Protein AF-A0A967F633-F1 (afdb_monomer_lite)

Secondary structure (DSSP, 8-state):
-EETTEE---GGGGS-SS--TT-TT---TTPPPP-----EEEEETTEEEEEEE---GGGHHHHHHHHHHHHHTS---HHHHHHS--EEE-TT-SEEEEETTS-HHHHHHHHHTT-EEEEEPSS-GGG---EEEEE-TTS-EEEE--GGGT------PPPGGG-PPP----TT--EEEEHHHH-GGGTTSTT--EEEEEE-SSS--EEEEE--SSTT-HHHHHHHHHHHHH-EEEESEEEEETTTTTTGGGSB--SS---SEEEEEETTEEEEEE-B-SS--HHHH-SPPPSSEE-TTS-EES-GGGGG-HHHHTT--TTS-HHHHHHHHHHHHHHHTT-SEEEEEEEE--TTTS--S-PPP-TT-----SSEEEE-GGGHHHHHHHHHHHHHHHS-PPEEEEPPTTS-S-HHHHHHHHH--EEEEEEEE-GGGSTT-TT--SSS-SSS-HHHHHHHHHHHHHHHHHHHHHHHS---EEESPPPHHHHHHS-GGGG--

Radius of gyration: 30.03 Å; chains: 1; bounding box: 60×67×104 Å

Structure (mmCIF, N/CA/C/O backbone):
data_AF-A0A967F633-F1
#
_entry.id   AF-A0A967F633-F1
#
loop_
_atom_site.group_PDB
_atom_site.id
_atom_site.type_symbol
_atom_site.label_atom_id
_atom_site.label_alt_id
_atom_site.label_comp_id
_atom_site.label_asym_id
_atom_site.label_entity_id
_atom_site.label_seq_id
_atom_site.pdbx_PDB_ins_code
_atom_site.Cartn_x
_atom_site.Cartn_y
_atom_site.Cartn_z
_atom_site.occupancy
_atom_site.B_iso_or_equiv
_atom_site.auth_seq_id
_atom_site.auth_comp_id
_atom_site.auth_asym_id
_atom_site.auth_atom_id
_atom_site.pdbx_PDB_model_num
ATOM 1 N N . ASN A 1 1 ? 36.936 3.964 -41.258 1.00 63.97 1 ASN A N 1
ATOM 2 C CA . ASN A 1 1 ? 35.613 4.628 -41.309 1.00 63.97 1 ASN A CA 1
ATOM 3 C C . ASN A 1 1 ? 35.434 5.593 -40.141 1.00 63.97 1 ASN A C 1
ATOM 5 O O . ASN A 1 1 ? 34.470 5.456 -39.404 1.00 63.97 1 ASN A O 1
ATOM 9 N N . MET A 1 2 ? 36.345 6.554 -39.956 1.00 85.38 2 MET A N 1
ATOM 10 C CA . MET A 1 2 ? 36.153 7.643 -38.994 1.00 85.38 2 MET A CA 1
ATOM 11 C C . MET A 1 2 ? 36.708 8.931 -39.601 1.00 85.38 2 MET A C 1
ATOM 13 O O . MET A 1 2 ? 37.841 8.923 -40.077 1.00 85.38 2 MET A O 1
ATOM 17 N N . VAL A 1 3 ? 35.908 9.992 -39.623 1.00 89.06 3 VAL A N 1
ATOM 18 C CA . VAL A 1 3 ? 36.308 11.342 -40.054 1.00 89.06 3 VAL A CA 1
ATOM 19 C C . VAL A 1 3 ? 35.828 12.287 -38.969 1.00 89.06 3 VAL A C 1
ATOM 21 O O . VAL A 1 3 ? 34.657 12.228 -38.621 1.00 89.06 3 VAL A O 1
ATOM 24 N N . ASP A 1 4 ? 36.722 13.076 -38.376 1.00 92.25 4 ASP A N 1
ATOM 25 C CA . ASP A 1 4 ? 36.397 14.037 -37.308 1.00 92.25 4 ASP A CA 1
ATOM 26 C C . ASP A 1 4 ? 35.588 13.445 -36.132 1.00 92.25 4 ASP A C 1
ATOM 28 O O . ASP A 1 4 ? 34.745 14.106 -35.536 1.00 92.25 4 ASP A O 1
ATOM 32 N N . GLY A 1 5 ? 35.822 12.167 -35.808 1.00 92.19 5 GLY A N 1
ATOM 33 C CA . GLY A 1 5 ? 35.094 11.447 -34.752 1.00 92.19 5 GLY A CA 1
ATOM 34 C C . GLY A 1 5 ? 33.751 10.839 -35.183 1.00 92.19 5 GLY A C 1
ATOM 35 O O . GLY A 1 5 ? 33.131 10.123 -34.401 1.00 92.19 5 GLY A O 1
ATOM 36 N N . TYR A 1 6 ? 33.318 11.044 -36.429 1.00 90.62 6 TYR A N 1
ATOM 37 C CA . TYR A 1 6 ? 32.116 10.424 -36.985 1.00 90.62 6 TYR A CA 1
ATOM 38 C C . TYR A 1 6 ? 32.426 9.065 -37.599 1.00 90.62 6 TYR A C 1
ATOM 40 O O . TYR A 1 6 ? 33.210 8.961 -38.547 1.00 90.62 6 TYR A O 1
ATOM 48 N N . PHE A 1 7 ? 31.747 8.025 -37.120 1.00 92.00 7 PHE A N 1
ATOM 49 C CA . PHE A 1 7 ? 31.745 6.724 -37.779 1.00 92.00 7 PHE A CA 1
ATOM 50 C C . PHE A 1 7 ? 30.813 6.754 -38.991 1.00 92.00 7 PHE A C 1
ATOM 52 O O . PHE A 1 7 ? 29.593 6.841 -38.858 1.00 92.00 7 PHE A O 1
ATOM 59 N N . LEU A 1 8 ? 31.393 6.682 -40.188 1.00 93.12 8 LEU A N 1
ATOM 60 C CA . LEU A 1 8 ? 30.619 6.613 -41.426 1.00 93.12 8 LEU A CA 1
ATOM 61 C C . LEU A 1 8 ? 30.071 5.192 -41.611 1.00 93.12 8 LEU A C 1
ATOM 63 O O . LEU A 1 8 ? 30.828 4.219 -41.547 1.00 93.12 8 LEU A O 1
ATOM 67 N N . ASN A 1 9 ? 28.761 5.081 -41.843 1.00 90.94 9 ASN A N 1
ATOM 68 C CA . ASN A 1 9 ? 28.107 3.803 -42.122 1.00 90.94 9 ASN A CA 1
ATOM 69 C C . ASN A 1 9 ? 28.575 3.212 -43.465 1.00 90.94 9 ASN A C 1
ATOM 71 O O . ASN A 1 9 ? 29.123 3.905 -44.322 1.00 90.94 9 ASN A O 1
ATOM 75 N N . ASN A 1 10 ? 28.328 1.919 -43.654 1.00 90.94 10 ASN A N 1
ATOM 76 C CA . ASN A 1 10 ? 28.606 1.185 -44.887 1.00 90.94 10 ASN A CA 1
ATOM 77 C C . ASN A 1 10 ? 27.318 0.663 -45.551 1.00 90.94 10 ASN A C 1
ATOM 79 O O . ASN A 1 10 ? 27.345 -0.372 -46.215 1.00 90.94 10 ASN A O 1
ATOM 83 N N . GLU A 1 11 ? 26.197 1.377 -45.401 1.00 90.69 11 GLU A N 1
ATOM 84 C CA . GLU A 1 11 ? 24.864 0.937 -45.850 1.00 90.69 11 GLU A CA 1
ATOM 85 C C . GLU A 1 11 ? 24.771 0.676 -47.357 1.00 90.69 11 GLU A C 1
ATOM 87 O O . GLU A 1 11 ? 23.965 -0.138 -47.803 1.00 90.69 11 GLU A O 1
ATOM 92 N N . LEU A 1 12 ? 25.640 1.290 -48.167 1.00 91.12 12 LEU A N 1
ATOM 93 C CA . LEU A 1 12 ? 25.719 0.982 -49.598 1.00 91.12 12 LEU A CA 1
ATOM 94 C C . LEU A 1 12 ? 26.034 -0.501 -49.873 1.00 91.12 12 LEU A C 1
ATOM 96 O O . LEU A 1 12 ? 25.703 -0.997 -50.948 1.00 91.12 12 LEU A O 1
ATOM 100 N N . GLY A 1 13 ? 26.594 -1.230 -48.900 1.00 89.12 13 GLY A N 1
ATOM 101 C CA . GLY A 1 13 ? 26.797 -2.678 -48.969 1.00 89.12 13 GLY A CA 1
ATOM 102 C C . GLY A 1 13 ? 25.506 -3.503 -49.044 1.00 89.12 13 GLY A C 1
ATOM 103 O O . GLY A 1 13 ? 25.564 -4.676 -49.398 1.00 89.12 13 GLY A O 1
ATOM 104 N N . ASN A 1 14 ? 24.343 -2.909 -48.761 1.00 90.81 14 ASN A N 1
ATOM 105 C CA . ASN A 1 14 ? 23.042 -3.568 -48.897 1.00 90.81 14 ASN A CA 1
ATOM 106 C C . ASN A 1 14 ? 22.495 -3.559 -50.342 1.00 90.81 14 ASN A C 1
ATOM 108 O O . ASN A 1 14 ? 21.483 -4.208 -50.624 1.00 90.81 14 ASN A O 1
ATOM 112 N N . PHE A 1 15 ? 23.148 -2.864 -51.279 1.00 93.56 15 PHE A N 1
ATOM 113 C CA . PHE A 1 15 ? 22.912 -3.058 -52.712 1.00 93.56 15 PHE A CA 1
ATOM 114 C C . PHE A 1 15 ? 23.620 -4.317 -53.229 1.00 93.56 15 PHE A C 1
ATOM 116 O O . PHE A 1 15 ? 24.493 -4.892 -52.580 1.00 93.56 15 PHE A O 1
ATOM 123 N N . LYS A 1 16 ? 23.277 -4.757 -54.443 1.00 89.44 16 LYS A N 1
ATOM 124 C CA . LYS A 1 16 ? 24.087 -5.762 -55.141 1.00 89.44 16 LYS A CA 1
ATOM 125 C C . LYS A 1 16 ? 25.502 -5.225 -55.371 1.00 89.44 16 LYS A C 1
ATOM 127 O O . LYS A 1 16 ? 25.677 -4.108 -55.848 1.00 89.44 16 LYS A O 1
ATOM 132 N N . SER A 1 17 ? 26.501 -6.073 -55.130 1.00 87.31 17 SER A N 1
ATOM 133 C CA . SER A 1 17 ? 27.916 -5.769 -55.390 1.00 87.31 17 SER A CA 1
ATOM 134 C C . SER A 1 17 ? 28.235 -5.525 -56.870 1.00 87.31 17 SER A C 1
ATOM 136 O O . SER A 1 17 ? 29.253 -4.922 -57.192 1.00 87.31 17 SER A O 1
ATOM 138 N N . ARG A 1 18 ? 27.362 -5.986 -57.774 1.00 90.44 18 ARG A N 1
ATOM 139 C CA . ARG A 1 18 ? 27.398 -5.724 -59.215 1.00 90.44 18 ARG A CA 1
ATOM 140 C C . ARG A 1 18 ? 25.972 -5.585 -59.759 1.00 90.44 18 ARG A C 1
ATOM 142 O O . ARG A 1 18 ? 25.099 -6.306 -59.272 1.00 90.44 18 ARG A O 1
ATOM 149 N N . PRO A 1 19 ? 25.723 -4.721 -60.758 1.00 89.69 19 PRO A N 1
ATOM 150 C CA . PRO A 1 19 ? 24.414 -4.630 -61.394 1.00 89.69 19 PRO A CA 1
ATOM 151 C C . PRO A 1 19 ? 23.962 -5.989 -61.935 1.00 89.69 19 PRO A C 1
ATOM 153 O O . PRO A 1 19 ? 24.718 -6.679 -62.620 1.00 89.69 19 PRO A O 1
ATOM 156 N N . VAL A 1 20 ? 22.730 -6.371 -61.610 1.00 93.75 20 VAL A N 1
ATOM 157 C CA . VAL A 1 20 ? 22.063 -7.561 -62.151 1.00 93.75 20 VAL A CA 1
ATOM 158 C C . VAL A 1 20 ? 20.818 -7.097 -62.889 1.00 93.75 20 VAL A C 1
ATOM 160 O O . VAL A 1 20 ? 20.021 -6.343 -62.333 1.00 93.75 20 VAL A O 1
ATOM 163 N N . GLU A 1 21 ? 20.650 -7.521 -64.136 1.00 94.00 21 GLU A N 1
ATOM 164 C CA . GLU A 1 21 ? 19.492 -7.146 -64.949 1.00 94.00 21 GLU A CA 1
ATOM 165 C C . GLU A 1 21 ? 18.172 -7.465 -64.221 1.00 94.00 21 GLU A C 1
ATOM 167 O O . GLU A 1 21 ? 18.018 -8.530 -63.624 1.00 94.00 21 GLU A O 1
ATOM 172 N N . GLY A 1 22 ? 17.252 -6.496 -64.189 1.00 90.94 22 GLY A N 1
ATOM 173 C CA . GLY A 1 22 ? 15.950 -6.624 -63.520 1.00 90.94 22 GLY A CA 1
ATOM 174 C C . GLY A 1 22 ? 15.968 -6.623 -61.982 1.00 90.94 22 GLY A C 1
ATOM 175 O O . GLY A 1 22 ? 14.908 -6.676 -61.364 1.00 90.94 22 GLY A O 1
ATOM 176 N N . SER A 1 23 ? 17.132 -6.543 -61.330 1.00 91.25 23 SER A N 1
ATOM 177 C CA . SER A 1 23 ? 17.215 -6.584 -59.864 1.00 91.25 23 SER A CA 1
ATOM 178 C C . SER A 1 23 ? 16.721 -5.277 -59.213 1.00 91.25 23 SER A C 1
ATOM 180 O O . SER A 1 23 ? 17.295 -4.213 -59.464 1.00 91.25 23 SER A O 1
ATOM 182 N N . PRO A 1 24 ? 15.750 -5.331 -58.277 1.00 89.69 24 PRO A N 1
ATOM 183 C CA . PRO A 1 24 ? 15.220 -4.151 -57.584 1.00 89.69 24 PRO A CA 1
ATOM 184 C C . PRO A 1 24 ? 16.167 -3.596 -56.506 1.00 89.69 24 PRO A C 1
ATOM 186 O O . PRO A 1 24 ? 15.811 -2.672 -55.778 1.00 89.69 24 PRO A O 1
ATOM 189 N N . ILE A 1 25 ? 17.363 -4.166 -56.361 1.00 92.50 25 ILE A N 1
ATOM 190 C CA . ILE A 1 25 ? 18.363 -3.769 -55.359 1.00 92.50 25 ILE A CA 1
ATOM 191 C C . ILE A 1 25 ? 19.721 -3.454 -56.003 1.00 92.50 25 ILE A C 1
ATOM 193 O O . ILE A 1 25 ? 20.768 -3.643 -55.386 1.00 92.50 25 ILE A O 1
ATOM 197 N N . ASN A 1 26 ? 19.714 -3.003 -57.260 1.00 94.06 26 ASN A N 1
ATOM 198 C CA . ASN A 1 26 ? 20.888 -2.403 -57.897 1.00 94.06 26 ASN A CA 1
ATOM 199 C C . ASN A 1 26 ? 21.171 -1.004 -57.329 1.00 94.06 26 ASN A C 1
ATOM 201 O O . ASN A 1 26 ? 20.247 -0.284 -56.944 1.00 94.06 26 ASN A O 1
ATOM 205 N N . LEU A 1 27 ? 22.453 -0.632 -57.285 1.00 93.75 27 LEU A N 1
ATOM 206 C CA . LEU A 1 27 ? 22.902 0.694 -56.862 1.00 93.75 27 LEU A CA 1
ATOM 207 C C . LEU A 1 27 ? 22.595 1.738 -57.945 1.00 93.75 27 LEU A C 1
ATOM 209 O O . LEU A 1 27 ? 22.989 1.566 -59.096 1.00 93.75 27 LEU A O 1
ATOM 213 N N . GLU A 1 28 ? 21.958 2.840 -57.550 1.00 90.56 28 GLU A N 1
ATOM 214 C CA . GLU A 1 28 ? 21.632 3.982 -58.412 1.00 90.56 28 GLU A CA 1
ATOM 215 C C . GLU A 1 28 ? 21.856 5.306 -57.652 1.00 90.56 28 GLU A C 1
ATOM 217 O O . GLU A 1 28 ? 21.649 5.347 -56.432 1.00 90.56 28 GLU A O 1
ATOM 222 N N . PRO A 1 29 ? 22.255 6.403 -58.328 1.00 92.06 29 PRO A N 1
ATOM 223 C CA . PRO A 1 29 ? 22.401 7.712 -57.692 1.00 92.06 29 PRO A CA 1
ATOM 224 C C . PRO A 1 29 ? 21.117 8.161 -56.981 1.00 92.06 29 PRO A C 1
ATOM 226 O O . PRO A 1 29 ? 20.030 8.111 -57.549 1.00 92.06 29 PRO A O 1
ATOM 229 N N . GLY A 1 30 ? 21.240 8.601 -55.726 1.00 91.19 30 GLY A N 1
ATOM 230 C CA . GLY A 1 30 ? 20.107 9.064 -54.912 1.00 91.19 30 GLY A CA 1
ATOM 231 C C . GLY A 1 30 ? 19.192 7.956 -54.370 1.00 91.19 30 GLY A C 1
ATOM 232 O O . GLY A 1 30 ? 18.268 8.251 -53.611 1.00 91.19 30 GLY A O 1
ATOM 233 N N . ARG A 1 31 ? 19.439 6.682 -54.704 1.00 91.19 31 ARG A N 1
ATOM 234 C CA . ARG A 1 31 ? 18.650 5.552 -54.201 1.00 91.19 31 ARG A CA 1
ATOM 235 C C . ARG A 1 31 ? 19.089 5.153 -52.795 1.00 91.19 31 ARG A C 1
ATOM 237 O O . ARG A 1 31 ? 20.275 5.140 -52.472 1.00 91.19 31 ARG A O 1
ATOM 244 N N . ARG A 1 32 ? 18.119 4.767 -51.964 1.00 92.25 32 ARG A N 1
ATOM 245 C CA . ARG A 1 32 ? 18.366 4.183 -50.638 1.00 92.25 32 ARG A CA 1
ATOM 246 C C . ARG A 1 32 ? 18.472 2.657 -50.750 1.00 92.25 32 ARG A C 1
ATOM 248 O O . ARG A 1 32 ? 17.671 2.069 -51.482 1.00 92.25 32 ARG A O 1
ATOM 255 N N . PRO A 1 33 ? 19.430 2.017 -50.062 1.00 91.44 33 PRO A N 1
ATOM 256 C CA . PRO A 1 33 ? 19.551 0.566 -50.069 1.00 91.44 33 PRO A CA 1
ATOM 257 C C . PRO A 1 33 ? 18.343 -0.100 -49.403 1.00 91.44 33 PRO A C 1
ATOM 259 O O . PRO A 1 33 ? 17.620 0.522 -48.621 1.00 91.44 33 PRO A O 1
ATOM 262 N N . ARG A 1 34 ? 18.138 -1.393 -49.687 1.00 90.69 34 ARG A N 1
ATOM 263 C CA . ARG A 1 34 ? 17.197 -2.208 -48.903 1.00 90.69 34 ARG A CA 1
ATOM 264 C C . ARG A 1 34 ? 17.639 -2.241 -47.442 1.00 90.69 34 ARG A C 1
ATOM 266 O O . ARG A 1 34 ? 18.832 -2.303 -47.164 1.00 90.69 34 ARG A O 1
ATOM 273 N N . THR A 1 35 ? 16.679 -2.294 -46.529 1.00 89.75 35 THR A N 1
ATOM 274 C CA . THR A 1 35 ? 16.941 -2.518 -45.107 1.00 89.75 35 THR A CA 1
ATOM 275 C C . THR A 1 35 ? 16.256 -3.792 -44.632 1.00 89.75 35 THR A C 1
ATOM 277 O O . THR A 1 35 ? 15.260 -4.230 -45.204 1.00 89.75 35 THR A O 1
ATOM 280 N N . THR A 1 36 ? 16.833 -4.401 -43.604 1.00 88.56 36 THR A N 1
ATOM 281 C CA . THR A 1 36 ? 16.251 -5.523 -42.848 1.00 88.56 36 THR A CA 1
ATOM 282 C C . THR A 1 36 ? 15.792 -5.085 -41.456 1.00 88.56 36 THR A C 1
ATOM 284 O O . THR A 1 36 ? 15.253 -5.887 -40.704 1.00 88.56 36 THR A O 1
ATOM 287 N N . ILE A 1 37 ? 15.998 -3.809 -41.113 1.00 90.19 37 ILE A N 1
ATOM 288 C CA . ILE A 1 37 ? 15.625 -3.228 -39.825 1.00 90.19 37 ILE A CA 1
ATOM 289 C C . ILE A 1 37 ? 14.097 -3.193 -39.728 1.00 90.19 37 ILE A C 1
ATOM 291 O O . ILE A 1 37 ? 13.438 -2.565 -40.556 1.00 90.19 37 ILE A O 1
ATOM 295 N N . ALA A 1 38 ? 13.556 -3.860 -38.709 1.00 89.00 38 ALA A N 1
ATOM 296 C CA . ALA A 1 38 ? 12.121 -4.053 -38.528 1.00 89.00 38 ALA A CA 1
ATOM 297 C C . ALA A 1 38 ? 11.708 -3.797 -37.064 1.00 89.00 38 ALA A C 1
ATOM 299 O O . ALA A 1 38 ? 11.567 -4.747 -36.293 1.00 89.00 38 ALA A O 1
ATOM 300 N N . PRO A 1 39 ? 11.552 -2.529 -36.639 1.00 93.31 39 PRO A N 1
ATOM 301 C CA . PRO A 1 39 ? 10.907 -2.221 -35.368 1.00 93.31 39 PRO A CA 1
ATOM 302 C C . PRO A 1 39 ? 9.410 -2.531 -35.482 1.00 93.31 39 PRO A C 1
ATOM 304 O O . PRO A 1 39 ? 8.761 -2.103 -36.437 1.00 93.31 39 PRO A O 1
ATOM 307 N N . LEU A 1 40 ? 8.861 -3.266 -34.518 1.00 95.75 40 LEU A N 1
ATOM 308 C CA . LEU A 1 40 ? 7.459 -3.667 -34.511 1.00 95.75 40 LEU A CA 1
ATOM 309 C C . LEU A 1 40 ? 6.698 -3.043 -33.348 1.00 95.75 40 LEU A C 1
ATOM 311 O O . LEU A 1 40 ? 7.163 -3.030 -32.210 1.00 95.75 40 LEU A O 1
ATOM 315 N N . ILE A 1 41 ? 5.485 -2.593 -33.661 1.00 97.38 41 ILE A N 1
ATOM 316 C CA . ILE A 1 41 ? 4.444 -2.239 -32.703 1.00 97.38 41 ILE A CA 1
ATOM 317 C C . ILE A 1 41 ? 3.306 -3.228 -32.928 1.00 97.38 41 ILE A C 1
ATOM 319 O O . ILE A 1 41 ? 2.721 -3.267 -34.010 1.00 97.38 41 ILE A O 1
ATOM 323 N N . VAL A 1 42 ? 3.008 -4.032 -31.915 1.00 96.62 42 VAL A N 1
ATOM 324 C CA . VAL A 1 42 ? 1.968 -5.056 -31.959 1.00 96.62 42 VAL A CA 1
ATOM 325 C C . VAL A 1 42 ? 0.769 -4.574 -31.165 1.00 96.62 42 VAL A C 1
ATOM 327 O O . VAL A 1 42 ? 0.908 -4.121 -30.026 1.00 96.62 42 VAL A O 1
ATOM 330 N N . LYS A 1 43 ? -0.410 -4.691 -31.775 1.00 96.19 43 LYS A N 1
ATOM 331 C CA . LYS A 1 43 ? -1.683 -4.322 -31.167 1.00 96.19 43 LYS A CA 1
ATOM 332 C C . LYS A 1 43 ? -2.583 -5.536 -30.994 1.00 96.19 43 LYS A C 1
ATOM 334 O O . LYS A 1 43 ? -2.592 -6.412 -31.857 1.00 96.19 43 LYS A O 1
ATOM 339 N N . LYS A 1 44 ? -3.372 -5.538 -29.924 1.00 92.44 44 LYS A N 1
ATOM 340 C CA . LYS A 1 44 ? -4.474 -6.475 -29.694 1.00 92.44 44 LYS A CA 1
ATOM 341 C C . LYS A 1 44 ? -5.741 -5.648 -29.514 1.00 92.44 44 LYS A C 1
ATOM 343 O O . LYS A 1 44 ? -5.747 -4.725 -28.713 1.00 92.44 44 LYS A O 1
ATOM 348 N N . ASP A 1 45 ? -6.762 -5.917 -30.324 1.00 93.06 45 ASP A N 1
ATOM 349 C CA . ASP A 1 45 ? -8.049 -5.204 -30.278 1.00 93.06 45 ASP A CA 1
ATOM 350 C C . ASP A 1 45 ? -7.930 -3.669 -30.395 1.00 93.06 45 ASP A C 1
ATOM 352 O O . ASP A 1 45 ? -8.704 -2.911 -29.827 1.00 93.06 45 ASP A O 1
ATOM 356 N N . GLY A 1 46 ? -6.942 -3.196 -31.165 1.00 92.81 46 GLY A N 1
ATOM 357 C CA . GLY A 1 46 ? -6.670 -1.767 -31.375 1.00 92.81 46 GLY A CA 1
ATOM 358 C C . GLY A 1 46 ? -5.712 -1.137 -30.356 1.00 92.81 46 GLY A C 1
ATOM 359 O O . GLY A 1 46 ? -5.075 -0.125 -30.684 1.00 92.81 46 GLY A O 1
ATOM 360 N N . GLU A 1 47 ? -5.520 -1.788 -29.208 1.00 90.81 47 GLU A N 1
ATOM 361 C CA . GLU A 1 47 ? -4.675 -1.341 -28.099 1.00 90.81 47 GLU A CA 1
ATOM 362 C C . GLU A 1 47 ? -3.231 -1.832 -28.225 1.00 90.81 47 GLU A C 1
ATOM 364 O O . GLU A 1 47 ? -2.959 -2.905 -28.770 1.00 90.81 47 GLU A O 1
ATOM 369 N N . LEU A 1 48 ? -2.279 -1.032 -27.737 1.00 94.44 48 LEU A N 1
ATOM 370 C CA . LEU A 1 48 ? -0.859 -1.386 -27.737 1.00 94.44 48 LEU A CA 1
ATOM 371 C C . LEU A 1 48 ? -0.612 -2.583 -26.813 1.00 94.44 48 LEU A C 1
ATOM 373 O O . LEU A 1 48 ? -0.969 -2.539 -25.642 1.00 94.44 48 LEU A O 1
ATOM 377 N N . ARG A 1 49 ? 0.058 -3.624 -27.320 1.00 95.94 49 ARG A N 1
ATOM 378 C CA . ARG A 1 49 ? 0.395 -4.819 -26.535 1.00 95.94 49 ARG A CA 1
ATOM 379 C C . ARG A 1 49 ? 1.897 -5.040 -26.394 1.00 95.94 49 ARG A C 1
ATOM 381 O O . ARG A 1 49 ? 2.362 -5.279 -25.282 1.00 95.94 49 ARG A O 1
ATOM 388 N N . TRP A 1 50 ? 2.652 -4.938 -27.490 1.00 97.62 50 TRP A N 1
ATOM 389 C CA . TRP A 1 50 ? 4.110 -5.097 -27.471 1.00 97.62 50 TRP A CA 1
ATOM 390 C C . TRP A 1 50 ? 4.817 -4.099 -28.386 1.00 97.62 50 TRP A C 1
ATOM 392 O O . TRP A 1 50 ? 4.322 -3.763 -29.462 1.00 97.62 50 TRP A O 1
ATOM 402 N N . VAL A 1 51 ? 6.018 -3.687 -27.993 1.00 97.50 51 VAL A N 1
ATOM 403 C CA . VAL A 1 51 ? 7.000 -3.020 -28.856 1.00 97.50 51 VAL A CA 1
ATOM 404 C C . VAL A 1 51 ? 8.239 -3.899 -28.887 1.00 97.50 51 VAL A C 1
ATOM 406 O O . VAL A 1 51 ? 8.765 -4.219 -27.828 1.00 97.50 51 VAL A O 1
ATOM 409 N N . ILE A 1 52 ? 8.689 -4.323 -30.067 1.00 96.94 52 ILE A N 1
ATOM 410 C CA . ILE A 1 52 ? 9.763 -5.318 -30.213 1.00 96.94 52 ILE A CA 1
ATOM 411 C C . ILE A 1 52 ? 10.733 -4.866 -31.303 1.00 96.94 52 ILE A C 1
ATOM 413 O O . ILE A 1 52 ? 10.320 -4.423 -32.375 1.00 96.94 52 ILE A O 1
ATOM 417 N N . GLY A 1 53 ? 12.034 -5.016 -31.066 1.00 95.31 53 GLY A N 1
ATOM 418 C CA . GLY A 1 53 ? 13.043 -4.815 -32.102 1.00 95.31 53 GLY A CA 1
ATOM 419 C C . GLY A 1 53 ? 14.329 -5.572 -31.809 1.00 95.31 53 GLY A C 1
ATOM 420 O O . GLY A 1 53 ? 14.666 -5.803 -30.653 1.00 95.31 53 GLY A O 1
ATOM 421 N N . SER A 1 54 ? 15.069 -5.939 -32.857 1.00 95.00 54 SER A N 1
ATOM 422 C CA . SER A 1 54 ? 16.368 -6.610 -32.739 1.00 95.00 54 SER A CA 1
ATOM 423 C C . SER A 1 54 ? 17.355 -6.092 -33.793 1.00 95.00 54 SER A C 1
ATOM 425 O O . SER A 1 54 ? 16.954 -5.865 -34.935 1.00 95.00 54 SER A O 1
ATOM 427 N N . PRO A 1 55 ? 18.654 -5.941 -33.470 1.00 92.56 55 PRO A N 1
ATOM 428 C CA . PRO A 1 55 ? 19.716 -5.938 -34.469 1.00 92.56 55 PRO A CA 1
ATOM 429 C C . PRO A 1 55 ? 19.939 -7.363 -35.005 1.00 92.56 55 PRO A C 1
ATOM 431 O O . PRO A 1 55 ? 19.469 -8.336 -34.419 1.00 92.56 55 PRO A O 1
ATOM 434 N N . GLY A 1 56 ? 20.695 -7.512 -36.096 1.00 90.88 56 GLY A N 1
ATOM 435 C CA . GLY A 1 56 ? 21.030 -8.843 -36.636 1.00 90.88 56 GLY A CA 1
ATOM 436 C C . GLY A 1 56 ? 21.127 -8.941 -38.159 1.00 90.88 56 GLY A C 1
ATOM 437 O O . GLY A 1 56 ? 21.380 -10.025 -38.682 1.00 90.88 56 GLY A O 1
ATOM 438 N N . GLY A 1 57 ? 20.934 -7.834 -38.885 1.00 90.38 57 GLY A N 1
ATOM 439 C CA . GLY A 1 57 ? 20.935 -7.828 -40.349 1.00 90.38 57 GLY A CA 1
ATOM 440 C C . GLY A 1 57 ? 19.882 -8.786 -40.911 1.00 90.38 57 GLY A C 1
ATOM 441 O O . GLY A 1 57 ? 18.719 -8.734 -40.522 1.00 90.38 57 GLY A O 1
ATOM 442 N N . GLY A 1 58 ? 20.296 -9.714 -41.777 1.00 88.69 58 GLY A N 1
ATOM 443 C CA . GLY A 1 58 ? 19.400 -10.712 -42.375 1.00 88.69 58 GLY A CA 1
ATOM 444 C C . GLY A 1 58 ? 18.612 -11.574 -41.378 1.00 88.69 58 GLY A C 1
ATOM 445 O O . GLY A 1 58 ? 17.560 -12.083 -41.746 1.00 88.69 58 GLY A O 1
ATOM 446 N N . ARG A 1 59 ? 19.070 -11.687 -40.123 1.00 92.44 59 ARG A N 1
ATOM 447 C CA . ARG A 1 59 ? 18.441 -12.510 -39.074 1.00 92.44 59 ARG A CA 1
ATOM 448 C C . ARG A 1 59 ? 17.368 -11.788 -38.261 1.00 92.44 59 ARG A C 1
ATOM 450 O O . ARG A 1 59 ? 16.673 -12.437 -37.492 1.00 92.44 59 ARG A O 1
ATOM 457 N N . ILE A 1 60 ? 17.197 -10.474 -38.448 1.00 94.31 60 ILE A N 1
ATOM 458 C CA . ILE A 1 60 ? 16.201 -9.678 -37.704 1.00 94.31 60 ILE A CA 1
ATOM 459 C C . ILE A 1 60 ? 14.801 -10.284 -37.844 1.00 94.31 60 ILE A C 1
ATOM 461 O O . ILE A 1 60 ? 14.091 -10.412 -36.852 1.00 94.31 60 ILE A O 1
ATOM 465 N N . GLY A 1 61 ? 14.432 -10.693 -39.063 1.00 92.12 61 GLY A N 1
ATOM 466 C CA . GLY A 1 61 ? 13.136 -11.315 -39.331 1.00 92.12 61 GLY A CA 1
ATOM 467 C C . GLY A 1 61 ? 12.917 -12.597 -38.526 1.00 92.12 61 GLY A C 1
ATOM 468 O O . GLY A 1 61 ? 11.899 -12.704 -37.852 1.00 92.12 61 GLY A O 1
ATOM 469 N N . SER A 1 62 ? 13.880 -13.525 -38.546 1.00 93.19 62 SER A N 1
ATOM 470 C CA . SER A 1 62 ? 13.803 -14.790 -37.799 1.00 93.19 62 SER A CA 1
ATOM 471 C C . SER A 1 62 ? 13.628 -14.540 -36.302 1.00 93.19 62 SER A C 1
ATOM 473 O O . SER A 1 62 ? 12.612 -14.939 -35.743 1.00 93.19 62 SER A O 1
ATOM 475 N N . THR A 1 63 ? 14.524 -13.754 -35.695 1.00 95.19 63 THR A N 1
ATOM 476 C CA . THR A 1 63 ? 14.502 -13.486 -34.250 1.00 95.19 63 THR A CA 1
ATOM 477 C C . THR A 1 63 ? 13.178 -12.882 -33.789 1.00 95.19 63 THR A C 1
ATOM 479 O O . THR A 1 63 ? 12.646 -13.266 -32.749 1.00 95.19 63 THR A O 1
ATOM 482 N N . VAL A 1 64 ? 12.646 -11.910 -34.535 1.00 95.50 64 VAL A N 1
ATOM 483 C CA . VAL A 1 64 ? 11.407 -11.223 -34.154 1.00 95.50 64 VAL A CA 1
ATOM 484 C C . VAL A 1 64 ? 10.189 -12.130 -34.339 1.00 95.50 64 VAL A C 1
ATOM 486 O O . VAL A 1 64 ? 9.310 -12.128 -33.481 1.00 95.50 64 VAL A O 1
ATOM 489 N N . ILE A 1 65 ? 10.144 -12.934 -35.405 1.00 95.19 65 ILE A N 1
ATOM 490 C CA . ILE A 1 65 ? 9.063 -13.907 -35.621 1.00 95.19 65 ILE A CA 1
ATOM 491 C C . ILE A 1 65 ? 9.069 -14.971 -34.523 1.00 95.19 65 ILE A C 1
ATOM 493 O O . ILE A 1 65 ? 8.015 -15.252 -33.966 1.00 95.19 65 ILE A O 1
ATOM 497 N N . GLU A 1 66 ? 10.233 -15.515 -34.165 1.00 96.88 66 GLU A N 1
ATOM 498 C CA . GLU A 1 66 ? 10.353 -16.485 -33.071 1.00 96.88 66 GLU A CA 1
ATOM 499 C C . GLU A 1 66 ? 9.811 -15.920 -31.750 1.00 96.88 66 GLU A C 1
ATOM 501 O O . GLU A 1 66 ? 9.089 -16.607 -31.033 1.00 96.88 66 GLU A O 1
ATOM 506 N N . ILE A 1 67 ? 10.101 -14.650 -31.439 1.00 97.19 67 ILE A N 1
ATOM 507 C CA . ILE A 1 67 ? 9.556 -13.988 -30.245 1.00 97.19 67 ILE A CA 1
ATOM 508 C C . ILE A 1 67 ? 8.033 -13.868 -30.334 1.00 97.19 67 ILE A C 1
ATOM 510 O O . ILE A 1 67 ? 7.355 -14.156 -29.356 1.00 97.19 67 ILE A O 1
ATOM 514 N N . LEU A 1 68 ? 7.482 -13.464 -31.482 1.00 97.38 68 LEU A N 1
ATOM 515 C CA . LEU A 1 68 ? 6.031 -13.346 -31.650 1.00 97.38 68 LEU A CA 1
ATOM 516 C C . LEU A 1 68 ? 5.323 -14.694 -31.511 1.00 97.38 68 LEU A C 1
ATOM 518 O O . LEU A 1 68 ? 4.311 -14.760 -30.827 1.00 97.38 68 LEU A O 1
ATOM 522 N N . VAL A 1 69 ? 5.870 -15.757 -32.102 1.00 98.06 69 VAL A N 1
ATOM 523 C CA . VAL A 1 69 ? 5.351 -17.125 -31.953 1.00 98.06 69 VAL A CA 1
ATOM 524 C C . VAL A 1 69 ? 5.389 -17.546 -30.481 1.00 98.06 69 VAL A C 1
ATOM 526 O O . VAL A 1 69 ? 4.397 -18.034 -29.950 1.00 98.06 69 VAL A O 1
ATOM 529 N N . ASN A 1 70 ? 6.491 -17.276 -29.776 1.00 97.81 70 ASN A N 1
ATOM 530 C CA . ASN A 1 70 ? 6.595 -17.555 -28.342 1.00 97.81 70 ASN A CA 1
ATOM 531 C C . ASN A 1 70 ? 5.561 -16.789 -27.504 1.00 97.81 70 ASN A C 1
ATOM 533 O O . ASN A 1 70 ? 4.977 -17.361 -26.589 1.00 97.81 70 ASN A O 1
ATOM 537 N N . LEU A 1 71 ? 5.313 -15.519 -27.822 1.00 97.00 71 LEU A N 1
ATOM 538 C CA . LEU A 1 71 ? 4.354 -14.673 -27.107 1.00 97.00 71 LEU A CA 1
ATOM 539 C C . LEU A 1 71 ? 2.890 -15.015 -27.414 1.00 97.00 71 LEU A C 1
ATOM 541 O O . LEU A 1 71 ? 2.041 -14.900 -26.534 1.00 97.00 71 LEU A O 1
ATOM 545 N N . ILE A 1 72 ? 2.580 -15.348 -28.668 1.00 96.31 72 ILE A N 1
ATOM 546 C CA . ILE A 1 72 ? 1.204 -15.497 -29.162 1.00 96.31 72 ILE A CA 1
ATOM 547 C C . ILE A 1 72 ? 0.767 -16.957 -29.124 1.00 96.31 72 ILE A C 1
ATOM 549 O O . ILE A 1 72 ? -0.290 -17.251 -28.577 1.00 96.31 72 ILE A O 1
ATOM 553 N N . ASP A 1 73 ? 1.563 -17.858 -29.699 1.00 97.25 73 ASP A N 1
ATOM 554 C CA . ASP A 1 73 ? 1.175 -19.260 -29.881 1.00 97.25 73 ASP A CA 1
ATOM 555 C C . ASP A 1 73 ? 1.546 -20.114 -28.665 1.00 97.25 73 ASP A C 1
ATOM 557 O O . ASP A 1 73 ? 0.808 -21.026 -28.297 1.00 97.25 73 ASP A O 1
ATOM 561 N N . PHE A 1 74 ? 2.686 -19.820 -28.032 1.00 94.44 74 PHE A N 1
ATOM 562 C CA . PHE A 1 74 ? 3.140 -20.518 -26.824 1.00 94.44 74 PHE A CA 1
ATOM 563 C C . PHE A 1 74 ? 2.801 -19.786 -25.521 1.00 94.44 74 PHE A C 1
ATOM 565 O O . PHE A 1 74 ? 3.149 -20.286 -24.453 1.00 94.44 74 PHE A O 1
ATOM 572 N N . GLU A 1 75 ? 2.145 -18.623 -25.607 1.00 94.19 75 GLU A N 1
ATOM 573 C CA . GLU A 1 75 ? 1.689 -17.814 -24.465 1.00 94.19 75 GLU A CA 1
ATOM 574 C C . GLU A 1 75 ? 2.779 -17.548 -23.404 1.00 94.19 75 GLU A C 1
ATOM 576 O O . GLU A 1 75 ? 2.496 -17.403 -22.215 1.00 94.19 75 GLU A O 1
ATOM 581 N N . MET A 1 76 ? 4.046 -17.478 -23.825 1.00 95.94 76 MET A N 1
ATOM 582 C CA . MET A 1 76 ? 5.164 -17.189 -22.930 1.00 95.94 76 MET A CA 1
ATOM 583 C C . MET A 1 76 ? 5.106 -15.739 -22.440 1.00 95.94 76 MET A C 1
ATOM 585 O O . MET A 1 76 ? 4.695 -14.830 -23.168 1.00 95.94 76 MET A O 1
ATOM 589 N N . ASP A 1 77 ? 5.601 -15.494 -21.225 1.00 92.81 77 ASP A N 1
ATOM 590 C CA . ASP A 1 77 ? 5.879 -14.132 -20.778 1.00 92.81 77 ASP A CA 1
ATOM 591 C C . ASP A 1 77 ? 7.017 -13.495 -21.603 1.00 92.81 77 ASP A C 1
ATOM 593 O O . ASP A 1 77 ? 7.797 -14.174 -22.284 1.00 92.81 77 ASP A O 1
ATOM 597 N N . LEU A 1 78 ? 7.108 -12.160 -21.556 1.00 93.94 78 LEU A N 1
ATOM 598 C CA . LEU A 1 78 ? 8.033 -11.406 -22.404 1.00 93.94 78 LEU A CA 1
ATOM 599 C C . LEU A 1 78 ? 9.503 -11.757 -22.151 1.00 93.94 78 LEU A C 1
ATOM 601 O O . LEU A 1 78 ? 10.293 -11.803 -23.100 1.00 93.94 78 LEU A O 1
ATOM 605 N N . GLU A 1 79 ? 9.874 -12.003 -20.896 1.00 93.12 79 GLU A N 1
ATOM 606 C CA . GLU A 1 79 ? 11.247 -12.331 -20.541 1.00 93.12 79 GLU A CA 1
ATOM 607 C C . GLU A 1 79 ? 11.615 -13.724 -21.052 1.00 93.12 79 GLU A C 1
ATOM 609 O O . GLU A 1 79 ? 12.632 -13.879 -21.739 1.00 93.12 79 GLU A O 1
ATOM 614 N N . THR A 1 80 ? 10.754 -14.712 -20.818 1.00 92.81 80 THR A N 1
ATOM 615 C CA . THR A 1 80 ? 10.936 -16.079 -21.312 1.00 92.81 80 THR A CA 1
ATOM 616 C C . THR A 1 80 ? 11.023 -16.117 -22.841 1.00 92.81 80 THR A C 1
ATOM 618 O O . THR A 1 80 ? 11.954 -16.715 -23.391 1.00 92.81 80 THR A O 1
ATOM 621 N N . ALA A 1 81 ? 10.135 -15.414 -23.552 1.00 95.88 81 ALA A N 1
ATOM 622 C CA . ALA A 1 81 ? 10.129 -15.375 -25.017 1.00 95.88 81 ALA A CA 1
ATOM 623 C C . ALA A 1 81 ? 11.430 -14.792 -25.610 1.00 95.88 81 ALA A C 1
ATOM 625 O O . ALA A 1 81 ? 11.973 -15.305 -26.601 1.00 95.88 81 ALA A O 1
ATOM 626 N N . ILE A 1 82 ? 11.964 -13.730 -24.995 1.00 94.12 82 ILE A N 1
ATOM 627 C CA . ILE A 1 82 ? 13.236 -13.114 -25.401 1.00 94.12 82 ILE A CA 1
ATOM 628 C C . ILE A 1 82 ? 14.421 -14.031 -25.103 1.00 94.12 82 ILE A C 1
ATOM 630 O O . ILE A 1 82 ? 15.320 -14.177 -25.947 1.00 94.12 82 ILE A O 1
ATOM 634 N N . ARG A 1 83 ? 14.424 -14.656 -23.924 1.00 93.56 83 ARG A N 1
ATOM 635 C CA . ARG A 1 83 ? 15.511 -15.529 -23.483 1.00 93.56 83 ARG A CA 1
ATOM 636 C C . ARG A 1 83 ? 15.565 -16.826 -24.273 1.00 93.56 83 ARG A C 1
ATOM 638 O O . ARG A 1 83 ? 16.668 -17.270 -24.528 1.00 93.56 83 ARG A O 1
ATOM 645 N N . ALA A 1 84 ? 14.440 -17.361 -24.748 1.00 94.31 84 ALA A N 1
ATOM 646 C CA . ALA A 1 84 ? 14.397 -18.629 -25.480 1.00 94.31 84 ALA A CA 1
ATOM 647 C C . ALA A 1 84 ? 15.542 -18.788 -26.518 1.00 94.31 84 ALA A C 1
ATOM 649 O O . ALA A 1 84 ? 15.879 -17.800 -27.195 1.00 94.31 84 ALA A O 1
ATOM 650 N N . PRO A 1 85 ? 16.124 -19.994 -26.667 1.00 94.25 85 PRO A N 1
ATOM 651 C CA . PRO A 1 85 ? 17.102 -20.290 -27.711 1.00 94.25 85 PRO A CA 1
ATOM 652 C C . PRO A 1 85 ? 16.577 -19.914 -29.098 1.00 94.25 85 PRO A C 1
ATOM 654 O O . PRO A 1 85 ? 15.381 -20.042 -29.369 1.00 94.25 85 PRO A O 1
ATOM 657 N N . LYS A 1 86 ? 17.459 -19.409 -29.959 1.00 95.44 86 LYS A N 1
ATOM 658 C CA . LYS A 1 86 ? 17.119 -18.879 -31.283 1.00 95.44 86 LYS A CA 1
ATOM 659 C C . LYS A 1 86 ? 17.705 -19.724 -32.401 1.00 95.44 86 LYS A C 1
ATOM 661 O O . LYS A 1 86 ? 18.756 -20.348 -32.241 1.00 95.44 86 LYS A O 1
ATOM 666 N N . PHE A 1 87 ? 17.043 -19.701 -33.551 1.00 95.75 87 PHE A N 1
ATOM 667 C CA . PHE A 1 87 ? 17.537 -20.318 -34.775 1.00 95.75 87 PHE A CA 1
ATOM 668 C C . PHE A 1 87 ? 17.319 -19.420 -35.996 1.00 95.75 87 PHE A C 1
ATOM 670 O O . PHE A 1 87 ? 16.432 -18.577 -36.050 1.00 95.75 87 PHE A O 1
ATOM 677 N N . ALA A 1 88 ? 18.154 -19.587 -37.014 1.00 94.69 88 ALA A N 1
ATOM 678 C CA . ALA A 1 88 ? 18.048 -18.868 -38.271 1.00 94.69 88 ALA A CA 1
ATOM 679 C C . ALA A 1 88 ? 18.357 -19.805 -39.438 1.00 94.69 88 ALA A C 1
ATOM 681 O O . ALA A 1 88 ? 19.284 -20.611 -39.387 1.00 94.69 88 ALA A O 1
ATOM 682 N N . GLY A 1 89 ? 17.583 -19.665 -40.507 1.00 90.00 89 GLY A N 1
ATOM 683 C CA . GLY A 1 89 ? 17.776 -20.376 -41.763 1.00 90.00 89 GLY A CA 1
ATOM 684 C C . GLY A 1 89 ? 17.375 -19.482 -42.926 1.00 90.00 89 GLY A C 1
ATOM 685 O O . GLY A 1 89 ? 16.596 -18.538 -42.766 1.00 90.00 89 GLY A O 1
ATOM 686 N N . TYR A 1 90 ? 17.920 -19.768 -44.102 1.00 85.25 90 TYR A N 1
ATOM 687 C CA . TYR A 1 90 ? 17.599 -19.050 -45.329 1.00 85.25 90 TYR A CA 1
ATOM 688 C C . TYR A 1 90 ? 17.210 -20.059 -46.397 1.00 85.25 90 TYR A C 1
ATOM 690 O O . TYR A 1 90 ? 17.932 -21.020 -46.609 1.00 85.25 90 TYR A O 1
ATOM 698 N N . ASP A 1 91 ? 16.137 -19.784 -47.133 1.00 80.81 91 ASP A N 1
ATOM 699 C CA . ASP A 1 91 ? 15.629 -20.658 -48.204 1.00 80.81 91 ASP A CA 1
ATOM 700 C C . ASP A 1 91 ? 16.694 -21.036 -49.257 1.00 80.81 91 ASP A C 1
ATOM 702 O O . ASP A 1 91 ? 16.687 -22.120 -49.827 1.00 80.81 91 ASP A O 1
ATOM 706 N N . ALA A 1 92 ? 17.673 -20.156 -49.483 1.00 80.94 92 ALA A N 1
ATOM 707 C CA . ALA A 1 92 ? 18.742 -20.386 -50.449 1.00 80.94 92 ALA A CA 1
ATOM 708 C C . ALA A 1 92 ? 19.797 -21.426 -50.012 1.00 80.94 92 ALA A C 1
ATOM 710 O O . ALA A 1 92 ? 20.635 -21.791 -50.838 1.00 80.94 92 ALA A O 1
ATOM 711 N N . TYR A 1 93 ? 19.802 -21.869 -48.748 1.00 85.56 93 TYR A N 1
ATOM 712 C CA . TYR A 1 93 ? 20.835 -22.747 -48.192 1.00 85.56 93 TYR A CA 1
ATOM 713 C C . TYR A 1 93 ? 20.221 -23.869 -47.336 1.00 85.56 93 TYR A C 1
ATOM 715 O O . TYR A 1 93 ? 19.250 -23.630 -46.624 1.00 85.56 93 TYR A O 1
ATOM 723 N N . PRO A 1 94 ? 20.798 -25.087 -47.343 1.00 86.94 94 PRO A N 1
ATOM 724 C CA . PRO A 1 94 ? 20.340 -26.176 -46.475 1.00 86.94 94 PRO A CA 1
ATOM 725 C C . PRO A 1 94 ? 20.707 -25.960 -44.996 1.00 86.94 94 PRO A C 1
ATOM 727 O O . PRO A 1 94 ? 20.245 -26.711 -44.137 1.00 86.94 94 PRO A O 1
ATOM 730 N N . GLU A 1 95 ? 21.542 -24.959 -44.704 1.00 95.25 95 GLU A N 1
ATOM 731 C CA . GLU A 1 95 ? 22.055 -24.680 -43.367 1.00 95.25 95 GLU A CA 1
ATOM 732 C C . GLU A 1 95 ? 20.990 -24.068 -42.443 1.00 95.25 95 GLU A C 1
ATOM 734 O O . GLU A 1 95 ? 20.335 -23.077 -42.782 1.00 95.25 95 GLU A O 1
ATOM 739 N N . ILE A 1 96 ? 20.885 -24.622 -41.234 1.00 94.94 96 ILE A N 1
ATOM 740 C CA . ILE A 1 96 ? 20.163 -24.042 -40.101 1.00 94.94 96 ILE A CA 1
ATOM 741 C C . ILE A 1 96 ? 21.173 -23.758 -38.994 1.00 94.94 96 ILE A C 1
ATOM 743 O O . ILE A 1 96 ? 21.805 -24.667 -38.457 1.00 94.94 96 ILE A O 1
ATOM 747 N N . GLN A 1 97 ? 21.294 -22.489 -38.621 1.00 95.69 97 GLN A N 1
ATOM 748 C CA . GLN A 1 97 ? 22.058 -22.081 -37.450 1.00 95.69 97 GLN A CA 1
ATOM 749 C C . GLN A 1 97 ? 21.132 -22.069 -36.236 1.00 95.69 97 GLN A C 1
ATOM 751 O O . GLN A 1 97 ? 20.049 -21.495 -36.313 1.00 95.69 97 GLN A O 1
ATOM 756 N N . LEU A 1 98 ? 21.538 -22.654 -35.115 1.00 95.75 98 LEU A N 1
ATOM 757 C CA . LEU A 1 98 ? 20.770 -22.613 -33.868 1.00 95.75 98 LEU A CA 1
ATOM 758 C C . LEU A 1 98 ? 21.677 -22.489 -32.648 1.00 95.75 98 LEU A C 1
ATOM 760 O O . LEU A 1 98 ? 22.831 -22.917 -32.677 1.00 95.75 98 LEU A O 1
ATOM 764 N N . GLU A 1 99 ? 21.163 -21.888 -31.583 1.00 95.94 99 GLU A N 1
ATOM 765 C CA . GLU A 1 99 ? 21.834 -21.885 -30.283 1.00 95.94 99 GLU A CA 1
ATOM 766 C C . GLU A 1 99 ? 21.755 -23.261 -29.609 1.00 95.94 99 GLU A C 1
ATOM 768 O O . GLU A 1 99 ? 20.947 -24.117 -29.963 1.00 95.94 99 GLU A O 1
ATOM 773 N N . ASP A 1 100 ? 22.592 -23.493 -28.609 1.00 87.88 100 ASP A N 1
ATOM 774 C CA . ASP A 1 100 ? 22.438 -24.629 -27.714 1.00 87.88 100 ASP A CA 1
ATOM 775 C C . ASP A 1 100 ? 21.123 -24.521 -26.910 1.00 87.88 100 ASP A C 1
ATOM 777 O O . ASP A 1 100 ? 20.416 -23.521 -26.975 1.00 87.88 100 ASP A O 1
ATOM 781 N N . ASP A 1 101 ? 20.750 -25.596 -26.212 1.00 88.12 101 ASP A N 1
ATOM 782 C CA . ASP A 1 101 ? 19.462 -25.801 -25.513 1.00 88.12 101 ASP A CA 1
ATOM 783 C C . ASP A 1 101 ? 18.240 -26.203 -26.363 1.00 88.12 101 ASP A C 1
ATOM 785 O O . ASP A 1 101 ? 17.204 -26.573 -25.803 1.00 88.12 101 ASP A O 1
ATOM 789 N N . PHE A 1 102 ? 18.350 -26.305 -27.694 1.00 89.94 102 PHE A N 1
ATOM 790 C CA . PHE A 1 102 ? 17.346 -27.062 -28.462 1.00 89.94 102 PHE A CA 1
ATOM 791 C C . PHE A 1 102 ? 17.402 -28.569 -28.128 1.00 89.94 102 PHE A C 1
ATOM 793 O O . PHE A 1 102 ? 18.497 -29.141 -28.023 1.00 89.94 102 PHE A O 1
ATOM 800 N N . PRO A 1 103 ? 16.250 -29.270 -28.022 1.00 92.50 103 PRO A N 1
ATOM 801 C CA . PRO A 1 103 ? 16.232 -30.697 -27.713 1.00 92.50 103 PRO A CA 1
ATOM 802 C C . PRO A 1 103 ? 17.049 -31.525 -28.724 1.00 92.50 103 PRO A C 1
ATOM 804 O O . PRO A 1 103 ? 16.823 -31.402 -29.932 1.00 92.50 103 PRO A O 1
ATOM 807 N N . PRO A 1 104 ? 17.923 -32.455 -28.281 1.00 91.81 104 PRO A N 1
ATOM 808 C CA . PRO A 1 104 ? 18.760 -33.249 -29.191 1.00 91.81 104 PRO A CA 1
ATOM 809 C C . PRO A 1 104 ? 17.969 -34.038 -30.243 1.00 91.81 104 PRO A C 1
ATOM 811 O O . PRO A 1 104 ? 18.429 -34.233 -31.366 1.00 91.81 104 PRO A O 1
ATOM 814 N N . LYS A 1 105 ? 16.750 -34.472 -29.896 1.00 95.31 105 LYS A N 1
ATOM 815 C CA . LYS A 1 105 ? 15.843 -35.160 -30.827 1.00 95.31 105 LYS A CA 1
ATOM 816 C C . LYS A 1 105 ? 15.389 -34.251 -31.972 1.00 95.31 105 LYS A C 1
ATOM 818 O O . LYS A 1 105 ? 15.294 -34.725 -33.099 1.00 95.31 105 LYS A O 1
ATOM 823 N N . THR A 1 106 ? 15.140 -32.972 -31.695 1.00 94.62 106 THR A N 1
ATOM 824 C CA . THR A 1 106 ? 14.751 -31.977 -32.704 1.00 94.62 106 THR A CA 1
ATOM 825 C C . THR A 1 106 ? 15.894 -31.738 -33.679 1.00 94.62 106 THR A C 1
ATOM 827 O O . THR A 1 106 ? 15.691 -31.824 -34.885 1.00 94.62 106 THR A O 1
ATOM 830 N N . VAL A 1 107 ? 17.111 -31.541 -33.161 1.00 94.69 107 VAL A N 1
ATOM 831 C CA . VAL A 1 107 ? 18.316 -31.386 -33.991 1.00 94.69 107 VAL A CA 1
ATOM 832 C C . VAL A 1 107 ? 18.500 -32.597 -34.905 1.00 94.69 107 VAL A C 1
ATOM 834 O O . VAL A 1 107 ? 18.647 -32.447 -36.115 1.00 94.69 107 VAL A O 1
ATOM 837 N N . ARG A 1 108 ? 18.384 -33.811 -34.352 1.00 95.62 108 ARG A N 1
ATOM 838 C CA . ARG A 1 108 ? 18.512 -35.039 -35.141 1.00 95.62 108 ARG A CA 1
ATOM 839 C C . ARG A 1 108 ? 17.443 -35.167 -36.228 1.00 95.62 108 ARG A C 1
ATOM 841 O O . ARG A 1 108 ? 17.728 -35.686 -37.304 1.00 95.62 108 ARG A O 1
ATOM 848 N N . LEU A 1 109 ? 16.215 -34.731 -35.953 1.00 97.00 109 LEU A N 1
ATOM 849 C CA . LEU A 1 109 ? 15.140 -34.746 -36.941 1.00 97.00 109 LEU A CA 1
ATOM 850 C C . LEU A 1 109 ? 15.438 -33.790 -38.105 1.00 97.00 109 LEU A C 1
ATOM 852 O O . LEU A 1 109 ? 15.260 -34.185 -39.252 1.00 97.00 109 LEU A O 1
ATOM 856 N N . LEU A 1 110 ? 15.950 -32.587 -37.824 1.00 94.69 110 LEU A N 1
ATOM 857 C CA . LEU A 1 110 ? 16.348 -31.624 -38.859 1.00 94.69 110 LEU A CA 1
ATOM 858 C C . LEU A 1 110 ? 17.453 -32.188 -39.765 1.00 94.69 110 LEU A C 1
ATOM 860 O O . LEU A 1 110 ? 17.343 -32.106 -40.986 1.00 94.69 110 LEU A O 1
ATOM 864 N N . GLU A 1 111 ? 18.465 -32.840 -39.187 1.00 95.31 111 GLU A N 1
ATOM 865 C CA . GLU A 1 111 ? 19.516 -33.520 -39.960 1.00 95.31 111 GLU A CA 1
ATOM 866 C C . GLU A 1 111 ? 18.945 -34.622 -40.867 1.00 95.31 111 GLU A C 1
ATOM 868 O O . GLU A 1 111 ? 19.331 -34.745 -42.028 1.00 95.31 111 GLU A O 1
ATOM 873 N N . LEU A 1 112 ? 17.997 -35.423 -40.363 1.00 96.62 112 LEU A N 1
ATOM 874 C CA . LEU A 1 112 ? 17.335 -36.473 -41.149 1.00 96.62 112 LEU A CA 1
ATOM 875 C C . LEU A 1 112 ? 16.463 -35.909 -42.279 1.00 96.62 112 LEU A C 1
ATOM 877 O O . LEU A 1 112 ? 16.264 -36.586 -43.286 1.00 96.62 112 LEU A O 1
ATOM 881 N N . MET A 1 113 ? 15.965 -34.681 -42.124 1.00 94.62 113 MET A N 1
ATOM 882 C CA . MET A 1 113 ? 15.251 -33.942 -43.169 1.00 94.62 113 MET A CA 1
ATOM 883 C C . MET A 1 113 ? 16.195 -33.328 -44.217 1.00 94.62 113 MET A C 1
ATOM 885 O O . MET A 1 113 ? 15.719 -32.781 -45.209 1.00 94.62 113 MET A O 1
ATOM 889 N N . GLY A 1 114 ? 17.514 -33.457 -44.038 1.00 93.75 114 GLY A N 1
ATOM 890 C CA . GLY A 1 114 ? 18.530 -32.979 -44.976 1.00 93.75 114 GLY A CA 1
ATOM 891 C C . GLY A 1 114 ? 19.083 -31.589 -44.663 1.00 93.75 114 GLY A C 1
ATOM 892 O O . GLY A 1 114 ? 19.786 -31.031 -45.502 1.00 93.75 114 GLY A O 1
ATOM 893 N N . HIS A 1 115 ? 18.785 -31.028 -43.487 1.00 95.25 115 HIS A N 1
ATOM 894 C CA . HIS A 1 115 ? 19.379 -29.766 -43.052 1.00 95.25 115 HIS A CA 1
ATOM 895 C C . HIS A 1 115 ? 20.804 -29.962 -42.528 1.00 95.25 115 HIS A C 1
ATOM 897 O O . HIS A 1 115 ? 21.096 -30.927 -41.820 1.00 95.25 115 HIS A O 1
ATOM 903 N N . GLU A 1 116 ? 21.675 -29.001 -42.821 1.00 95.75 116 GLU A N 1
ATOM 904 C CA . GLU A 1 116 ? 23.005 -28.909 -42.216 1.00 95.75 116 GLU A CA 1
ATOM 905 C C . GLU A 1 116 ? 22.902 -28.043 -40.955 1.00 95.75 116 GLU A C 1
ATOM 907 O O . GLU A 1 116 ? 22.625 -26.850 -41.044 1.00 95.75 116 GLU A O 1
ATOM 912 N N . VAL A 1 117 ? 23.057 -28.629 -39.765 1.00 96.19 117 VAL A N 1
ATOM 913 C CA . VAL A 1 117 ? 22.869 -27.889 -38.508 1.00 96.19 117 VAL A CA 1
ATOM 914 C C . VAL A 1 117 ? 24.199 -27.358 -37.974 1.00 96.19 117 VAL A C 1
ATOM 916 O O . VAL A 1 117 ? 25.087 -28.133 -37.619 1.00 96.19 117 VAL A O 1
ATOM 919 N N . THR A 1 118 ? 24.290 -26.037 -37.823 1.00 96.00 118 THR A N 1
ATOM 920 C CA . THR A 1 118 ? 25.411 -25.349 -37.169 1.00 96.00 118 THR A CA 1
ATOM 921 C C . THR A 1 118 ? 24.982 -24.876 -35.781 1.00 96.00 118 THR A C 1
ATOM 923 O O . THR A 1 118 ? 24.004 -24.1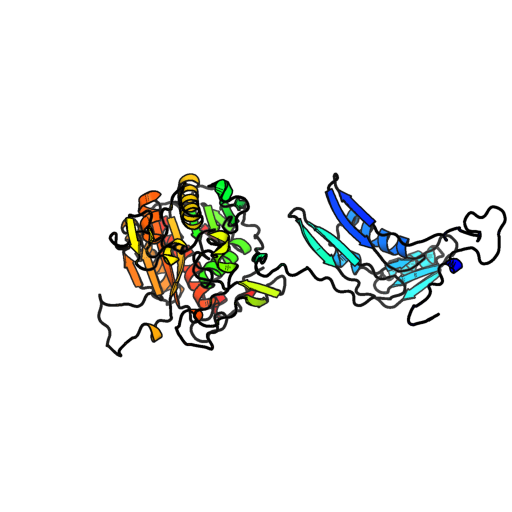40 -35.644 1.00 96.00 118 THR A O 1
ATOM 926 N N . ARG A 1 119 ? 25.714 -25.291 -34.740 1.00 95.19 119 ARG A N 1
ATOM 927 C CA . ARG A 1 119 ? 25.402 -24.963 -33.339 1.00 95.19 119 ARG A CA 1
ATOM 928 C C . ARG A 1 119 ? 26.257 -23.812 -32.818 1.00 95.19 119 ARG A C 1
ATOM 930 O O . ARG A 1 119 ? 27.447 -23.738 -33.120 1.00 95.19 119 ARG A O 1
ATOM 937 N N . TYR A 1 120 ? 25.646 -22.965 -32.004 1.00 95.94 120 TYR A N 1
ATOM 938 C CA . TYR A 1 120 ? 26.264 -21.827 -31.328 1.00 95.94 120 TYR A CA 1
ATOM 939 C C . TYR A 1 120 ? 25.999 -21.912 -29.826 1.00 95.94 120 TYR A C 1
ATOM 941 O O . TYR A 1 120 ? 24.928 -22.348 -29.419 1.00 95.94 120 TYR A O 1
ATOM 949 N N . SER A 1 121 ? 26.928 -21.451 -28.996 1.00 92.88 121 SER A N 1
ATOM 950 C CA . SER A 1 121 ? 26.734 -21.449 -27.544 1.00 92.88 121 SER A CA 1
ATOM 951 C C . SER A 1 121 ? 25.564 -20.550 -27.143 1.00 92.88 121 SER A C 1
ATOM 953 O O . SER A 1 121 ? 25.482 -19.411 -27.586 1.00 92.88 121 SER A O 1
ATOM 955 N N . TYR A 1 122 ? 24.684 -21.010 -26.260 1.00 90.06 122 TYR A N 1
ATOM 956 C CA . TYR A 1 122 ? 23.620 -20.157 -25.735 1.00 90.06 122 TYR A CA 1
ATOM 957 C C . TYR A 1 122 ? 24.127 -19.260 -24.582 1.00 90.06 122 TYR A C 1
ATOM 959 O O . TYR A 1 122 ? 24.750 -19.779 -23.649 1.00 90.06 122 TYR A O 1
ATOM 967 N N . PRO A 1 123 ? 23.835 -17.942 -24.570 1.00 90.88 123 PRO A N 1
ATOM 968 C CA . PRO A 1 123 ? 23.291 -17.120 -25.660 1.00 90.88 123 PRO A CA 1
ATOM 969 C C . PRO A 1 123 ? 24.393 -16.572 -26.600 1.00 90.88 123 PRO A C 1
ATOM 971 O O . PRO A 1 123 ? 25.438 -16.123 -26.127 1.00 90.88 123 PRO A O 1
ATOM 974 N N . ASP A 1 124 ? 24.137 -16.503 -27.915 1.00 92.69 124 ASP A N 1
ATOM 975 C CA . ASP A 1 124 ? 25.102 -16.019 -28.921 1.00 92.69 124 ASP A CA 1
ATOM 976 C C . ASP A 1 124 ? 24.656 -14.712 -29.605 1.00 92.69 124 ASP A C 1
ATOM 978 O O . ASP A 1 124 ? 23.506 -14.533 -30.015 1.00 92.69 124 ASP A O 1
ATOM 982 N N . LEU A 1 125 ? 25.604 -13.790 -29.807 1.00 92.06 125 LEU A N 1
ATOM 983 C CA . LEU A 1 125 ? 25.407 -12.517 -30.516 1.00 92.06 125 LEU A CA 1
ATOM 984 C C . LEU A 1 125 ? 24.973 -12.678 -31.981 1.00 92.06 125 LEU A C 1
ATOM 986 O O . LEU A 1 125 ? 24.420 -11.736 -32.569 1.00 92.06 125 LEU A O 1
ATOM 990 N N . TYR A 1 126 ? 25.238 -13.837 -32.585 1.00 92.88 126 TYR A N 1
ATOM 991 C CA . TYR A 1 126 ? 24.851 -14.178 -33.946 1.00 92.88 126 TYR A CA 1
ATOM 992 C C . TYR A 1 126 ? 23.342 -14.002 -34.155 1.00 92.88 126 TYR A C 1
ATOM 994 O O . TYR A 1 126 ? 22.936 -13.396 -35.151 1.00 92.88 126 TYR A O 1
ATOM 1002 N N . PHE A 1 127 ? 22.519 -14.399 -33.180 1.00 94.12 127 PHE A N 1
ATOM 1003 C CA . PHE A 1 127 ? 21.050 -14.351 -33.242 1.00 94.12 127 PHE A CA 1
ATOM 1004 C C . PHE A 1 127 ? 20.455 -13.000 -32.829 1.00 94.12 127 PHE A C 1
ATOM 1006 O O . PHE A 1 127 ? 19.289 -12.896 -32.455 1.00 94.12 127 PHE A O 1
ATOM 1013 N N . GLY A 1 128 ? 21.255 -11.938 -32.917 1.00 92.00 128 GLY A N 1
ATOM 1014 C CA . GLY A 1 128 ? 20.786 -10.574 -32.743 1.00 92.00 128 GLY A CA 1
ATOM 1015 C C . GLY A 1 128 ? 20.868 -10.088 -31.302 1.00 92.00 128 GLY A C 1
ATOM 1016 O O . GLY A 1 128 ? 21.854 -10.300 -30.597 1.00 92.00 128 GLY A O 1
ATOM 1017 N N . GLY A 1 129 ? 19.878 -9.309 -30.890 1.00 93.12 129 GLY A N 1
ATOM 1018 C CA . GLY A 1 129 ? 19.857 -8.722 -29.559 1.00 93.12 129 GLY A CA 1
ATOM 1019 C C . GLY A 1 129 ? 18.545 -8.008 -29.270 1.00 93.12 129 GLY A C 1
ATOM 1020 O O . GLY A 1 129 ? 18.548 -6.777 -29.227 1.00 93.12 129 GLY A O 1
ATOM 1021 N N . PRO A 1 130 ? 17.442 -8.760 -29.136 1.00 94.50 130 PRO A N 1
ATOM 1022 C CA . PRO A 1 130 ? 16.109 -8.195 -29.055 1.00 94.50 130 PRO A CA 1
ATOM 1023 C C . PRO A 1 130 ? 15.891 -7.417 -27.756 1.00 94.50 130 PRO A C 1
ATOM 1025 O O . PRO A 1 130 ? 16.205 -7.911 -26.678 1.00 94.50 130 PRO A O 1
ATOM 1028 N N . ASN A 1 131 ? 15.308 -6.227 -27.864 1.00 95.12 131 ASN A N 1
ATOM 1029 C CA . ASN A 1 131 ? 14.734 -5.507 -26.731 1.00 95.12 131 ASN A CA 1
ATOM 1030 C C . ASN A 1 131 ? 13.233 -5.362 -26.967 1.00 95.12 131 ASN A C 1
ATOM 1032 O O . ASN A 1 131 ? 12.801 -5.178 -28.113 1.00 95.12 131 ASN A O 1
ATOM 1036 N N . ALA A 1 132 ? 12.450 -5.427 -25.894 1.00 95.88 132 ALA A N 1
ATOM 1037 C CA . ALA A 1 132 ? 11.010 -5.273 -25.995 1.00 95.88 132 ALA A CA 1
ATOM 1038 C C . ALA A 1 132 ? 10.375 -4.613 -24.774 1.00 95.88 132 ALA A C 1
ATOM 1040 O O . ALA A 1 132 ? 10.947 -4.597 -23.685 1.00 95.88 132 ALA A O 1
ATOM 1041 N N . ILE A 1 133 ? 9.164 -4.103 -24.984 1.00 96.56 133 ILE A N 1
ATOM 1042 C CA . ILE A 1 133 ? 8.259 -3.608 -23.949 1.00 96.56 133 ILE A CA 1
ATOM 1043 C C . ILE A 1 133 ? 6.916 -4.318 -24.124 1.00 96.56 133 ILE A C 1
ATOM 1045 O O . ILE A 1 133 ? 6.384 -4.347 -25.235 1.00 96.56 133 ILE A O 1
ATOM 1049 N N . ALA A 1 134 ? 6.364 -4.868 -23.045 1.00 95.50 134 ALA A N 1
ATOM 1050 C CA . ALA A 1 134 ? 4.981 -5.326 -22.970 1.00 95.50 134 ALA A CA 1
ATOM 1051 C C . ALA A 1 134 ? 4.139 -4.310 -22.203 1.00 95.50 134 ALA A C 1
ATOM 1053 O O . ALA A 1 134 ? 4.613 -3.730 -21.230 1.00 95.50 134 ALA A O 1
ATOM 1054 N N . VAL A 1 135 ? 2.892 -4.138 -22.636 1.00 93.06 135 VAL A N 1
ATOM 1055 C CA . VAL A 1 135 ? 1.880 -3.344 -21.933 1.00 93.06 135 VAL A CA 1
ATOM 1056 C C . VAL A 1 135 ? 0.855 -4.304 -21.338 1.00 93.06 135 VAL A C 1
ATOM 1058 O O . VAL A 1 135 ? 0.199 -5.051 -22.075 1.00 93.06 135 VAL A O 1
ATOM 1061 N N . GLY A 1 136 ? 0.779 -4.345 -20.009 1.00 83.88 136 GLY A N 1
ATOM 1062 C CA . GLY A 1 136 ? -0.218 -5.083 -19.238 1.00 83.88 136 GLY A CA 1
ATOM 1063 C C . GLY A 1 136 ? -1.623 -4.505 -19.411 1.00 83.88 136 GLY A C 1
ATOM 1064 O O . GLY A 1 136 ? -1.790 -3.374 -19.862 1.00 83.88 136 GLY A O 1
ATOM 1065 N N . ALA A 1 137 ? -2.648 -5.289 -19.069 1.00 78.19 137 ALA A N 1
ATOM 1066 C CA . ALA A 1 137 ? -4.040 -4.825 -19.127 1.00 78.19 137 ALA A CA 1
ATOM 1067 C C . ALA A 1 137 ? -4.325 -3.683 -18.129 1.00 78.19 137 ALA A C 1
ATOM 1069 O O . ALA A 1 137 ? -5.220 -2.875 -18.347 1.00 78.19 137 ALA A O 1
ATOM 1070 N N . ASP A 1 138 ? -3.527 -3.613 -17.067 1.00 73.69 138 ASP A N 1
ATOM 1071 C CA . ASP A 1 138 ? -3.473 -2.577 -16.032 1.00 73.69 138 ASP A CA 1
ATOM 1072 C C . ASP A 1 138 ? -2.629 -1.350 -16.434 1.00 73.69 138 ASP A C 1
ATOM 1074 O O . ASP A 1 138 ? -2.489 -0.404 -15.661 1.00 73.69 138 ASP A O 1
ATOM 1078 N N . GLY A 1 139 ? -2.042 -1.357 -17.635 1.00 78.06 139 GLY A N 1
ATOM 1079 C CA . GLY A 1 139 ? -1.123 -0.322 -18.105 1.00 78.06 139 GLY A CA 1
ATOM 1080 C C . GLY A 1 139 ? 0.317 -0.475 -17.602 1.00 78.06 139 GLY A C 1
ATOM 1081 O O . GLY A 1 139 ? 1.156 0.364 -17.938 1.00 78.06 139 GLY A O 1
ATOM 1082 N N . LEU A 1 140 ? 0.643 -1.535 -16.850 1.00 82.19 140 LEU A N 1
ATOM 1083 C CA . LEU A 1 140 ? 2.011 -1.795 -16.402 1.00 82.19 140 LEU A CA 1
ATOM 1084 C C . LEU A 1 140 ? 2.928 -2.063 -17.602 1.00 82.19 140 LEU A C 1
ATOM 1086 O O . LEU A 1 140 ? 2.609 -2.853 -18.492 1.00 82.19 140 LEU A O 1
ATOM 1090 N N . LEU A 1 141 ? 4.097 -1.424 -17.613 1.00 88.38 141 LEU A N 1
ATOM 1091 C CA . LEU A 1 141 ? 5.101 -1.606 -18.657 1.00 88.38 141 LEU A CA 1
ATOM 1092 C C . LEU A 1 141 ? 6.184 -2.581 -18.189 1.00 88.38 141 LEU A C 1
ATOM 1094 O O . LEU A 1 141 ? 6.927 -2.288 -17.254 1.00 88.38 141 LEU A O 1
ATOM 1098 N N . THR A 1 142 ? 6.332 -3.713 -18.875 1.00 90.31 142 THR A N 1
ATOM 1099 C CA . THR A 1 142 ? 7.444 -4.649 -18.651 1.00 90.31 142 THR A CA 1
ATOM 1100 C C . THR A 1 142 ? 8.482 -4.464 -19.747 1.00 90.31 142 THR A C 1
ATOM 1102 O O . THR A 1 142 ? 8.242 -4.835 -20.894 1.00 90.31 142 THR A O 1
ATOM 1105 N N . GLY A 1 143 ? 9.636 -3.885 -19.413 1.00 94.19 143 GLY A N 1
ATOM 1106 C CA . GLY A 1 143 ? 10.777 -3.790 -20.322 1.00 94.19 143 GLY A CA 1
ATOM 1107 C C . GLY A 1 143 ? 11.712 -4.987 -20.168 1.00 94.19 143 GLY A C 1
ATOM 1108 O O . GLY A 1 143 ? 12.057 -5.355 -19.050 1.00 94.19 143 GLY A O 1
ATOM 1109 N N . VAL A 1 144 ? 12.166 -5.566 -21.279 1.00 94.44 144 VAL A N 1
ATOM 1110 C CA . VAL A 1 144 ? 13.144 -6.663 -21.285 1.00 94.44 144 VAL A CA 1
ATOM 1111 C C . VAL A 1 144 ? 14.284 -6.326 -22.239 1.00 94.44 144 VAL A C 1
ATOM 1113 O O . VAL A 1 144 ? 14.073 -6.064 -23.429 1.00 94.44 144 VAL A O 1
ATOM 1116 N N . GLY A 1 145 ? 15.501 -6.335 -21.696 1.00 91.44 145 GLY A N 1
ATOM 1117 C CA . GLY A 1 145 ? 16.739 -6.146 -22.440 1.00 91.44 145 GLY A CA 1
ATOM 1118 C C . GLY A 1 145 ? 17.339 -7.464 -22.935 1.00 91.44 145 GLY A C 1
ATOM 1119 O O . GLY A 1 145 ? 17.181 -8.518 -22.320 1.00 91.44 145 GLY A O 1
ATOM 1120 N N . SER A 1 146 ? 18.059 -7.413 -24.054 1.00 90.50 146 SER A N 1
ATOM 1121 C CA . SER A 1 146 ? 18.701 -8.603 -24.622 1.00 90.50 146 SER A CA 1
ATOM 1122 C C . SER A 1 146 ? 19.834 -9.156 -23.753 1.00 90.50 146 SER A C 1
ATOM 1124 O O . SER A 1 146 ? 20.884 -8.521 -23.613 1.00 90.50 146 SER A O 1
ATOM 1126 N N . ILE A 1 147 ? 19.726 -10.424 -23.356 1.00 86.81 147 ILE A N 1
ATOM 1127 C CA . ILE A 1 147 ? 20.825 -11.166 -22.712 1.00 86.81 147 ILE A CA 1
ATOM 1128 C C . ILE A 1 147 ? 22.038 -11.368 -23.630 1.00 86.81 147 ILE A C 1
ATOM 1130 O O . ILE A 1 147 ? 23.165 -11.446 -23.154 1.00 86.81 147 ILE A O 1
ATOM 1134 N N . ARG A 1 148 ? 21.834 -11.380 -24.956 1.00 90.00 148 ARG A N 1
ATOM 1135 C CA . ARG A 1 148 ? 22.911 -11.551 -25.950 1.00 90.00 148 ARG A CA 1
ATOM 1136 C C . ARG A 1 148 ? 23.823 -10.329 -26.013 1.00 90.00 148 ARG A C 1
ATOM 1138 O O . ARG A 1 148 ? 24.955 -10.439 -26.457 1.00 90.00 148 ARG A O 1
ATOM 1145 N N . ARG A 1 149 ? 23.338 -9.151 -25.596 1.00 87.94 149 ARG A N 1
ATOM 1146 C CA . ARG A 1 149 ? 24.047 -7.862 -25.718 1.00 87.94 149 ARG A CA 1
ATOM 1147 C C . ARG A 1 149 ? 24.226 -7.124 -24.394 1.00 87.94 149 ARG A C 1
ATOM 1149 O O . ARG A 1 149 ? 24.530 -5.936 -24.427 1.00 87.94 149 ARG A O 1
ATOM 1156 N N . LEU A 1 150 ? 24.040 -7.810 -23.263 1.00 82.31 150 LEU A N 1
ATOM 1157 C CA . LEU A 1 150 ? 24.052 -7.195 -21.929 1.00 82.31 150 LEU A CA 1
ATOM 1158 C C . LEU A 1 150 ? 23.085 -5.995 -21.840 1.00 82.31 150 LEU A C 1
ATOM 1160 O O . LEU A 1 150 ? 23.388 -4.976 -21.225 1.00 82.31 150 LEU A O 1
ATOM 1164 N N . GLY A 1 151 ? 21.940 -6.094 -22.521 1.00 79.12 151 GLY A N 1
ATOM 1165 C CA . GLY A 1 151 ? 20.909 -5.066 -22.504 1.00 79.12 151 GLY A CA 1
ATOM 1166 C C . GLY A 1 151 ? 20.181 -5.060 -21.164 1.00 79.12 151 GLY A C 1
ATOM 1167 O O . GLY A 1 151 ? 19.808 -6.116 -20.660 1.00 79.12 151 GLY A O 1
ATOM 1168 N N . GLY A 1 152 ? 19.958 -3.872 -20.613 1.00 79.56 152 GLY A N 1
ATOM 1169 C CA . GLY A 1 152 ? 19.108 -3.658 -19.446 1.00 79.56 152 GLY A CA 1
ATOM 1170 C C . GLY A 1 152 ? 17.804 -2.974 -19.840 1.00 79.56 152 GLY A C 1
ATOM 1171 O O . GLY A 1 152 ? 17.747 -2.258 -20.841 1.00 79.56 152 GLY A O 1
ATOM 1172 N N . ALA A 1 153 ? 16.768 -3.182 -19.036 1.00 85.50 153 ALA A N 1
ATOM 1173 C CA . ALA A 1 153 ? 15.577 -2.351 -19.051 1.00 85.50 153 ALA A CA 1
ATOM 1174 C C . ALA A 1 153 ? 15.615 -1.432 -17.830 1.00 85.50 153 ALA A C 1
ATOM 1176 O O . ALA A 1 153 ? 15.975 -1.860 -16.737 1.00 85.50 153 ALA A O 1
ATOM 1177 N N . ALA A 1 154 ? 15.255 -0.171 -18.028 1.00 79.12 154 ALA A N 1
ATOM 1178 C CA . ALA A 1 154 ? 15.092 0.792 -16.955 1.00 79.12 154 ALA A CA 1
ATOM 1179 C C . ALA A 1 154 ? 13.748 1.481 -17.154 1.00 79.12 154 ALA A C 1
ATOM 1181 O O . ALA A 1 154 ? 13.424 1.904 -18.267 1.00 79.12 154 ALA A O 1
ATOM 1182 N N . ALA A 1 155 ? 12.971 1.585 -16.084 1.00 75.00 155 ALA A N 1
ATOM 1183 C CA . ALA A 1 155 ? 11.858 2.512 -16.049 1.00 75.00 155 ALA A CA 1
ATOM 1184 C C . ALA A 1 155 ? 12.424 3.905 -15.740 1.00 75.00 155 ALA A C 1
ATOM 1186 O O . ALA A 1 155 ? 13.347 4.004 -14.923 1.00 75.00 155 ALA A O 1
ATOM 1187 N N . PRO A 1 156 ? 11.919 4.984 -16.363 1.00 63.44 156 PRO A N 1
ATOM 1188 C CA . PRO A 1 156 ? 12.146 6.301 -15.799 1.00 63.44 156 PRO A CA 1
ATOM 1189 C C . PRO A 1 156 ? 11.614 6.256 -14.366 1.00 63.44 156 PRO A C 1
ATOM 1191 O O . PRO A 1 156 ? 10.422 6.038 -14.154 1.00 63.44 156 PRO A O 1
ATOM 1194 N N . GLY A 1 157 ? 12.503 6.410 -13.382 1.00 45.38 157 GLY A N 1
ATOM 1195 C CA . GLY A 1 157 ? 12.059 6.878 -12.080 1.00 45.38 157 GLY A CA 1
ATOM 1196 C C . GLY A 1 157 ? 11.339 8.187 -12.360 1.00 45.38 157 GLY A C 1
ATOM 1197 O O . GLY A 1 157 ? 11.920 9.073 -12.994 1.00 45.38 157 GLY A O 1
ATOM 1198 N N . GLY A 1 158 ? 10.056 8.269 -12.014 1.00 42.12 158 GLY A N 1
ATOM 1199 C CA . GLY A 1 158 ? 9.352 9.541 -12.071 1.00 42.12 158 GLY A CA 1
ATOM 1200 C C . GLY A 1 158 ? 10.123 10.597 -11.275 1.00 42.12 158 GLY A C 1
ATOM 1201 O O . GLY A 1 158 ? 11.059 10.280 -10.532 1.00 42.12 158 GLY A O 1
ATOM 1202 N N . GLN A 1 159 ? 9.732 11.866 -11.393 1.00 43.78 159 GLN A N 1
ATOM 1203 C CA . GLN A 1 159 ? 10.101 12.800 -10.326 1.00 43.78 159 GLN A CA 1
ATOM 1204 C C . GLN A 1 159 ? 9.674 12.172 -8.988 1.00 43.78 159 GLN A C 1
ATOM 1206 O O . GLN A 1 159 ? 8.711 11.410 -8.972 1.00 43.78 159 GLN A O 1
ATOM 1211 N N . ASP A 1 160 ? 10.362 12.437 -7.875 1.00 47.12 160 ASP A N 1
ATOM 1212 C CA . ASP A 1 160 ? 10.007 11.815 -6.586 1.00 47.12 160 ASP A CA 1
ATOM 1213 C C . ASP A 1 160 ? 8.522 12.009 -6.199 1.00 47.12 160 ASP A C 1
ATOM 1215 O O . ASP A 1 160 ? 7.980 11.200 -5.450 1.00 47.12 160 ASP A O 1
ATOM 1219 N N . SER A 1 161 ? 7.841 12.994 -6.804 1.00 45.84 161 SER A N 1
ATOM 1220 C CA . SER A 1 161 ? 6.394 13.236 -6.736 1.00 45.84 161 SER A CA 1
ATOM 1221 C C . SER A 1 161 ? 5.491 12.199 -7.431 1.00 45.84 161 SER A C 1
ATOM 1223 O O . SER A 1 161 ? 4.300 12.168 -7.146 1.00 45.84 161 SER A O 1
ATOM 1225 N N . ASP A 1 162 ? 6.014 11.362 -8.333 1.00 52.22 162 ASP A N 1
ATOM 1226 C CA . ASP A 1 162 ? 5.263 10.335 -9.080 1.00 52.22 162 ASP A CA 1
ATOM 1227 C C . ASP A 1 162 ? 5.477 8.919 -8.515 1.00 52.22 162 ASP A C 1
ATOM 1229 O O . ASP A 1 162 ? 5.027 7.929 -9.106 1.00 52.22 162 ASP A O 1
ATOM 1233 N N . PHE A 1 163 ? 6.187 8.786 -7.388 1.00 62.56 163 PHE A N 1
ATOM 1234 C CA . PHE A 1 163 ? 6.349 7.498 -6.725 1.00 62.56 163 PHE A CA 1
ATOM 1235 C C . PHE A 1 163 ? 4.981 6.976 -6.280 1.00 62.56 163 PHE A C 1
ATOM 1237 O O . PHE A 1 163 ? 4.368 7.493 -5.347 1.00 62.56 163 PHE A O 1
ATOM 1244 N N . LYS A 1 164 ? 4.514 5.915 -6.940 1.00 70.94 164 LYS A N 1
ATOM 1245 C CA . LYS A 1 164 ? 3.376 5.130 -6.473 1.00 70.94 164 LYS A CA 1
ATOM 1246 C C . LYS A 1 164 ? 3.905 3.891 -5.765 1.00 70.94 164 LYS A C 1
ATOM 1248 O O . LYS A 1 164 ? 4.684 3.150 -6.374 1.00 70.94 164 LYS A O 1
ATOM 1253 N N . PRO A 1 165 ? 3.505 3.647 -4.507 1.00 76.62 165 PRO A N 1
ATOM 1254 C CA . PRO A 1 165 ? 3.880 2.421 -3.836 1.00 76.62 165 PRO A CA 1
ATOM 1255 C C . PRO A 1 165 ? 3.350 1.242 -4.646 1.00 76.62 165 PRO A C 1
ATOM 1257 O O . PRO A 1 165 ? 2.195 1.219 -5.071 1.00 76.62 165 PRO A O 1
ATOM 1260 N N . LEU A 1 166 ? 4.219 0.267 -4.887 1.00 82.81 166 LEU A N 1
ATOM 1261 C CA . LEU A 1 166 ? 3.814 -0.962 -5.546 1.00 82.81 166 LEU A CA 1
ATOM 1262 C C . LEU A 1 166 ? 2.869 -1.710 -4.604 1.00 82.81 166 LEU A C 1
ATOM 1264 O O . LEU A 1 166 ? 3.221 -1.904 -3.446 1.00 82.81 166 LEU A O 1
ATOM 1268 N N . ILE A 1 167 ? 1.705 -2.130 -5.089 1.00 88.81 167 ILE A N 1
ATOM 1269 C CA . ILE A 1 167 ? 0.769 -3.007 -4.376 1.00 88.81 167 ILE A CA 1
ATOM 1270 C C . ILE A 1 167 ? 0.469 -4.161 -5.327 1.00 88.81 167 ILE A C 1
ATOM 1272 O O . ILE A 1 167 ? 0.215 -3.924 -6.508 1.00 88.81 167 ILE A O 1
ATOM 1276 N N . ARG A 1 168 ? 0.546 -5.405 -4.847 1.00 87.75 168 ARG A N 1
ATOM 1277 C CA . ARG A 1 168 ? 0.366 -6.611 -5.674 1.00 87.75 168 ARG A CA 1
ATOM 1278 C C . ARG A 1 168 ? -0.830 -7.433 -5.168 1.00 87.75 168 ARG A C 1
ATOM 1280 O O . ARG A 1 168 ? -0.606 -8.411 -4.456 1.00 87.75 168 ARG A O 1
ATOM 1287 N N . PRO A 1 169 ? -2.079 -7.042 -5.496 1.00 89.12 169 PRO A N 1
ATOM 1288 C CA . PRO A 1 169 ? -3.288 -7.690 -4.987 1.00 89.12 169 PRO A CA 1
ATOM 1289 C C . PRO A 1 169 ? -3.244 -9.212 -5.116 1.00 89.12 169 PRO A C 1
ATOM 1291 O O . PRO A 1 169 ? -2.979 -9.749 -6.194 1.00 89.12 169 PRO A O 1
ATOM 1294 N N . GLY A 1 170 ? -3.482 -9.897 -4.000 1.00 84.25 170 GLY A N 1
ATOM 1295 C CA . GLY A 1 170 ? -3.561 -11.349 -3.947 1.00 84.25 170 GLY A CA 1
ATOM 1296 C C . GLY A 1 170 ? -4.907 -11.876 -4.458 1.00 84.25 170 GLY A C 1
ATOM 1297 O O . GLY A 1 170 ? -5.840 -11.105 -4.687 1.00 84.25 170 GLY A O 1
ATOM 1298 N N . PRO A 1 171 ? -5.054 -13.206 -4.588 1.00 84.69 171 PRO A N 1
ATOM 1299 C CA . PRO A 1 171 ? -6.279 -13.827 -5.099 1.00 84.69 171 PRO A CA 1
ATOM 1300 C C . PRO A 1 171 ? -7.516 -13.607 -4.212 1.00 84.69 171 PRO A C 1
ATOM 1302 O O . PRO A 1 171 ? -8.630 -13.828 -4.677 1.00 84.69 171 PRO A O 1
ATOM 1305 N N . GLY A 1 172 ? -7.341 -13.190 -2.952 1.00 88.44 172 GLY A N 1
ATOM 1306 C CA . GLY A 1 172 ? -8.450 -12.848 -2.059 1.00 88.44 172 GLY A CA 1
ATOM 1307 C C . GLY A 1 172 ? -9.072 -11.474 -2.321 1.00 88.44 172 GLY A C 1
ATOM 1308 O O . GLY A 1 172 ? -10.160 -11.206 -1.815 1.00 88.44 172 GLY A O 1
ATOM 1309 N N . VAL A 1 173 ? -8.421 -10.612 -3.112 1.00 94.81 173 VAL A N 1
ATOM 1310 C CA . VAL A 1 173 ? -8.979 -9.317 -3.520 1.00 94.81 173 VAL A CA 1
ATOM 1311 C C . VAL A 1 173 ? -10.029 -9.541 -4.600 1.00 94.81 173 VAL A C 1
ATOM 1313 O O . VAL A 1 173 ? -9.725 -9.914 -5.730 1.00 94.81 173 VAL A O 1
ATOM 1316 N N . THR A 1 174 ? -11.282 -9.293 -4.236 1.00 95.62 174 THR A N 1
ATOM 1317 C CA . THR A 1 174 ? -12.446 -9.458 -5.115 1.00 95.62 174 THR A CA 1
ATOM 1318 C C . THR A 1 174 ? -12.768 -8.212 -5.929 1.00 95.62 174 THR A C 1
ATOM 1320 O O . THR A 1 174 ? -13.317 -8.322 -7.023 1.00 95.62 174 THR A O 1
ATOM 1323 N N . GLU A 1 175 ? -12.415 -7.031 -5.420 1.00 95.19 175 GLU A N 1
ATOM 1324 C CA . GLU A 1 175 ? -12.620 -5.758 -6.104 1.00 95.19 175 GLU A CA 1
ATOM 1325 C C . GLU A 1 175 ? -11.535 -4.757 -5.684 1.00 95.19 175 GLU A C 1
ATOM 1327 O O . GLU A 1 175 ? -11.116 -4.723 -4.524 1.00 95.19 175 GLU A O 1
ATOM 1332 N N . GLN A 1 176 ? -11.086 -3.932 -6.629 1.00 94.62 176 GLN A N 1
ATOM 1333 C CA . GLN A 1 176 ? -10.229 -2.779 -6.369 1.00 94.62 176 GLN A CA 1
ATOM 1334 C C . GLN A 1 176 ? -10.967 -1.521 -6.822 1.00 94.62 176 GLN A C 1
ATOM 1336 O O . GLN A 1 176 ? -11.350 -1.403 -7.985 1.00 94.62 176 GLN A O 1
ATOM 1341 N N . LYS A 1 177 ? -11.146 -0.594 -5.886 1.00 96.25 177 LYS A N 1
ATOM 1342 C CA . LYS A 1 177 ? -11.783 0.708 -6.069 1.00 96.25 177 LYS A CA 1
ATOM 1343 C C . LYS A 1 177 ? -10.795 1.829 -5.762 1.00 96.25 177 LYS A C 1
ATOM 1345 O O . LYS A 1 177 ? -9.684 1.604 -5.276 1.00 96.25 177 LYS A O 1
ATOM 1350 N N . LYS A 1 178 ? -11.232 3.053 -6.009 1.00 96.44 178 LYS A N 1
ATOM 1351 C CA . LYS A 1 178 ? -10.576 4.292 -5.610 1.00 96.44 178 LYS A CA 1
ATOM 1352 C C . LYS A 1 178 ? -11.410 5.033 -4.572 1.00 96.44 178 LYS A C 1
ATOM 1354 O O . LYS A 1 178 ? -12.631 4.886 -4.519 1.00 96.44 178 LYS A O 1
ATOM 1359 N N . MET A 1 179 ? -10.777 5.877 -3.758 1.00 97.62 179 MET A N 1
ATOM 1360 C CA . MET A 1 179 ? -11.518 6.772 -2.861 1.00 97.62 179 MET A CA 1
ATOM 1361 C C . MET A 1 179 ? -12.466 7.698 -3.632 1.00 97.62 179 MET A C 1
ATOM 1363 O O . MET A 1 179 ? -13.541 8.035 -3.128 1.00 97.62 179 MET A O 1
ATOM 1367 N N . SER A 1 180 ? -12.133 8.032 -4.879 1.00 97.88 180 SER A N 1
ATOM 1368 C CA . SER A 1 180 ? -13.009 8.767 -5.788 1.00 97.88 180 SER A CA 1
ATOM 1369 C C . SER A 1 180 ? -14.317 8.052 -6.158 1.00 97.88 180 SER A C 1
ATOM 1371 O O . SER A 1 180 ? -15.299 8.734 -6.456 1.00 97.88 180 SER A O 1
ATOM 1373 N N . ASP A 1 181 ? -14.409 6.723 -6.027 1.00 98.00 181 ASP A N 1
ATOM 1374 C CA . ASP A 1 181 ? -15.680 5.988 -6.173 1.00 98.00 181 ASP A CA 1
ATOM 1375 C C . ASP A 1 181 ? -16.656 6.298 -5.020 1.00 98.00 181 ASP A C 1
ATOM 1377 O O . ASP A 1 181 ? -17.886 6.257 -5.166 1.00 98.00 181 ASP A O 1
ATOM 1381 N N . TYR A 1 182 ? -16.114 6.662 -3.856 1.00 98.25 182 TYR A N 1
ATOM 1382 C CA . TYR A 1 182 ? -16.887 7.086 -2.692 1.00 98.25 182 TYR A CA 1
ATOM 1383 C C . TYR A 1 182 ? -17.114 8.599 -2.684 1.00 98.25 182 TYR A C 1
ATOM 1385 O O . TYR A 1 182 ? -18.198 9.044 -2.295 1.00 98.25 182 TYR A O 1
ATOM 1393 N N . PHE A 1 183 ? -16.153 9.379 -3.189 1.00 98.44 183 PHE A N 1
ATOM 1394 C CA . PHE A 1 183 ? -16.251 10.831 -3.291 1.00 98.44 183 PHE A CA 1
ATOM 1395 C C . PHE A 1 183 ? -15.519 11.397 -4.521 1.00 98.44 183 PHE A C 1
ATOM 1397 O O . PHE A 1 183 ? -14.309 11.620 -4.509 1.00 98.44 183 PHE A O 1
ATOM 1404 N N . ALA A 1 184 ? -16.285 11.687 -5.577 1.00 97.88 184 ALA A N 1
ATOM 1405 C CA . ALA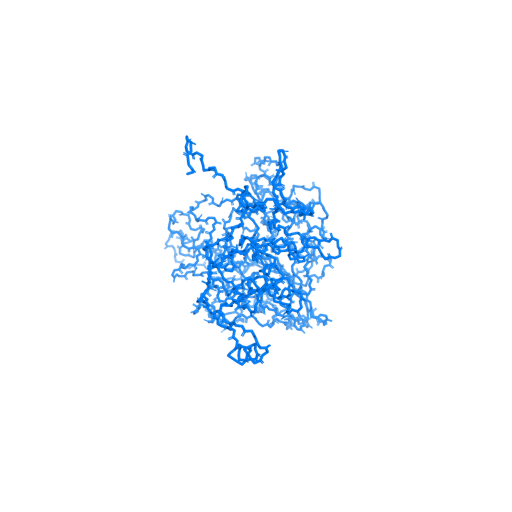 A 1 184 ? -15.774 12.057 -6.900 1.00 97.88 184 ALA A CA 1
ATOM 1406 C C . ALA A 1 184 ? -14.729 13.197 -6.944 1.00 97.88 184 ALA A C 1
ATOM 1408 O O . ALA A 1 184 ? -13.831 13.106 -7.782 1.00 97.88 184 ALA A O 1
ATOM 1409 N N . PRO A 1 185 ? -14.775 14.247 -6.091 1.00 96.94 185 PRO A N 1
ATOM 1410 C CA . PRO A 1 185 ? -13.769 15.314 -6.112 1.00 96.94 185 PRO A CA 1
ATOM 1411 C C . PRO A 1 185 ? -12.322 14.869 -5.868 1.00 96.94 185 PRO A C 1
ATOM 1413 O O . PRO A 1 185 ? -11.409 15.611 -6.219 1.00 96.94 185 PRO A O 1
ATOM 1416 N N . LEU A 1 186 ? -12.093 13.674 -5.314 1.00 96.06 186 LEU A N 1
ATOM 1417 C CA . LEU A 1 186 ? -10.742 13.133 -5.147 1.00 96.06 186 LEU A CA 1
ATOM 1418 C C . LEU A 1 186 ? -10.132 12.624 -6.461 1.00 96.06 186 LEU A C 1
ATOM 1420 O O . LEU A 1 186 ? -8.916 12.456 -6.522 1.00 96.06 186 LEU A O 1
ATOM 1424 N N . ALA A 1 187 ? -10.929 12.404 -7.512 1.00 94.69 187 ALA A N 1
ATOM 1425 C CA . ALA A 1 187 ? -10.464 11.808 -8.762 1.00 94.69 187 ALA A CA 1
ATOM 1426 C C . ALA A 1 187 ? -9.294 12.593 -9.377 1.00 94.69 187 ALA A C 1
ATOM 1428 O O . ALA A 1 187 ? -9.399 13.786 -9.664 1.00 94.69 187 ALA A O 1
ATOM 1429 N N . GLY A 1 188 ? -8.176 11.902 -9.612 1.00 86.75 188 GLY A N 1
ATOM 1430 C CA . GLY A 1 188 ? -6.974 12.494 -10.209 1.00 86.75 188 GLY A CA 1
ATOM 1431 C C . GLY A 1 188 ? -6.135 13.362 -9.263 1.00 86.75 188 GLY A C 1
ATOM 1432 O O . GLY A 1 188 ? -5.166 13.969 -9.715 1.00 86.75 188 GLY A O 1
ATOM 1433 N N . THR A 1 189 ? -6.473 13.415 -7.972 1.00 91.19 189 THR A N 1
ATOM 1434 C CA . THR A 1 189 ? -5.665 14.076 -6.933 1.00 91.19 189 THR A CA 1
ATOM 1435 C C . THR A 1 189 ? -4.671 13.100 -6.288 1.00 91.19 189 THR A C 1
ATOM 1437 O O . THR A 1 189 ? -4.846 11.882 -6.371 1.00 91.19 189 THR A O 1
ATOM 1440 N N . GLY A 1 190 ? -3.654 13.612 -5.581 1.00 90.12 190 GLY A N 1
ATOM 1441 C CA . GLY A 1 190 ? -2.730 12.793 -4.778 1.00 90.12 190 GLY A CA 1
ATOM 1442 C C . GLY A 1 190 ? -3.380 12.077 -3.582 1.00 90.12 190 GLY A C 1
ATOM 1443 O O . GLY A 1 190 ? -2.741 11.245 -2.941 1.00 90.12 190 GLY A O 1
ATOM 1444 N N . LEU A 1 191 ? -4.653 12.370 -3.292 1.00 94.69 191 LEU A N 1
ATOM 1445 C CA . LEU A 1 191 ? -5.451 11.791 -2.205 1.00 94.69 191 LEU A CA 1
ATOM 1446 C C . LEU A 1 191 ? -6.406 10.685 -2.692 1.00 94.69 191 LEU A C 1
ATOM 1448 O O . LEU A 1 191 ? -7.185 10.155 -1.900 1.00 94.69 191 LEU A O 1
ATOM 1452 N N . ASP A 1 192 ? -6.366 10.328 -3.981 1.00 95.25 192 ASP A N 1
ATOM 1453 C CA . ASP A 1 192 ? -7.190 9.259 -4.556 1.00 95.25 192 ASP A CA 1
ATOM 1454 C C . ASP A 1 192 ? -6.628 7.859 -4.247 1.00 95.25 192 ASP A C 1
ATOM 1456 O O . ASP A 1 192 ? -6.111 7.141 -5.118 1.00 95.25 192 ASP A O 1
ATOM 1460 N N . ALA A 1 193 ? -6.680 7.500 -2.964 1.00 94.75 193 ALA A N 1
ATOM 1461 C CA . ALA A 1 193 ? -6.128 6.258 -2.445 1.00 94.75 193 ALA A CA 1
ATOM 1462 C C . ALA A 1 193 ? -6.832 5.016 -3.022 1.00 94.75 193 ALA A C 1
ATOM 1464 O O . ALA A 1 193 ? -8.024 5.031 -3.341 1.00 94.75 193 ALA A O 1
ATOM 1465 N N . ASP A 1 194 ? -6.074 3.925 -3.151 1.00 95.62 194 ASP A N 1
ATOM 1466 C CA . ASP A 1 194 ? -6.609 2.613 -3.514 1.00 95.62 194 ASP A CA 1
ATOM 1467 C C . ASP A 1 194 ? -7.390 1.989 -2.353 1.00 95.62 194 ASP A C 1
ATOM 1469 O O . ASP A 1 194 ? -6.950 2.010 -1.201 1.00 95.62 194 ASP A O 1
ATOM 1473 N N . VAL A 1 195 ? -8.534 1.392 -2.684 1.00 98.44 195 VAL A N 1
ATOM 1474 C CA . VAL A 1 195 ? -9.417 0.675 -1.762 1.00 98.44 195 VAL A CA 1
ATOM 1475 C C . VAL A 1 195 ? -9.534 -0.767 -2.236 1.00 98.44 195 VAL A C 1
ATOM 1477 O O . VAL A 1 195 ? -10.056 -1.029 -3.320 1.00 98.44 195 VAL A O 1
ATOM 1480 N N . PHE A 1 196 ? -9.075 -1.714 -1.426 1.00 98.62 196 PHE A N 1
ATOM 1481 C CA . PHE A 1 196 ? -9.118 -3.138 -1.753 1.00 98.62 196 PHE A CA 1
ATOM 1482 C C . PHE A 1 196 ? -10.234 -3.820 -0.975 1.00 98.62 196 PHE A C 1
ATOM 1484 O O . PHE A 1 196 ? -10.315 -3.680 0.244 1.00 98.62 196 PHE A O 1
ATOM 1491 N N . ILE A 1 197 ? -11.088 -4.566 -1.671 1.00 98.69 197 ILE A N 1
ATOM 1492 C CA . ILE A 1 197 ? -12.223 -5.272 -1.078 1.00 98.69 197 ILE A CA 1
ATOM 1493 C C . ILE A 1 197 ? -11.999 -6.773 -1.223 1.00 98.69 197 ILE A C 1
ATOM 1495 O O . ILE A 1 197 ? -11.851 -7.294 -2.332 1.00 98.69 197 ILE A O 1
ATOM 1499 N N . LEU A 1 198 ? -12.018 -7.465 -0.088 1.00 98.62 198 LEU A N 1
ATOM 1500 C CA . LEU A 1 198 ? -11.992 -8.914 0.028 1.00 98.62 198 LEU A CA 1
ATOM 1501 C C . LEU A 1 198 ? -13.356 -9.359 0.570 1.00 98.62 198 LEU A C 1
ATOM 1503 O O . LEU A 1 198 ? -13.597 -9.325 1.779 1.00 98.62 198 LEU A O 1
ATOM 1507 N N . ASP A 1 199 ? -14.274 -9.717 -0.326 1.00 98.25 199 ASP A N 1
ATOM 1508 C CA . ASP A 1 199 ? -15.645 -10.105 0.010 1.00 98.25 199 ASP A CA 1
ATOM 1509 C C . ASP A 1 199 ? -15.853 -11.608 -0.207 1.00 98.25 199 ASP A C 1
ATOM 1511 O O . ASP A 1 199 ? -15.690 -12.132 -1.308 1.00 98.25 199 ASP A O 1
ATOM 1515 N N . SER A 1 200 ? -16.251 -12.323 0.845 1.00 98.06 200 SER A N 1
ATOM 1516 C CA . SER A 1 200 ? -16.559 -13.754 0.735 1.00 98.06 200 SER A CA 1
ATOM 1517 C C . SER A 1 200 ? -17.849 -14.049 -0.041 1.00 98.06 200 SER A C 1
ATOM 1519 O O . SER A 1 200 ? -18.106 -15.205 -0.395 1.00 98.06 200 SER A O 1
ATOM 1521 N N . GLY A 1 201 ? -18.717 -13.047 -0.224 1.00 97.44 201 GLY A N 1
ATOM 1522 C CA . GLY A 1 201 ? -20.090 -13.198 -0.706 1.00 97.44 201 GLY A CA 1
ATOM 1523 C C . GLY A 1 201 ? -21.022 -13.911 0.284 1.00 97.44 201 GLY A C 1
ATOM 1524 O O . GLY A 1 201 ? -22.187 -14.160 -0.036 1.00 97.44 201 GLY A O 1
ATOM 1525 N N . LYS A 1 202 ? -20.533 -14.268 1.480 1.00 98.00 202 LYS A N 1
ATOM 1526 C CA . LYS A 1 202 ? -21.309 -14.919 2.541 1.00 98.00 202 LYS A CA 1
ATOM 1527 C C . LYS A 1 202 ? -21.648 -13.921 3.652 1.00 98.00 202 LYS A C 1
ATOM 1529 O O . LYS A 1 202 ? -20.839 -13.036 3.931 1.00 98.00 202 LYS A O 1
ATOM 1534 N N . PRO A 1 203 ? -22.802 -14.081 4.331 1.00 97.69 203 PRO A N 1
ATOM 1535 C CA . PRO A 1 203 ? -23.163 -13.236 5.467 1.00 97.69 203 PRO A CA 1
ATOM 1536 C C . PRO A 1 203 ? -22.065 -13.211 6.535 1.00 97.69 203 PRO A C 1
ATOM 1538 O O . PRO A 1 203 ? -21.509 -14.253 6.871 1.00 97.69 203 PRO A O 1
ATOM 1541 N N . GLY A 1 204 ? -21.790 -12.034 7.086 1.00 98.19 204 GLY A N 1
ATOM 1542 C CA . GLY A 1 204 ? -20.766 -11.831 8.103 1.00 98.19 204 GLY A CA 1
ATOM 1543 C C . GLY A 1 204 ? -20.597 -10.353 8.434 1.00 98.19 204 GLY A C 1
ATOM 1544 O O . GLY A 1 204 ? -21.407 -9.535 7.996 1.00 98.19 204 GLY A O 1
ATOM 1545 N N . ALA A 1 205 ? -19.571 -10.031 9.218 1.00 98.62 205 ALA A N 1
ATOM 1546 C CA . ALA A 1 205 ? -19.235 -8.646 9.533 1.00 98.62 205 ALA A CA 1
ATOM 1547 C C . ALA A 1 205 ? -18.459 -7.981 8.385 1.00 98.62 205 ALA A C 1
ATOM 1549 O O . ALA A 1 205 ? -17.697 -8.651 7.679 1.00 98.62 205 ALA A O 1
ATOM 1550 N N . THR A 1 206 ? -18.622 -6.667 8.236 1.00 98.88 206 THR A N 1
ATOM 1551 C CA . THR A 1 206 ? -17.771 -5.834 7.378 1.00 98.88 206 THR A CA 1
ATOM 1552 C C . THR A 1 206 ? -16.747 -5.088 8.229 1.00 98.88 206 THR A C 1
ATOM 1554 O O . THR A 1 206 ? -17.122 -4.218 9.015 1.00 98.88 206 THR A O 1
ATOM 1557 N N . ALA A 1 207 ? -15.458 -5.371 8.040 1.00 98.81 207 ALA A N 1
ATOM 1558 C CA . ALA A 1 207 ? -14.377 -4.623 8.680 1.00 98.81 207 ALA A CA 1
ATOM 1559 C C . ALA A 1 207 ? -13.698 -3.656 7.712 1.00 98.81 207 ALA A C 1
ATOM 1561 O O . ALA A 1 207 ? -13.446 -3.996 6.555 1.00 98.81 207 ALA A O 1
ATOM 1562 N N . LEU A 1 208 ? -13.343 -2.475 8.215 1.00 98.81 208 LEU A N 1
ATOM 1563 C CA . LEU A 1 208 ? -12.524 -1.490 7.514 1.00 98.81 208 LEU A CA 1
ATOM 1564 C C . LEU A 1 208 ? -11.180 -1.331 8.226 1.00 98.81 208 LEU A C 1
ATOM 1566 O O . LEU A 1 208 ? -11.123 -0.874 9.361 1.00 98.81 208 LEU A O 1
ATOM 1570 N N . VAL A 1 209 ? -10.092 -1.674 7.553 1.00 98.44 209 VAL A N 1
ATOM 1571 C CA . VAL A 1 209 ? -8.736 -1.562 8.090 1.00 98.44 209 VAL A CA 1
ATOM 1572 C C . VAL A 1 209 ? -7.958 -0.569 7.249 1.00 98.44 209 VAL A C 1
ATOM 1574 O O . VAL A 1 209 ? -7.877 -0.707 6.027 1.00 98.44 209 VAL A O 1
ATOM 1577 N N . PHE A 1 210 ? -7.349 0.417 7.894 1.00 93.56 210 PHE A N 1
ATOM 1578 C CA . PHE A 1 210 ? -6.519 1.379 7.192 1.00 93.56 210 PHE A CA 1
ATOM 1579 C C . PHE A 1 210 ? -5.187 1.624 7.885 1.00 93.56 210 PHE A C 1
ATOM 1581 O O . PHE A 1 210 ? -5.095 1.781 9.100 1.00 93.56 210 PHE A O 1
ATOM 1588 N N . GLY A 1 211 ? -4.147 1.635 7.055 1.00 96.75 211 GLY A N 1
ATOM 1589 C CA . GLY A 1 211 ? -2.823 2.143 7.367 1.00 96.75 211 GLY A CA 1
ATOM 1590 C C . GLY A 1 211 ? -2.529 3.392 6.540 1.00 96.75 211 GLY A C 1
ATOM 1591 O O . GLY A 1 211 ? -3.333 3.827 5.706 1.00 96.75 211 GLY A O 1
ATOM 1592 N N . GLY A 1 212 ? -1.365 3.992 6.774 1.00 96.38 212 GLY A N 1
ATOM 1593 C CA . GLY A 1 212 ? -0.918 5.145 5.995 1.00 96.38 212 GLY A CA 1
ATOM 1594 C C . GLY A 1 212 ? -1.770 6.398 6.208 1.00 96.38 212 GLY A C 1
ATOM 1595 O O . GLY A 1 212 ? -1.809 7.259 5.332 1.00 96.38 212 GLY A O 1
ATOM 1596 N N . THR A 1 213 ? -2.462 6.512 7.347 1.00 97.81 213 THR A N 1
ATOM 1597 C CA . THR A 1 213 ? -3.057 7.778 7.807 1.00 97.81 213 THR A CA 1
ATOM 1598 C C . THR A 1 213 ? -1.970 8.849 7.942 1.00 97.81 213 THR A C 1
ATOM 1600 O O . THR A 1 213 ? -2.155 9.995 7.522 1.00 97.81 213 THR A O 1
ATOM 1603 N N . HIS A 1 214 ? -0.803 8.442 8.445 1.00 97.69 214 HIS A N 1
ATOM 1604 C CA . HIS A 1 214 ? 0.446 9.187 8.394 1.00 97.69 214 HIS A CA 1
ATOM 1605 C C . HIS A 1 214 ? 1.479 8.426 7.540 1.00 97.69 214 HIS A C 1
ATOM 1607 O O . HIS A 1 214 ? 1.591 7.204 7.631 1.00 97.69 214 HIS A O 1
ATOM 1613 N N . GLY A 1 215 ? 2.266 9.132 6.719 1.00 95.31 215 GLY A N 1
ATOM 1614 C CA . GLY A 1 215 ? 3.253 8.516 5.822 1.00 95.31 215 GLY A CA 1
ATOM 1615 C C . GLY A 1 215 ? 4.503 7.976 6.527 1.00 95.31 215 GLY A C 1
ATOM 1616 O O . GLY A 1 215 ? 5.214 7.151 5.961 1.00 95.31 215 GLY A O 1
ATOM 1617 N N . ASN A 1 216 ? 4.764 8.408 7.761 1.00 95.06 216 ASN A N 1
ATOM 1618 C CA . ASN A 1 216 ? 5.912 7.998 8.578 1.00 95.06 216 ASN A CA 1
ATOM 1619 C C . ASN A 1 216 ? 5.603 6.792 9.491 1.00 95.06 216 ASN A C 1
ATOM 1621 O O . ASN A 1 216 ? 6.295 6.575 10.488 1.00 95.06 216 ASN A O 1
ATOM 1625 N N . GLU A 1 217 ? 4.519 6.070 9.211 1.00 96.44 217 GLU A N 1
ATOM 1626 C CA . GLU A 1 217 ? 3.989 4.972 10.023 1.00 96.44 217 GLU A CA 1
ATOM 1627 C C . GLU A 1 217 ? 3.895 3.700 9.165 1.00 96.44 217 GLU A C 1
ATOM 1629 O O . GLU A 1 217 ? 2.853 3.309 8.627 1.00 96.44 217 GLU A O 1
ATOM 1634 N N . LEU A 1 218 ? 5.062 3.079 8.970 1.00 96.19 218 LEU A N 1
ATOM 1635 C CA . LEU A 1 218 ? 5.237 1.913 8.108 1.00 96.19 218 LEU A CA 1
ATOM 1636 C C . LEU A 1 218 ? 4.467 0.690 8.601 1.00 96.19 218 LEU A C 1
ATOM 1638 O O . LEU A 1 218 ? 4.027 -0.097 7.769 1.00 96.19 218 LEU A O 1
ATOM 1642 N N . ALA A 1 219 ? 4.314 0.495 9.913 1.00 98.12 219 ALA A N 1
ATOM 1643 C CA . ALA A 1 219 ? 3.754 -0.750 10.438 1.00 98.12 219 ALA A CA 1
ATOM 1644 C C . ALA A 1 219 ? 2.307 -0.979 9.978 1.00 98.12 219 ALA A C 1
ATOM 1646 O O . ALA A 1 219 ? 2.004 -2.041 9.434 1.00 98.12 219 ALA A O 1
ATOM 1647 N N . GLY A 1 220 ? 1.439 0.028 10.112 1.00 98.00 220 GLY A N 1
ATOM 1648 C CA . GLY A 1 220 ? 0.057 -0.046 9.630 1.00 98.00 220 GLY A CA 1
ATOM 1649 C C . GLY A 1 220 ? -0.022 -0.186 8.108 1.00 98.00 220 GLY A C 1
ATOM 1650 O O . GLY A 1 220 ? -0.768 -1.011 7.584 1.00 98.00 220 GLY A O 1
ATOM 1651 N N . THR A 1 221 ? 0.814 0.562 7.388 1.00 97.75 221 THR A N 1
ATOM 1652 C CA . THR A 1 221 ? 0.912 0.488 5.923 1.00 97.75 221 THR A CA 1
ATOM 1653 C C . THR A 1 221 ? 1.257 -0.926 5.447 1.00 97.75 221 THR A C 1
ATOM 1655 O O . THR A 1 221 ? 0.589 -1.497 4.585 1.00 97.75 221 THR A O 1
ATOM 1658 N N . VAL A 1 222 ? 2.296 -1.521 6.033 1.00 98.25 222 VAL A N 1
ATOM 1659 C CA . VAL A 1 222 ? 2.796 -2.845 5.657 1.00 98.25 222 VAL A CA 1
ATOM 1660 C C . VAL A 1 222 ? 1.856 -3.950 6.131 1.00 98.25 222 VAL A C 1
ATOM 1662 O O . VAL A 1 222 ? 1.670 -4.916 5.398 1.00 98.25 222 VAL A O 1
ATOM 1665 N N . ALA A 1 223 ? 1.191 -3.801 7.280 1.00 98.62 223 ALA A N 1
ATOM 1666 C CA . ALA A 1 223 ? 0.100 -4.694 7.671 1.00 98.62 223 ALA A CA 1
ATOM 1667 C C . ALA A 1 223 ? -1.024 -4.683 6.620 1.00 98.62 223 ALA A C 1
ATOM 1669 O O . ALA A 1 223 ? -1.467 -5.745 6.185 1.00 98.62 223 ALA A O 1
ATOM 1670 N N . GLY A 1 224 ? -1.406 -3.500 6.124 1.00 98.38 224 GLY A N 1
ATOM 1671 C CA . GLY A 1 224 ? -2.338 -3.355 5.004 1.00 98.38 224 GLY A CA 1
ATOM 1672 C C . GLY A 1 224 ? -1.878 -4.087 3.739 1.00 98.38 224 GLY A C 1
ATOM 1673 O O . GLY A 1 224 ? -2.666 -4.802 3.123 1.00 98.38 224 GLY A O 1
ATOM 1674 N N . LEU A 1 225 ? -0.597 -3.972 3.373 1.00 98.06 225 LEU A N 1
ATOM 1675 C CA . LEU A 1 225 ? -0.024 -4.723 2.249 1.00 98.06 225 LEU A CA 1
ATOM 1676 C C . LEU A 1 225 ? -0.092 -6.237 2.478 1.00 98.06 225 LEU A C 1
ATOM 1678 O O . LEU A 1 225 ? -0.535 -6.961 1.595 1.00 98.06 225 LEU A O 1
ATOM 1682 N N . VAL A 1 226 ? 0.284 -6.730 3.661 1.00 98.00 226 VAL A N 1
ATOM 1683 C CA . VAL A 1 226 ? 0.220 -8.167 3.970 1.00 98.00 226 VAL A CA 1
ATOM 1684 C C . VAL A 1 226 ? -1.210 -8.692 3.834 1.00 98.00 226 VAL A C 1
ATOM 1686 O O . VAL A 1 226 ? -1.396 -9.754 3.239 1.00 98.00 226 VAL A O 1
ATOM 1689 N N . LEU A 1 227 ? -2.213 -7.942 4.306 1.00 98.56 227 LEU A N 1
ATOM 1690 C CA . LEU A 1 227 ? -3.624 -8.284 4.115 1.00 98.56 227 LEU A CA 1
ATOM 1691 C C . LEU A 1 227 ? -3.961 -8.386 2.623 1.00 98.56 227 LEU A C 1
ATOM 1693 O O . LEU A 1 227 ? -4.363 -9.445 2.152 1.00 98.56 227 LEU A O 1
ATOM 1697 N N . VAL A 1 228 ? -3.730 -7.316 1.861 1.00 97.75 228 VAL A N 1
ATOM 1698 C CA . VAL A 1 228 ? -4.085 -7.236 0.433 1.00 97.75 228 VAL A CA 1
ATOM 1699 C C . VAL A 1 228 ? -3.382 -8.300 -0.415 1.00 97.75 228 VAL A C 1
ATOM 1701 O O . VAL A 1 228 ? -3.964 -8.822 -1.364 1.00 97.75 228 VAL A O 1
ATOM 1704 N N . GLU A 1 229 ? -2.132 -8.628 -0.102 1.00 95.25 229 GLU A N 1
ATOM 1705 C CA . GLU A 1 229 ? -1.297 -9.489 -0.941 1.00 95.25 229 GLU A CA 1
ATOM 1706 C C . GLU A 1 229 ? -1.423 -10.987 -0.597 1.00 95.25 229 GLU A C 1
ATOM 1708 O O . GLU A 1 229 ? -1.069 -11.825 -1.433 1.00 95.25 229 GLU A O 1
ATOM 1713 N N . ASN A 1 230 ? -1.923 -11.351 0.595 1.00 93.06 230 ASN A N 1
ATOM 1714 C CA . ASN A 1 230 ? -1.872 -12.741 1.083 1.00 93.06 230 ASN A CA 1
ATOM 1715 C C . ASN A 1 230 ? -3.198 -13.334 1.553 1.00 93.06 230 ASN A C 1
ATOM 1717 O O . ASN A 1 230 ? -3.344 -14.556 1.488 1.00 93.06 230 ASN A O 1
ATOM 1721 N N . VAL A 1 231 ? -4.133 -12.533 2.067 1.00 96.50 231 VAL A N 1
ATOM 1722 C CA . VAL A 1 231 ? -5.277 -13.099 2.795 1.00 96.50 231 VAL A CA 1
ATOM 1723 C C . VAL A 1 231 ? -6.470 -13.352 1.885 1.00 96.50 231 VAL A C 1
ATOM 1725 O O . VAL A 1 231 ? -6.598 -12.777 0.807 1.00 96.50 231 VAL A O 1
ATOM 1728 N N . THR A 1 232 ? -7.359 -14.238 2.321 1.00 97.38 232 THR A N 1
ATOM 1729 C CA . THR A 1 232 ? -8.675 -14.474 1.712 1.00 97.38 232 THR A CA 1
ATOM 1730 C C . THR A 1 232 ? -9.736 -14.423 2.800 1.00 97.38 232 THR A C 1
ATOM 1732 O O . THR A 1 232 ? -9.513 -14.905 3.907 1.00 97.38 232 THR A O 1
ATOM 1735 N N . VAL A 1 233 ? -10.901 -13.852 2.499 1.00 98.50 233 VAL A N 1
ATOM 1736 C CA . VAL A 1 233 ? -12.030 -13.803 3.436 1.00 98.50 233 VAL A CA 1
ATOM 1737 C C . VAL A 1 233 ? -13.013 -14.918 3.094 1.00 98.50 233 VAL A C 1
ATOM 1739 O O . VAL A 1 233 ? -13.485 -15.006 1.961 1.00 98.50 233 VAL A O 1
ATOM 1742 N N . THR A 1 234 ? -13.335 -15.784 4.058 1.00 97.88 234 THR A N 1
ATOM 1743 C CA . THR A 1 234 ? -14.241 -16.932 3.842 1.00 97.88 234 THR A CA 1
ATOM 1744 C C . THR A 1 234 ? -15.634 -16.753 4.449 1.00 97.88 234 THR A C 1
ATOM 1746 O O . THR A 1 234 ? -16.542 -17.527 4.108 1.00 97.88 234 THR A O 1
ATOM 1749 N N . SER A 1 235 ? -15.815 -15.710 5.268 1.00 98.31 235 SER A N 1
ATOM 1750 C CA . SER A 1 235 ? -17.085 -15.200 5.804 1.00 98.31 235 SER A CA 1
ATOM 1751 C C . SER A 1 235 ? -16.967 -13.698 6.074 1.00 98.31 235 SER A C 1
ATOM 1753 O O . SER A 1 235 ? -15.958 -13.281 6.638 1.00 98.31 235 SER A O 1
ATOM 1755 N N . GLY A 1 236 ? -17.986 -12.905 5.731 1.00 98.69 236 GLY A N 1
ATOM 1756 C CA . GLY A 1 236 ? -17.956 -11.445 5.868 1.00 98.69 236 GLY A CA 1
ATOM 1757 C C . GLY A 1 236 ? -17.171 -10.743 4.756 1.00 98.69 236 GLY A C 1
ATOM 1758 O O . GLY A 1 236 ? -16.940 -11.321 3.686 1.00 98.69 236 GLY A O 1
ATOM 1759 N N . LYS A 1 237 ? -16.784 -9.493 5.023 1.00 98.88 237 LYS A N 1
ATOM 1760 C CA . LYS A 1 237 ? -16.072 -8.603 4.098 1.00 98.88 237 LYS A CA 1
ATOM 1761 C C . LYS A 1 237 ? -14.956 -7.854 4.831 1.00 98.88 237 LYS A C 1
ATOM 1763 O O . LYS A 1 237 ? -15.180 -7.305 5.906 1.00 98.88 237 LYS A O 1
ATOM 1768 N N . LEU A 1 238 ? -13.773 -7.784 4.226 1.00 98.88 238 LEU A N 1
ATOM 1769 C CA . LEU A 1 238 ? -12.661 -6.951 4.686 1.00 98.88 238 LEU A CA 1
ATOM 1770 C C . LEU A 1 238 ? -12.344 -5.888 3.630 1.00 98.88 238 LEU A C 1
ATOM 1772 O O . LEU A 1 238 ? -12.125 -6.210 2.464 1.00 98.88 238 LEU A O 1
ATOM 1776 N N . ILE A 1 239 ? -12.296 -4.628 4.049 1.00 98.88 239 ILE A N 1
ATOM 1777 C CA . ILE A 1 239 ? -11.917 -3.486 3.216 1.00 98.88 239 ILE A CA 1
ATOM 1778 C C . ILE A 1 239 ? -10.590 -2.950 3.736 1.00 98.88 239 ILE A C 1
ATOM 1780 O O . ILE A 1 239 ? -10.473 -2.661 4.925 1.00 98.88 239 ILE A O 1
ATOM 1784 N N . VAL A 1 240 ? -9.596 -2.822 2.858 1.00 98.88 240 VAL A N 1
ATOM 1785 C CA . VAL A 1 240 ? -8.230 -2.447 3.237 1.00 98.88 240 VAL A CA 1
ATOM 1786 C C . VAL A 1 240 ? -7.748 -1.246 2.435 1.00 98.88 240 VAL A C 1
ATOM 1788 O O . VAL A 1 240 ? -7.816 -1.245 1.205 1.00 98.88 240 VAL A O 1
ATOM 1791 N N . LEU A 1 241 ? -7.201 -0.250 3.135 1.00 98.50 241 LEU A N 1
ATOM 1792 C CA . LEU A 1 241 ? -6.476 0.876 2.548 1.00 98.50 241 LEU A CA 1
ATOM 1793 C C . LEU A 1 241 ? -5.052 0.913 3.125 1.00 98.50 241 LEU A C 1
ATOM 1795 O O . LEU A 1 241 ? -4.853 1.408 4.235 1.00 98.50 241 LEU A O 1
ATOM 1799 N N . PRO A 1 242 ? -4.036 0.389 2.413 1.00 97.75 242 PRO A N 1
ATOM 1800 C CA . PRO A 1 242 ? -2.659 0.418 2.909 1.00 97.75 242 PRO A CA 1
ATOM 1801 C C . PRO A 1 242 ? -2.078 1.839 2.993 1.00 97.75 242 PRO A C 1
ATOM 1803 O O . PRO A 1 242 ? -1.292 2.127 3.887 1.00 97.75 242 PRO A O 1
ATOM 1806 N N . TYR A 1 243 ? -2.480 2.725 2.075 1.00 96.81 243 TYR A N 1
ATOM 1807 C CA . TYR A 1 243 ? -1.983 4.100 1.949 1.00 96.81 243 TYR A CA 1
ATOM 1808 C C . TYR A 1 243 ? -3.140 5.096 1.953 1.00 96.81 243 TYR A C 1
ATOM 1810 O O . TYR A 1 243 ? -3.439 5.718 0.935 1.00 96.81 243 TYR A O 1
ATOM 1818 N N . THR A 1 244 ? -3.818 5.218 3.091 1.00 97.88 244 THR A N 1
ATOM 1819 C CA . THR A 1 244 ? -5.041 6.028 3.201 1.00 97.88 244 THR A CA 1
ATOM 1820 C C . THR A 1 244 ? -4.809 7.485 2.830 1.00 97.88 244 THR A C 1
ATOM 1822 O O . THR A 1 244 ? -5.561 8.043 2.037 1.00 97.88 244 THR A O 1
ATOM 1825 N N . ASN A 1 245 ? -3.735 8.088 3.341 1.00 97.50 245 ASN A N 1
ATOM 1826 C CA . ASN A 1 245 ? -3.244 9.372 2.873 1.00 97.50 245 ASN A CA 1
ATOM 1827 C C . ASN A 1 245 ? -2.068 9.158 1.909 1.00 97.50 245 ASN A C 1
ATOM 1829 O O . ASN A 1 245 ? -0.906 9.367 2.260 1.00 97.50 245 ASN A O 1
ATOM 1833 N N . SER A 1 246 ? -2.364 8.744 0.675 1.00 94.56 246 SER A N 1
ATOM 1834 C CA . SER A 1 246 ? -1.346 8.524 -0.364 1.00 94.56 246 SER A CA 1
ATOM 1835 C C . SER A 1 246 ? -0.530 9.776 -0.701 1.00 94.56 246 SER A C 1
ATOM 1837 O O . SER A 1 246 ? 0.589 9.660 -1.190 1.00 94.56 246 SER A O 1
ATOM 1839 N N . SER A 1 247 ? -1.039 10.970 -0.393 1.00 95.19 247 SER A N 1
ATOM 1840 C CA . SER A 1 247 ? -0.301 12.223 -0.556 1.00 95.19 247 SER A CA 1
ATOM 1841 C C . SER A 1 247 ? 0.856 12.339 0.442 1.00 95.19 247 SER A C 1
ATOM 1843 O O . SER A 1 247 ? 1.935 12.819 0.094 1.00 95.19 247 SER A O 1
ATOM 1845 N N . ALA A 1 248 ? 0.673 11.855 1.673 1.00 94.94 248 ALA A N 1
ATOM 1846 C CA . ALA A 1 248 ? 1.654 11.993 2.749 1.00 94.94 248 ALA A CA 1
ATOM 1847 C C . ALA A 1 248 ? 2.989 11.289 2.448 1.00 94.94 248 ALA A C 1
ATOM 1849 O O . ALA A 1 248 ? 4.041 11.734 2.898 1.00 94.94 248 ALA A O 1
ATOM 1850 N N . ILE A 1 249 ? 2.965 10.231 1.632 1.00 92.88 249 ILE A N 1
ATOM 1851 C CA . ILE A 1 249 ? 4.159 9.476 1.223 1.00 92.88 249 ILE A CA 1
ATOM 1852 C C . ILE A 1 249 ? 4.920 10.090 0.036 1.00 92.88 249 ILE A C 1
ATOM 1854 O O . ILE A 1 249 ? 5.957 9.561 -0.354 1.00 92.88 249 ILE A O 1
ATOM 1858 N N . THR A 1 250 ? 4.428 11.190 -0.546 1.00 90.44 250 THR A N 1
ATOM 1859 C CA . THR A 1 250 ? 5.079 11.857 -1.695 1.00 90.44 250 THR A CA 1
ATOM 1860 C C . THR A 1 250 ? 6.125 12.890 -1.280 1.00 90.44 250 THR A C 1
ATOM 1862 O O . THR A 1 250 ? 6.869 13.397 -2.118 1.00 90.44 250 THR A O 1
ATOM 1865 N N . VAL A 1 251 ? 6.200 13.206 0.016 1.00 90.19 251 VAL A N 1
ATOM 1866 C CA . VAL A 1 251 ? 7.157 14.157 0.580 1.00 90.19 251 VAL A CA 1
ATOM 1867 C C . VAL A 1 251 ? 7.867 13.533 1.784 1.00 90.19 251 VAL A C 1
ATOM 1869 O O . VAL A 1 251 ? 7.228 12.821 2.557 1.00 90.19 251 VAL A O 1
ATOM 1872 N N . PRO A 1 252 ? 9.172 13.787 1.971 1.00 90.69 252 PRO A N 1
ATOM 1873 C CA . PRO A 1 252 ? 9.953 13.151 3.028 1.00 90.69 252 PRO A CA 1
ATOM 1874 C C . PRO A 1 252 ? 9.586 13.670 4.426 1.00 90.69 252 PRO A C 1
ATOM 1876 O O . PRO A 1 252 ? 9.326 14.863 4.611 1.00 90.69 252 PRO A O 1
ATOM 1879 N N . ASP A 1 253 ? 9.663 12.801 5.439 1.00 89.88 253 ASP A N 1
ATOM 1880 C CA . ASP A 1 253 ? 9.622 13.230 6.842 1.00 89.88 253 ASP A CA 1
ATOM 1881 C C . ASP A 1 253 ? 10.946 13.886 7.246 1.00 89.88 253 ASP A C 1
ATOM 1883 O O . ASP A 1 253 ? 12.000 13.254 7.318 1.00 89.88 253 ASP A O 1
ATOM 1887 N N . THR A 1 254 ? 10.894 15.170 7.580 1.00 86.94 254 THR A N 1
ATOM 1888 C CA . THR A 1 254 ? 12.088 15.945 7.934 1.00 86.94 254 THR A CA 1
ATOM 1889 C C . THR A 1 254 ? 12.398 15.961 9.432 1.00 86.94 254 THR A C 1
ATOM 1891 O O . THR A 1 254 ? 13.386 16.571 9.842 1.00 86.94 254 THR A O 1
ATOM 1894 N N . ARG A 1 255 ? 11.597 15.298 10.281 1.00 81.19 255 ARG A N 1
ATOM 1895 C CA . ARG A 1 255 ? 11.719 15.413 11.749 1.00 81.19 255 ARG A CA 1
ATOM 1896 C C . ARG A 1 255 ? 12.941 14.710 12.335 1.00 81.19 255 ARG A C 1
ATOM 1898 O O . ARG A 1 255 ? 13.569 15.264 13.233 1.00 81.19 255 ARG A O 1
ATOM 1905 N N . ASN A 1 256 ? 13.244 13.498 11.866 1.00 80.25 256 ASN A N 1
ATOM 1906 C CA . ASN A 1 256 ? 14.249 12.619 12.484 1.00 80.25 256 ASN A CA 1
ATOM 1907 C C . ASN A 1 256 ? 15.308 12.087 11.504 1.00 80.25 256 ASN A C 1
ATOM 1909 O O . ASN A 1 256 ? 16.146 11.287 11.905 1.00 80.25 256 ASN A O 1
ATOM 1913 N N . GLY A 1 257 ? 15.305 12.537 10.244 1.00 84.06 257 GLY A N 1
ATOM 1914 C CA . GLY A 1 257 ? 16.303 12.120 9.249 1.00 84.06 257 GLY A CA 1
ATOM 1915 C C . GLY A 1 257 ? 16.191 10.654 8.818 1.00 84.06 257 GLY A C 1
ATOM 1916 O O . GLY A 1 257 ? 17.175 10.086 8.351 1.00 84.06 257 GLY A O 1
ATOM 1917 N N . VAL A 1 258 ? 15.012 10.045 8.984 1.00 89.31 258 VAL A N 1
ATOM 1918 C CA . VAL A 1 258 ? 14.707 8.717 8.439 1.00 89.31 258 VAL A CA 1
ATOM 1919 C C . VAL A 1 258 ? 14.660 8.828 6.914 1.00 89.31 258 VAL A C 1
ATOM 1921 O O . VAL A 1 258 ? 14.132 9.805 6.383 1.00 89.31 258 VAL A O 1
ATOM 1924 N N . ALA A 1 259 ? 15.252 7.856 6.218 1.00 89.81 259 ALA A N 1
ATOM 1925 C CA . ALA A 1 259 ? 15.202 7.804 4.762 1.00 89.81 259 ALA A CA 1
ATOM 1926 C C . ALA A 1 259 ? 13.747 7.733 4.282 1.00 89.81 259 ALA A C 1
ATOM 1928 O O . ALA A 1 259 ? 12.916 7.091 4.907 1.00 89.81 259 ALA A O 1
ATOM 1929 N N . ASP A 1 260 ? 13.445 8.364 3.156 1.00 89.12 260 ASP A N 1
ATOM 1930 C CA . ASP A 1 260 ? 12.092 8.417 2.598 1.00 89.12 260 ASP A CA 1
ATOM 1931 C C . ASP A 1 260 ? 11.682 7.138 1.852 1.00 89.12 260 ASP A C 1
ATOM 1933 O O . ASP A 1 260 ? 10.523 6.964 1.469 1.00 89.12 260 ASP A O 1
ATOM 1937 N N . ARG A 1 261 ? 12.632 6.220 1.643 1.00 89.31 261 ARG A N 1
ATOM 1938 C CA . ARG A 1 261 ? 12.421 4.917 1.013 1.00 89.31 261 ARG A CA 1
ATOM 1939 C C . ARG A 1 261 ? 13.298 3.856 1.654 1.00 89.31 261 ARG A C 1
ATOM 1941 O O . ARG A 1 261 ? 14.501 4.044 1.835 1.00 89.31 261 ARG A O 1
ATOM 1948 N N . HIS A 1 262 ? 12.704 2.695 1.894 1.00 91.69 262 HIS A N 1
ATOM 1949 C CA . HIS A 1 262 ? 13.386 1.540 2.464 1.00 91.69 262 HIS A CA 1
ATOM 1950 C C . HIS A 1 262 ? 13.313 0.352 1.501 1.00 91.69 262 HIS A C 1
ATOM 1952 O O . HIS A 1 262 ? 12.210 -0.129 1.226 1.00 91.69 262 HIS A O 1
ATOM 1958 N N . PRO A 1 263 ? 14.448 -0.122 0.955 1.00 90.31 263 PRO A N 1
ATOM 1959 C CA . PRO A 1 263 ? 14.457 -1.313 0.119 1.00 90.31 263 PRO A CA 1
ATOM 1960 C C . PRO A 1 263 ? 14.149 -2.550 0.965 1.00 90.31 263 PRO A C 1
ATOM 1962 O O . PRO A 1 263 ? 14.692 -2.723 2.056 1.00 90.31 263 PRO A O 1
ATOM 1965 N N . VAL A 1 264 ? 13.299 -3.426 0.439 1.00 90.50 264 VAL A N 1
ATOM 1966 C CA . VAL A 1 264 ? 13.002 -4.739 1.013 1.00 90.50 264 VAL A CA 1
ATOM 1967 C C . VAL A 1 264 ? 13.001 -5.796 -0.084 1.00 90.50 264 VAL A C 1
ATOM 1969 O O . VAL A 1 264 ? 12.534 -5.570 -1.205 1.00 90.50 264 VAL A O 1
ATOM 1972 N N . GLN A 1 265 ? 13.517 -6.977 0.245 1.00 88.62 265 GLN A N 1
ATOM 1973 C CA . GLN A 1 265 ? 13.533 -8.112 -0.668 1.00 88.62 265 GLN A CA 1
ATOM 1974 C C . GLN A 1 265 ? 12.219 -8.891 -0.543 1.00 88.62 265 GLN A C 1
ATOM 1976 O O . GLN A 1 265 ? 12.074 -9.739 0.333 1.00 88.62 265 GLN A O 1
ATOM 1981 N N . SER A 1 266 ? 11.261 -8.610 -1.428 1.00 88.19 266 SER A N 1
ATOM 1982 C CA . SER A 1 266 ? 9.976 -9.322 -1.485 1.00 88.19 266 SER A CA 1
ATOM 1983 C C . SER A 1 266 ? 10.071 -10.648 -2.248 1.00 88.19 266 SER A C 1
ATOM 1985 O O . SER A 1 266 ? 11.075 -10.924 -2.924 1.00 88.19 266 SER A O 1
ATOM 1987 N N . ARG A 1 267 ? 9.012 -11.468 -2.186 1.00 85.62 267 ARG A N 1
ATOM 1988 C CA . ARG A 1 267 ? 8.931 -12.745 -2.919 1.00 85.62 267 ARG A CA 1
ATOM 1989 C C . ARG A 1 267 ? 9.051 -12.576 -4.437 1.00 85.62 267 ARG A C 1
ATOM 1991 O O . ARG A 1 267 ? 9.629 -13.451 -5.077 1.00 85.62 267 ARG A O 1
ATOM 1998 N N . SER A 1 268 ? 8.585 -11.460 -5.003 1.00 76.88 268 SER A N 1
ATOM 1999 C CA . SER A 1 268 ? 8.689 -11.163 -6.444 1.00 76.88 268 SER A CA 1
ATOM 2000 C C . SER A 1 268 ? 9.793 -10.154 -6.777 1.00 76.88 268 SER A C 1
ATOM 2002 O O . SER A 1 268 ? 9.753 -9.516 -7.829 1.00 76.88 268 SER A O 1
ATOM 2004 N N . GLY A 1 269 ? 10.782 -9.981 -5.894 1.00 79.44 269 GLY A N 1
ATOM 2005 C CA . GLY A 1 269 ? 11.968 -9.158 -6.147 1.00 79.44 269 GLY A CA 1
ATOM 2006 C C . GLY A 1 269 ? 12.122 -7.969 -5.200 1.00 79.44 269 GLY A C 1
ATOM 2007 O O . GLY A 1 269 ? 11.425 -7.847 -4.197 1.00 79.44 269 GLY A O 1
ATOM 2008 N N . GLU A 1 270 ? 13.064 -7.084 -5.501 1.00 83.69 270 GLU A N 1
ATOM 2009 C CA . GLU A 1 270 ? 13.263 -5.861 -4.721 1.00 83.69 270 GLU A CA 1
ATOM 2010 C C . GLU A 1 270 ? 12.053 -4.919 -4.866 1.00 83.69 270 GLU A C 1
ATOM 2012 O O . GLU A 1 270 ? 11.515 -4.740 -5.962 1.00 83.69 270 GLU A O 1
ATOM 2017 N N . ARG A 1 271 ? 11.614 -4.319 -3.755 1.00 85.50 271 ARG A N 1
ATOM 2018 C CA . ARG A 1 271 ? 10.627 -3.228 -3.736 1.00 85.50 271 ARG A CA 1
ATOM 2019 C C . ARG A 1 271 ? 10.997 -2.196 -2.675 1.00 85.50 271 ARG A C 1
ATOM 2021 O O . ARG A 1 271 ? 11.730 -2.501 -1.740 1.00 85.50 271 ARG A O 1
ATOM 2028 N N . PHE A 1 272 ? 10.456 -0.989 -2.802 1.00 90.31 272 PHE A N 1
ATOM 2029 C CA . PHE A 1 272 ? 10.662 0.091 -1.837 1.00 90.31 272 PHE A CA 1
ATOM 2030 C C . PHE A 1 272 ? 9.403 0.324 -1.007 1.00 90.31 272 PHE A C 1
ATOM 2032 O O . PHE A 1 272 ? 8.308 0.444 -1.558 1.00 90.31 272 PHE A O 1
ATOM 2039 N N . LEU A 1 273 ? 9.574 0.420 0.309 1.00 93.62 273 LEU A N 1
ATOM 2040 C CA . LEU A 1 273 ? 8.558 0.902 1.239 1.00 93.62 273 LEU A CA 1
ATOM 2041 C C . LEU A 1 273 ? 8.759 2.413 1.438 1.00 93.62 273 LEU A C 1
ATOM 2043 O O . LEU A 1 273 ? 9.845 2.803 1.875 1.00 93.62 273 LEU A O 1
ATOM 2047 N N . PRO A 1 274 ? 7.781 3.271 1.099 1.00 92.81 274 PRO A N 1
ATOM 2048 C CA . PRO A 1 274 ? 7.914 4.710 1.299 1.00 92.81 274 PRO A CA 1
ATOM 2049 C C . PRO A 1 274 ? 7.739 5.099 2.768 1.00 92.81 274 PRO A C 1
ATOM 2051 O O . PRO A 1 274 ? 6.925 4.509 3.476 1.00 92.81 274 PRO A O 1
ATOM 2054 N N . TYR A 1 275 ? 8.456 6.135 3.188 1.00 93.31 275 TYR A N 1
ATOM 2055 C CA . TYR A 1 275 ? 8.366 6.759 4.502 1.00 93.31 275 TYR A CA 1
ATOM 2056 C C . TYR A 1 275 ? 8.249 8.277 4.312 1.00 93.31 275 TYR A C 1
ATOM 2058 O O . TYR A 1 275 ? 9.218 8.956 3.979 1.00 93.31 275 TYR A O 1
ATOM 2066 N N . GLY A 1 276 ? 7.046 8.820 4.469 1.00 93.69 276 GLY A N 1
ATOM 2067 C CA . GLY A 1 276 ? 6.758 10.229 4.175 1.00 93.69 276 GLY A CA 1
ATOM 2068 C C . GLY A 1 276 ? 6.376 11.067 5.385 1.00 93.69 276 GLY A C 1
ATOM 2069 O O . GLY A 1 276 ? 6.458 10.605 6.514 1.00 93.69 276 GLY A O 1
ATOM 2070 N N . ASP A 1 277 ? 5.940 12.308 5.167 1.00 94.06 277 ASP A N 1
ATOM 2071 C CA . ASP A 1 277 ? 5.455 13.188 6.239 1.00 94.06 277 ASP A CA 1
ATOM 2072 C C . ASP A 1 277 ? 4.197 12.598 6.907 1.00 94.06 277 ASP A C 1
ATOM 2074 O O . ASP A 1 277 ? 3.486 11.746 6.377 1.00 94.06 277 ASP A O 1
ATOM 2078 N N . ARG A 1 278 ? 3.887 13.077 8.110 1.00 94.38 278 ARG A N 1
ATOM 2079 C CA . ARG A 1 278 ? 2.637 12.746 8.800 1.00 94.38 278 ARG A CA 1
ATOM 2080 C C . ARG A 1 278 ? 1.407 13.460 8.220 1.00 94.38 278 ARG A C 1
ATOM 2082 O O . ARG A 1 278 ? 0.293 13.206 8.651 1.00 94.38 278 ARG A O 1
ATOM 2089 N N . ARG A 1 279 ? 1.589 14.425 7.324 1.00 96.62 279 ARG A N 1
ATOM 2090 C CA . ARG A 1 279 ? 0.534 15.274 6.759 1.00 96.62 279 ARG A CA 1
ATOM 2091 C C . ARG A 1 279 ? 0.485 15.120 5.249 1.00 96.62 279 ARG A C 1
ATOM 2093 O O . ARG A 1 279 ? 1.517 14.918 4.617 1.00 96.62 279 ARG A O 1
ATOM 2100 N N . THR A 1 280 ? -0.694 15.357 4.685 1.00 97.44 280 THR A N 1
ATOM 2101 C CA . THR A 1 280 ? -0.893 15.593 3.249 1.00 97.44 280 THR A CA 1
ATOM 2102 C C . THR A 1 280 ? 0.148 16.581 2.725 1.00 97.44 280 THR A C 1
ATOM 2104 O O . THR A 1 280 ? 0.440 17.591 3.384 1.00 97.44 280 THR A O 1
ATOM 2107 N N . ALA A 1 281 ? 0.712 16.307 1.549 1.00 95.06 281 ALA A N 1
ATOM 2108 C CA . ALA A 1 281 ? 1.716 17.162 0.940 1.00 95.06 281 ALA A CA 1
ATOM 2109 C C . ALA A 1 281 ? 1.158 18.583 0.728 1.00 95.06 281 ALA A C 1
ATOM 2111 O O . ALA A 1 281 ? 0.016 18.737 0.286 1.00 95.06 281 ALA A O 1
ATOM 2112 N N . PRO A 1 282 ? 1.937 19.650 0.995 1.00 94.44 282 PRO A N 1
ATOM 2113 C CA . PRO A 1 282 ? 1.468 21.023 0.791 1.00 94.44 282 PRO A CA 1
ATOM 2114 C C . PRO A 1 282 ? 0.959 21.296 -0.634 1.00 94.44 282 PRO A C 1
ATOM 2116 O O . PRO A 1 282 ? -0.003 22.040 -0.812 1.00 94.44 282 PRO A O 1
ATOM 2119 N N . ALA A 1 283 ? 1.574 20.660 -1.638 1.00 92.69 283 ALA A N 1
ATOM 2120 C CA . ALA A 1 283 ? 1.160 20.768 -3.035 1.00 92.69 283 ALA A CA 1
ATOM 2121 C C . ALA A 1 283 ? -0.250 20.200 -3.275 1.00 92.69 283 ALA A C 1
ATOM 2123 O O . ALA A 1 283 ? -1.052 20.851 -3.939 1.00 92.69 283 ALA A O 1
ATOM 2124 N N . ASP A 1 284 ? -0.572 19.048 -2.679 1.00 94.12 284 ASP A N 1
ATOM 2125 C CA . ASP A 1 284 ? -1.893 18.417 -2.798 1.00 94.12 284 ASP A CA 1
ATOM 2126 C C . ASP A 1 284 ? -2.958 19.114 -1.947 1.00 94.12 284 ASP A C 1
ATOM 2128 O O . ASP A 1 284 ? -4.128 19.146 -2.321 1.00 94.12 284 ASP A O 1
ATOM 2132 N N . GLN A 1 285 ? -2.569 19.726 -0.824 1.00 95.75 285 GLN A N 1
ATOM 2133 C CA . GLN A 1 285 ? -3.476 20.568 -0.041 1.00 95.75 285 GLN A CA 1
ATOM 2134 C C . GLN A 1 285 ? -3.877 21.838 -0.816 1.00 95.75 285 GLN A C 1
ATOM 2136 O O . GLN A 1 285 ? -4.978 22.363 -0.629 1.00 95.75 285 GLN A O 1
ATOM 2141 N N . GLY A 1 286 ? -2.987 22.352 -1.675 1.00 92.25 286 GLY A N 1
ATOM 2142 C CA . GLY A 1 286 ? -3.271 23.452 -2.603 1.00 92.25 286 GLY A CA 1
ATOM 2143 C C . GLY A 1 286 ? -3.515 24.816 -1.946 1.00 92.25 286 GLY A C 1
ATOM 2144 O O . GLY A 1 286 ? -4.018 25.732 -2.598 1.00 92.25 286 GLY A O 1
ATOM 2145 N N . ARG A 1 287 ? -3.197 24.967 -0.655 1.00 92.50 287 ARG A N 1
ATOM 2146 C CA . ARG A 1 287 ? -3.294 26.225 0.103 1.00 92.50 287 ARG A CA 1
ATOM 2147 C C . ARG A 1 287 ? -2.288 26.262 1.245 1.00 92.50 287 ARG A C 1
ATOM 2149 O O . ARG A 1 287 ? -1.854 25.215 1.717 1.00 92.50 287 ARG A O 1
ATOM 2156 N N . GLU A 1 288 ? -1.949 27.470 1.682 1.00 93.88 288 GLU A N 1
ATOM 2157 C CA . GLU A 1 288 ? -1.100 27.675 2.855 1.00 93.88 288 GLU A CA 1
ATOM 2158 C C . GLU A 1 288 ? -1.797 27.200 4.134 1.00 93.88 288 GLU A C 1
ATOM 2160 O O . GLU A 1 288 ? -3.025 27.280 4.264 1.00 93.88 288 GLU A O 1
ATOM 2165 N N . ASP A 1 289 ? -0.989 26.705 5.071 1.00 95.88 289 ASP A N 1
ATOM 2166 C CA . ASP A 1 289 ? -1.458 26.338 6.401 1.00 95.88 289 ASP A CA 1
ATOM 2167 C C . ASP A 1 289 ? -1.942 27.614 7.122 1.00 95.88 289 ASP A C 1
ATOM 2169 O O . ASP A 1 289 ? -1.223 28.616 7.123 1.00 95.88 289 ASP A O 1
ATOM 2173 N N . PRO A 1 290 ? -3.147 27.620 7.723 1.00 95.94 290 PRO A N 1
ATOM 2174 C CA . PRO A 1 290 ? -3.594 28.754 8.527 1.00 95.94 290 PRO A CA 1
ATOM 2175 C C . PRO A 1 290 ? -2.738 28.897 9.798 1.00 95.94 290 PRO A C 1
ATOM 2177 O O . PRO A 1 290 ? -1.987 27.992 10.152 1.00 95.94 290 PRO A O 1
ATOM 2180 N N . ASP A 1 291 ? -2.896 29.999 10.537 1.00 96.38 291 ASP A N 1
ATOM 2181 C CA . ASP A 1 291 ? -2.229 30.153 11.841 1.00 96.38 291 ASP A CA 1
ATOM 2182 C C . ASP A 1 291 ? -2.726 29.096 12.843 1.00 96.38 291 ASP A C 1
ATOM 2184 O O . ASP A 1 291 ? -1.936 28.426 13.501 1.00 96.38 291 ASP A O 1
ATOM 2188 N N . ALA A 1 292 ? -4.046 28.899 12.899 1.00 96.81 292 ALA A N 1
ATOM 2189 C CA . ALA A 1 292 ? -4.723 27.894 13.712 1.00 96.81 292 ALA A CA 1
ATOM 2190 C C . ALA A 1 292 ? -5.781 27.165 12.874 1.00 96.81 292 ALA A C 1
ATOM 2192 O O . ALA A 1 292 ? -6.328 27.718 11.917 1.00 96.81 292 ALA A O 1
ATOM 2193 N N . TYR A 1 293 ? -6.102 25.928 13.247 1.00 97.12 293 TYR A N 1
ATOM 2194 C CA . TYR A 1 293 ? -7.069 25.097 12.535 1.00 97.12 293 TYR A CA 1
ATOM 2195 C C . TYR A 1 293 ? -8.217 24.682 13.454 1.00 97.12 293 TYR A C 1
ATOM 2197 O O . TYR A 1 293 ? -7.994 24.139 14.528 1.00 97.12 293 TYR A O 1
ATOM 2205 N N . THR A 1 294 ? -9.458 24.925 13.030 1.00 97.25 294 THR A N 1
ATOM 2206 C CA . THR A 1 294 ? -10.647 24.357 13.683 1.00 97.25 294 THR A CA 1
ATOM 2207 C C . THR A 1 294 ? -11.150 23.200 12.841 1.00 97.25 294 THR A C 1
ATOM 2209 O O . THR A 1 294 ? -11.583 23.404 11.703 1.00 97.25 294 THR A O 1
ATOM 2212 N N . ASN A 1 295 ? -11.086 21.992 13.392 1.00 96.06 295 ASN A N 1
ATOM 2213 C CA . ASN A 1 295 ? -11.493 20.800 12.664 1.00 96.06 295 ASN A CA 1
ATOM 2214 C C . ASN A 1 295 ? -13.020 20.696 12.504 1.00 96.06 295 ASN A C 1
ATOM 2216 O O . ASN A 1 295 ? -13.762 21.480 13.105 1.00 96.06 295 ASN A O 1
ATOM 2220 N N . PRO A 1 296 ? -13.532 19.761 11.682 1.00 95.12 296 PRO A N 1
ATOM 2221 C CA . PRO A 1 296 ? -14.968 19.633 11.450 1.00 95.12 296 PRO A CA 1
ATOM 2222 C C . PRO A 1 296 ? -15.775 19.309 12.708 1.00 95.12 296 PRO A C 1
ATOM 2224 O O . PRO A 1 296 ? -16.919 19.741 12.810 1.00 95.12 296 PRO A O 1
ATOM 2227 N N . GLY A 1 297 ? -15.163 18.639 13.688 1.00 90.69 297 GLY A N 1
ATOM 2228 C CA . GLY A 1 297 ? -15.755 18.399 15.003 1.00 90.69 297 GLY A CA 1
ATOM 2229 C C . GLY A 1 297 ? -15.763 19.616 15.944 1.00 90.69 297 GLY A C 1
ATOM 2230 O O . GLY A 1 297 ? -16.290 19.519 17.049 1.00 90.69 297 GLY A O 1
ATOM 2231 N N . GLY A 1 298 ? -15.208 20.762 15.531 1.00 92.81 298 GLY A N 1
ATOM 2232 C CA . GLY A 1 298 ? -15.216 22.018 16.289 1.00 92.81 298 GLY A CA 1
ATOM 2233 C C . GLY A 1 298 ? -14.067 22.187 17.289 1.00 92.81 298 GLY A C 1
ATOM 2234 O O . GLY A 1 298 ? -14.059 23.163 18.039 1.00 92.81 298 GLY A O 1
ATOM 2235 N N . PHE A 1 299 ? -13.093 21.276 17.307 1.00 94.62 299 PHE A N 1
ATOM 2236 C CA . PHE A 1 299 ? -11.912 21.385 18.162 1.00 94.62 299 PHE A CA 1
ATOM 2237 C C . PHE A 1 299 ? -10.851 22.280 17.512 1.00 94.62 299 PHE A C 1
ATOM 2239 O O . PHE A 1 299 ? -10.566 22.171 16.315 1.00 94.62 299 PHE A O 1
ATOM 2246 N N . VAL A 1 300 ? -10.275 23.179 18.312 1.00 96.31 300 VAL A N 1
ATOM 2247 C CA . VAL A 1 300 ? -9.312 24.188 17.858 1.00 96.31 300 VAL A CA 1
ATOM 2248 C C . VAL A 1 300 ? -7.890 23.717 18.142 1.00 96.31 300 VAL A C 1
ATOM 2250 O O . VAL A 1 300 ? -7.532 23.422 19.279 1.00 96.31 300 VAL A O 1
ATOM 2253 N N . LEU A 1 301 ? -7.068 23.684 17.099 1.00 94.69 301 LEU A N 1
ATOM 2254 C CA . LEU A 1 301 ? -5.653 23.339 17.124 1.00 94.69 301 LEU A CA 1
ATOM 2255 C C . LEU A 1 301 ? -4.837 24.605 16.869 1.00 94.69 301 LEU A C 1
ATOM 2257 O O . LEU A 1 301 ? -4.984 25.251 15.831 1.00 94.69 301 LEU A O 1
ATOM 2261 N N . GLU A 1 302 ? -3.955 24.943 17.809 1.00 95.00 302 GLU A N 1
ATOM 2262 C CA . GLU A 1 302 ? -3.093 26.133 17.720 1.00 95.00 302 GLU A CA 1
ATOM 2263 C C . GLU A 1 302 ? -2.087 26.061 16.565 1.00 95.00 302 GLU A C 1
ATOM 2265 O O . GLU A 1 302 ? -1.592 27.088 16.123 1.00 95.00 302 GLU A O 1
ATOM 2270 N N . ASN A 1 303 ? -1.781 24.856 16.078 1.00 94.25 303 ASN A N 1
ATOM 2271 C CA . ASN A 1 303 ? -0.931 24.632 14.917 1.00 94.25 303 ASN A CA 1
ATOM 2272 C C . ASN A 1 303 ? -1.802 24.417 13.674 1.00 94.25 303 ASN A C 1
ATOM 2274 O O . ASN A 1 303 ? -2.346 23.328 13.481 1.00 94.25 303 ASN A O 1
ATOM 2278 N N . GLY A 1 304 ? -1.926 25.415 12.798 1.00 95.12 304 GLY A N 1
ATOM 2279 C CA . GLY A 1 304 ? -2.771 25.267 11.612 1.00 95.12 304 GLY A CA 1
ATOM 2280 C C . GLY A 1 304 ? -2.273 24.261 10.566 1.00 95.12 304 GLY A C 1
ATOM 2281 O O . GLY A 1 304 ? -3.071 23.805 9.743 1.00 95.12 304 GLY A O 1
ATOM 2282 N N . ALA A 1 305 ? -1.021 23.791 10.650 1.00 95.31 305 ALA A N 1
ATOM 2283 C CA . ALA A 1 305 ? -0.541 22.675 9.827 1.00 95.31 305 ALA A CA 1
ATOM 2284 C C . ALA A 1 305 ? -1.276 21.350 10.112 1.00 95.31 305 ALA A C 1
ATOM 2286 O O . ALA A 1 305 ? -1.219 20.423 9.301 1.00 95.31 305 ALA A O 1
ATOM 2287 N N . GLU A 1 306 ? -1.996 21.252 11.235 1.00 96.94 306 GLU A N 1
ATOM 2288 C CA . GLU A 1 306 ? -2.886 20.124 11.523 1.00 96.94 306 GLU A CA 1
ATOM 2289 C C . GLU A 1 306 ? -4.092 20.057 10.569 1.00 96.94 306 GLU A C 1
ATOM 2291 O O . GLU A 1 306 ? -4.719 19.009 10.464 1.00 96.94 306 GLU A O 1
ATOM 2296 N N . SER A 1 307 ? -4.376 21.113 9.795 1.00 97.00 307 SER A N 1
ATOM 2297 C CA . SER A 1 307 ? -5.368 21.069 8.703 1.00 97.00 307 SER A CA 1
ATOM 2298 C C . SER A 1 307 ? -5.013 20.085 7.578 1.00 97.00 307 SER A C 1
ATOM 2300 O O . SER A 1 307 ? -5.875 19.722 6.778 1.00 97.00 307 SER A O 1
ATOM 2302 N N . ARG A 1 308 ? -3.749 19.640 7.518 1.00 97.69 308 ARG A N 1
ATOM 2303 C CA . ARG A 1 308 ? -3.246 18.596 6.609 1.00 97.69 308 ARG A CA 1
ATOM 2304 C C . ARG A 1 308 ? -3.061 17.238 7.283 1.00 97.69 308 ARG A C 1
ATOM 2306 O O . ARG A 1 308 ? -2.631 16.286 6.636 1.00 97.69 308 ARG A O 1
ATOM 2313 N N . ASN A 1 309 ? -3.311 17.141 8.585 1.00 97.75 309 ASN A N 1
ATOM 2314 C CA . ASN A 1 309 ? -3.181 15.895 9.327 1.00 97.75 309 ASN A CA 1
ATOM 2315 C C . ASN A 1 309 ? -4.514 15.142 9.261 1.00 97.75 309 ASN A C 1
ATOM 2317 O O . ASN A 1 309 ? -5.481 15.561 9.892 1.00 97.75 309 ASN A O 1
ATOM 2321 N N . LEU A 1 310 ? -4.566 14.032 8.518 1.00 98.25 310 LEU A N 1
ATOM 2322 C CA . LEU A 1 310 ? -5.803 13.271 8.320 1.00 98.25 310 LEU A CA 1
ATOM 2323 C C . LEU A 1 310 ? -6.461 12.900 9.661 1.00 98.25 310 LEU A C 1
ATOM 2325 O O . LEU A 1 310 ? -7.642 13.197 9.849 1.00 98.25 310 LEU A O 1
ATOM 2329 N N . ASN A 1 311 ? -5.672 12.437 10.641 1.00 96.94 311 ASN A N 1
ATOM 2330 C CA . ASN A 1 311 ? -6.132 12.133 12.002 1.00 96.94 311 ASN A CA 1
ATOM 2331 C C . ASN A 1 311 ? -6.345 13.385 12.882 1.00 96.94 311 ASN A C 1
ATOM 2333 O O . ASN A 1 311 ? -6.186 13.353 14.099 1.00 96.94 311 ASN A O 1
ATOM 2337 N N . ARG A 1 312 ? -6.645 14.533 12.274 1.00 97.56 312 ARG A N 1
ATOM 2338 C CA . ARG A 1 312 ? -7.204 15.731 12.920 1.00 97.56 312 ARG A CA 1
ATOM 2339 C C . ARG A 1 312 ? -8.398 16.294 12.172 1.00 97.56 312 ARG A C 1
ATOM 2341 O O . ARG A 1 312 ? -9.011 17.239 12.664 1.00 97.56 312 ARG A O 1
ATOM 2348 N N . THR A 1 313 ? -8.716 15.738 11.006 1.00 97.94 313 THR A N 1
ATOM 2349 C CA . THR A 1 313 ? -9.735 16.265 10.097 1.00 97.94 313 THR A CA 1
ATOM 2350 C C . THR A 1 313 ? -11.021 15.456 10.092 1.00 97.94 313 THR A C 1
ATOM 2352 O O . THR A 1 313 ? -11.970 15.879 9.441 1.00 97.94 313 THR A O 1
ATOM 2355 N N . HIS A 1 314 ? -11.111 14.339 10.821 1.00 97.75 314 HIS A N 1
ATOM 2356 C CA . HIS A 1 314 ? -12.364 13.591 10.906 1.00 97.75 314 HIS A CA 1
ATOM 2357 C C . HIS A 1 314 ? -13.486 14.435 11.561 1.00 97.75 314 HIS A C 1
ATOM 2359 O O . HIS A 1 314 ? -13.210 15.327 12.361 1.00 97.75 314 HIS A O 1
ATOM 2365 N N . PRO A 1 315 ? -14.764 14.220 11.212 1.00 97.69 315 PRO A N 1
ATOM 2366 C CA . PRO A 1 315 ? -15.258 13.328 10.162 1.00 97.69 315 PRO A CA 1
ATOM 2367 C C . PRO A 1 315 ? -15.118 13.855 8.727 1.00 97.69 315 PRO A C 1
ATOM 2369 O O . PRO A 1 315 ? -15.609 13.237 7.788 1.00 97.69 315 PRO A O 1
ATOM 2372 N N . GLY A 1 316 ? -14.434 14.978 8.543 1.00 97.81 316 GLY A N 1
ATOM 2373 C CA . GLY A 1 316 ? -14.247 15.617 7.251 1.00 97.81 316 GLY A CA 1
ATOM 2374 C C . GLY A 1 316 ? -15.355 16.598 6.896 1.00 97.81 316 GLY A C 1
ATOM 2375 O O . GLY A 1 316 ? -16.316 16.795 7.641 1.00 97.81 316 GLY A O 1
ATOM 2376 N N . LYS A 1 317 ? -15.192 17.245 5.744 1.00 97.38 317 LYS A N 1
ATOM 2377 C CA . LYS A 1 317 ? -16.163 18.170 5.146 1.00 97.38 317 LYS A CA 1
ATOM 2378 C C . LYS A 1 317 ? -16.184 17.967 3.641 1.00 97.38 317 LYS A C 1
ATOM 2380 O O . LYS A 1 317 ? -15.131 17.930 3.011 1.00 97.38 317 LYS A O 1
ATOM 2385 N N . GLU A 1 318 ? -17.383 17.899 3.075 1.00 97.31 318 GLU A N 1
ATOM 2386 C CA . GLU A 1 318 ? -17.594 17.744 1.633 1.00 97.31 318 GLU A CA 1
ATOM 2387 C C . GLU A 1 318 ? -16.986 18.913 0.833 1.00 97.31 318 GLU A C 1
ATOM 2389 O O . GLU A 1 318 ? -16.284 18.722 -0.159 1.00 97.31 318 GLU A O 1
ATOM 2394 N N . ASP A 1 319 ? -17.192 20.138 1.310 1.00 96.06 319 ASP A N 1
ATOM 2395 C CA . ASP A 1 319 ? -16.674 21.385 0.740 1.00 96.06 319 ASP A CA 1
ATOM 2396 C C . ASP A 1 319 ? -15.396 21.884 1.446 1.00 96.06 319 ASP A C 1
ATOM 2398 O O . ASP A 1 319 ? -15.026 23.057 1.340 1.00 96.06 319 ASP A O 1
ATOM 2402 N N . GLY A 1 320 ? -14.722 20.990 2.178 1.00 95.69 320 GLY A N 1
ATOM 2403 C CA . GLY A 1 320 ? -13.524 21.285 2.956 1.00 95.69 320 GLY A CA 1
ATOM 2404 C C . GLY A 1 320 ? -12.233 21.373 2.144 1.00 95.69 320 GLY A C 1
ATOM 2405 O O . GLY A 1 320 ? -12.206 21.364 0.913 1.00 95.69 320 GLY A O 1
ATOM 2406 N N . THR A 1 321 ? -11.120 21.452 2.868 1.00 96.25 321 THR A N 1
ATOM 2407 C CA . THR A 1 321 ? -9.784 21.252 2.290 1.00 96.25 321 THR A CA 1
ATOM 2408 C C . THR A 1 321 ? -9.622 19.832 1.730 1.00 96.25 321 THR A C 1
ATOM 2410 O O . THR A 1 321 ? -10.343 18.937 2.166 1.00 96.25 321 THR A O 1
ATOM 2413 N N . PRO A 1 322 ? -8.655 19.571 0.830 1.00 97.69 322 PRO A N 1
ATOM 2414 C CA . PRO A 1 322 ? -8.451 18.227 0.279 1.00 97.69 322 PRO A CA 1
ATOM 2415 C C . PRO A 1 322 ? -8.297 17.131 1.351 1.00 97.69 322 PRO A C 1
ATOM 2417 O O . PRO A 1 322 ? -8.877 16.055 1.228 1.00 97.69 322 PRO A O 1
ATOM 2420 N N . THR A 1 323 ? -7.605 17.418 2.459 1.00 98.31 323 THR A N 1
ATOM 2421 C CA . THR A 1 323 ? -7.501 16.473 3.588 1.00 98.31 323 THR A CA 1
ATOM 2422 C C . THR A 1 323 ? -8.848 16.244 4.295 1.00 98.31 323 THR A C 1
ATOM 2424 O O . THR A 1 323 ? -9.206 15.103 4.582 1.00 98.31 323 THR A O 1
ATOM 2427 N N . GLU A 1 324 ? -9.643 17.296 4.527 1.00 98.31 324 GLU A N 1
ATOM 2428 C CA . GLU A 1 324 ? -11.005 17.159 5.076 1.00 98.31 324 GLU A CA 1
ATOM 2429 C C . GLU A 1 324 ? -11.947 16.413 4.117 1.00 98.31 324 GLU A C 1
ATOM 2431 O O . GLU A 1 324 ? -12.838 15.694 4.569 1.00 98.31 324 GLU A O 1
ATOM 2436 N N . GLN A 1 325 ? -11.751 16.556 2.806 1.00 98.56 325 GLN A N 1
ATOM 2437 C CA . GLN A 1 325 ? -12.489 15.821 1.782 1.00 98.56 325 GLN A CA 1
ATOM 2438 C C . GLN A 1 325 ? -12.140 14.332 1.785 1.00 98.56 325 GLN A C 1
ATOM 2440 O O . GLN A 1 325 ? -13.039 13.502 1.669 1.00 98.56 325 GLN A O 1
ATOM 2445 N N . LEU A 1 326 ? -10.866 13.977 1.983 1.00 98.62 326 LEU A N 1
ATOM 2446 C CA . LEU A 1 326 ? -10.458 12.586 2.187 1.00 98.62 326 LEU A CA 1
ATOM 2447 C C . LEU A 1 326 ? -11.124 11.991 3.438 1.00 98.62 326 LEU A C 1
ATOM 2449 O O . LEU A 1 326 ? -11.710 10.911 3.364 1.00 98.62 326 LEU A O 1
ATOM 2453 N N . ALA A 1 327 ? -11.118 12.710 4.566 1.00 98.56 327 ALA A N 1
ATOM 2454 C CA . ALA A 1 327 ? -11.814 12.270 5.778 1.00 98.56 327 ALA A CA 1
ATOM 2455 C C . ALA A 1 327 ? -13.328 12.081 5.556 1.00 98.56 327 ALA A C 1
ATOM 2457 O O . ALA A 1 327 ? -13.901 11.094 6.020 1.00 98.56 327 ALA A O 1
ATOM 2458 N N . PHE A 1 328 ? -13.966 12.972 4.792 1.00 98.69 328 PHE A N 1
ATOM 2459 C CA . PHE A 1 328 ? -15.382 12.857 4.428 1.00 98.69 328 PHE A CA 1
ATOM 2460 C C . PHE A 1 328 ? -15.650 11.645 3.524 1.00 98.69 328 PHE A C 1
ATOM 2462 O O . PHE A 1 328 ? -16.637 10.921 3.699 1.00 98.69 328 PHE A O 1
ATOM 2469 N N . ALA A 1 329 ? -14.757 11.393 2.567 1.00 98.62 329 ALA A N 1
ATOM 2470 C CA . ALA A 1 329 ? -14.837 10.249 1.672 1.00 98.62 329 ALA A CA 1
ATOM 2471 C C . ALA A 1 329 ? -14.735 8.927 2.443 1.00 98.62 329 ALA A C 1
ATOM 2473 O O . ALA A 1 329 ? -15.484 7.996 2.154 1.00 98.62 329 ALA A O 1
ATOM 2474 N N . LEU A 1 330 ? -13.882 8.862 3.468 1.00 98.56 330 LEU A N 1
ATOM 2475 C CA . LEU A 1 330 ? -13.768 7.709 4.361 1.00 98.56 330 LEU A CA 1
ATOM 2476 C C . LEU A 1 330 ? -15.058 7.442 5.152 1.00 98.56 330 LEU A C 1
ATOM 2478 O O . LEU A 1 330 ? -15.519 6.303 5.215 1.00 98.56 330 LEU A O 1
ATOM 2482 N N . MET A 1 331 ? -15.705 8.487 5.677 1.00 98.25 331 MET A N 1
ATOM 2483 C CA . MET A 1 331 ? -17.021 8.349 6.321 1.00 98.25 331 MET A CA 1
ATOM 2484 C C . MET A 1 331 ? -18.086 7.870 5.329 1.00 98.25 331 MET A C 1
ATOM 2486 O O . MET A 1 331 ? -18.954 7.065 5.670 1.00 98.25 331 MET A O 1
ATOM 2490 N N . THR A 1 332 ? -18.014 8.342 4.083 1.00 98.50 332 THR A N 1
ATOM 2491 C CA . THR A 1 332 ? -18.911 7.911 3.006 1.00 98.50 332 THR A CA 1
ATOM 2492 C C . THR A 1 332 ? -18.688 6.445 2.640 1.00 98.50 332 THR A C 1
ATOM 2494 O O . THR A 1 332 ? -19.665 5.714 2.480 1.00 98.50 332 THR A O 1
ATOM 2497 N N . LEU A 1 333 ? -17.431 6.000 2.556 1.00 98.62 333 LEU A N 1
ATOM 2498 C CA . LEU A 1 333 ? -17.064 4.598 2.367 1.00 98.62 333 LEU A CA 1
ATOM 2499 C C . LEU A 1 333 ? -17.658 3.742 3.481 1.00 98.62 333 LEU A C 1
ATOM 2501 O O . LEU A 1 333 ? -18.413 2.816 3.190 1.00 98.62 333 LEU A O 1
ATOM 2505 N N . ALA A 1 334 ? -17.403 4.096 4.743 1.00 98.56 334 ALA A N 1
ATOM 2506 C CA . ALA A 1 334 ? -17.888 3.333 5.887 1.00 98.56 334 ALA A CA 1
ATOM 2507 C C . ALA A 1 334 ? -19.422 3.208 5.906 1.00 98.56 334 ALA A C 1
ATOM 2509 O O . ALA A 1 334 ? -19.957 2.117 6.107 1.00 98.56 334 ALA A O 1
ATOM 2510 N N . LYS A 1 335 ? -20.138 4.301 5.606 1.00 98.50 335 LYS A N 1
ATOM 2511 C CA . LYS A 1 335 ? -21.608 4.314 5.503 1.00 98.50 335 LYS A CA 1
ATOM 2512 C C . LYS A 1 335 ? -22.124 3.470 4.334 1.00 98.50 335 LYS A C 1
ATOM 2514 O O . LYS A 1 335 ? -23.090 2.727 4.501 1.00 98.50 335 LYS A O 1
ATOM 2519 N N . ARG A 1 336 ? -21.520 3.585 3.144 1.00 98.31 336 ARG A N 1
ATOM 2520 C CA . ARG A 1 336 ? -21.974 2.871 1.933 1.00 98.31 336 ARG A CA 1
ATOM 2521 C C . ARG A 1 336 ? -21.701 1.374 1.999 1.00 98.31 336 ARG A C 1
ATOM 2523 O O . ARG A 1 336 ? -22.544 0.595 1.570 1.00 98.31 336 ARG A O 1
ATOM 2530 N N . GLU A 1 337 ? -20.554 0.990 2.545 1.00 98.12 337 GLU A N 1
ATOM 2531 C CA . GLU A 1 337 ? -20.154 -0.411 2.684 1.00 98.12 337 GLU A CA 1
ATOM 2532 C C . GLU A 1 337 ? -20.695 -1.062 3.968 1.00 98.12 337 GLU A C 1
ATOM 2534 O O . GLU A 1 337 ? -20.489 -2.255 4.175 1.00 98.12 337 GLU A O 1
ATOM 2539 N N . GLN A 1 338 ? -21.435 -0.303 4.791 1.00 97.75 338 GLN A N 1
ATOM 2540 C CA . GLN A 1 338 ? -22.046 -0.764 6.043 1.00 97.75 338 GLN A CA 1
ATOM 2541 C C . GLN A 1 338 ? -21.009 -1.400 6.975 1.00 97.75 338 GLN A C 1
ATOM 2543 O O . GLN A 1 338 ? -21.158 -2.537 7.417 1.00 97.75 338 GLN A O 1
ATOM 2548 N N . VAL A 1 339 ? -19.928 -0.661 7.222 1.00 98.69 339 VAL A N 1
ATOM 2549 C CA . VAL A 1 339 ? -18.827 -1.105 8.078 1.00 98.69 339 VAL A CA 1
ATOM 2550 C C . VAL A 1 339 ? -19.337 -1.320 9.503 1.00 98.69 339 VAL A C 1
ATOM 2552 O O . VAL A 1 339 ? -19.868 -0.406 10.128 1.00 98.69 339 VAL A O 1
ATOM 2555 N N . ASP A 1 340 ? -19.154 -2.535 10.011 1.00 98.75 340 ASP A N 1
ATOM 2556 C CA . ASP A 1 340 ? -19.529 -2.937 11.364 1.00 98.75 340 ASP A CA 1
ATOM 2557 C C . ASP A 1 340 ? -18.471 -2.488 12.386 1.00 98.75 340 ASP A C 1
ATOM 2559 O O . ASP A 1 340 ? -18.811 -2.001 13.466 1.00 98.75 340 ASP A O 1
ATOM 2563 N N . PHE A 1 341 ? -17.185 -2.606 12.037 1.00 98.75 341 PHE A N 1
ATOM 2564 C CA . PHE A 1 341 ? -16.080 -2.084 12.839 1.00 98.75 341 PHE A CA 1
ATOM 2565 C C . PHE A 1 341 ? -14.884 -1.648 11.987 1.00 98.75 341 PHE A C 1
ATOM 2567 O O . PHE A 1 341 ? -14.696 -2.125 10.866 1.00 98.75 341 PHE A O 1
ATOM 2574 N N . ASN A 1 342 ? -14.062 -0.740 12.513 1.00 98.50 342 ASN A N 1
ATOM 2575 C CA . ASN A 1 342 ? -12.876 -0.238 11.827 1.00 98.50 342 ASN A CA 1
ATOM 2576 C C . ASN A 1 342 ? -11.632 -0.185 12.719 1.00 98.50 342 ASN A C 1
ATOM 2578 O O . ASN A 1 342 ? -11.747 0.004 13.926 1.00 98.50 342 ASN A O 1
ATOM 2582 N N . LEU A 1 343 ? -10.455 -0.311 12.105 1.00 98.75 343 LEU A N 1
ATOM 2583 C CA . LEU A 1 343 ? -9.163 -0.146 12.766 1.00 98.75 343 LEU A CA 1
ATOM 2584 C C . LEU A 1 343 ? -8.259 0.806 11.974 1.00 98.75 343 LEU A C 1
ATOM 2586 O O . LEU A 1 343 ? -7.847 0.490 10.855 1.00 98.75 343 LEU A O 1
ATOM 2590 N N . ASP A 1 344 ? -7.906 1.923 12.607 1.00 98.56 344 ASP A N 1
ATOM 2591 C CA . ASP A 1 344 ? -6.864 2.849 12.163 1.00 98.56 344 ASP A CA 1
ATOM 2592 C C . ASP A 1 344 ? -5.519 2.472 12.805 1.00 98.56 344 ASP A C 1
ATOM 2594 O O . ASP A 1 344 ? -5.357 2.493 14.029 1.00 98.56 344 ASP A O 1
ATOM 2598 N N . MET A 1 345 ? -4.543 2.080 11.992 1.00 98.56 345 MET A N 1
ATOM 2599 C CA . MET A 1 345 ? -3.258 1.572 12.475 1.00 98.56 345 MET A CA 1
ATOM 2600 C C . MET A 1 345 ? -2.204 2.681 12.487 1.00 98.56 345 MET A C 1
ATOM 2602 O O . MET A 1 345 ? -1.667 3.041 11.439 1.00 98.56 345 MET A O 1
ATOM 2606 N N . HIS A 1 346 ? -1.894 3.179 13.684 1.00 98.19 346 HIS A N 1
ATOM 2607 C CA . HIS A 1 346 ? -0.901 4.219 13.956 1.00 98.19 346 HIS A CA 1
ATOM 2608 C C . HIS A 1 346 ? 0.345 3.656 14.632 1.00 98.19 346 HIS A C 1
ATOM 2610 O O . HIS A 1 346 ? 0.413 2.497 15.067 1.00 98.19 346 HIS A O 1
ATOM 2616 N N . GLU A 1 347 ? 1.349 4.520 14.731 1.00 96.06 347 GLU A N 1
ATOM 2617 C CA . GLU A 1 347 ? 2.505 4.271 15.569 1.00 96.06 347 GLU A CA 1
ATOM 2618 C C . GLU A 1 347 ? 2.909 5.500 16.388 1.00 96.06 347 GLU A C 1
ATOM 2620 O O . GLU A 1 347 ? 2.840 6.640 15.925 1.00 96.06 347 GLU A O 1
ATOM 2625 N N . ALA A 1 348 ? 3.477 5.253 17.566 1.00 92.88 348 ALA A N 1
ATOM 2626 C CA . ALA A 1 348 ? 3.946 6.283 18.483 1.00 92.88 348 ALA A CA 1
ATOM 2627 C C . ALA A 1 348 ? 5.410 6.058 18.880 1.00 92.88 348 ALA A C 1
ATOM 2629 O O . ALA A 1 348 ? 5.922 4.946 18.813 1.00 92.88 348 ALA A O 1
ATOM 2630 N N . GLY A 1 349 ? 6.095 7.111 19.342 1.00 89.62 349 GLY A N 1
ATOM 2631 C CA . GLY A 1 349 ? 7.473 7.001 19.851 1.00 89.62 349 GLY A CA 1
ATOM 2632 C C . GLY A 1 349 ? 7.635 5.924 20.933 1.00 89.62 349 GLY A C 1
ATOM 2633 O O . GLY A 1 349 ? 6.700 5.639 21.684 1.00 89.62 349 GLY A O 1
ATOM 2634 N N . THR A 1 350 ? 8.825 5.332 21.018 1.00 89.25 350 THR A N 1
ATOM 2635 C CA . THR A 1 350 ? 9.055 4.104 21.791 1.00 89.25 350 THR A CA 1
ATOM 2636 C C . THR A 1 350 ? 8.824 4.292 23.304 1.00 89.25 350 THR A C 1
ATOM 2638 O O . THR A 1 350 ? 9.043 5.388 23.847 1.00 89.25 350 THR A O 1
ATOM 2641 N N . PRO A 1 351 ? 8.402 3.236 24.036 1.00 81.44 351 PRO A N 1
ATOM 2642 C CA . PRO A 1 351 ? 8.064 3.329 25.459 1.00 81.44 351 PRO A CA 1
ATOM 2643 C C . PRO A 1 351 ? 9.168 3.891 26.360 1.00 81.44 351 PRO A C 1
ATOM 2645 O O . PRO A 1 351 ? 8.866 4.594 27.326 1.00 81.44 351 PRO A O 1
ATOM 2648 N N . GLU A 1 352 ? 10.441 3.603 26.073 1.00 72.56 352 GLU A N 1
ATOM 2649 C CA . GLU A 1 352 ? 11.587 4.070 26.874 1.00 72.56 352 GLU A CA 1
ATOM 2650 C C . GLU A 1 352 ? 11.728 5.580 26.821 1.00 72.56 352 GLU A C 1
ATOM 2652 O O . GLU A 1 352 ? 12.198 6.209 27.765 1.00 72.56 352 GLU A O 1
ATOM 2657 N N . ARG A 1 353 ? 11.327 6.169 25.701 1.00 61.47 353 ARG A N 1
ATOM 2658 C CA . ARG A 1 353 ? 11.533 7.578 25.434 1.00 61.47 353 ARG A CA 1
ATOM 2659 C C . ARG A 1 353 ? 10.361 8.442 25.884 1.00 61.47 353 ARG A C 1
ATOM 2661 O O . ARG A 1 353 ? 10.533 9.628 26.154 1.00 61.47 353 ARG A O 1
ATOM 2668 N N . GLN A 1 354 ? 9.180 7.844 26.021 1.00 52.16 354 GLN A N 1
ATOM 2669 C CA . GLN A 1 354 ? 8.039 8.473 26.687 1.00 52.16 354 GLN A CA 1
ATOM 2670 C C . GLN A 1 354 ? 8.164 8.418 28.230 1.00 52.16 354 GLN A C 1
ATOM 2672 O O . GLN A 1 354 ? 7.288 8.902 28.945 1.00 52.16 354 GLN A O 1
ATOM 2677 N N . ALA A 1 355 ? 9.274 7.884 28.761 1.00 45.16 355 ALA A N 1
ATOM 2678 C CA . ALA A 1 355 ? 9.726 8.079 30.136 1.00 45.16 355 ALA A CA 1
ATOM 2679 C C . ALA A 1 355 ? 10.508 9.402 30.267 1.00 45.16 355 ALA A C 1
ATOM 2681 O O . ALA A 1 355 ? 11.733 9.409 30.373 1.00 45.16 355 ALA A O 1
ATOM 2682 N N . GLN A 1 356 ? 9.818 10.544 30.249 1.00 37.97 356 GLN A N 1
ATOM 2683 C CA . GLN A 1 356 ? 10.408 11.741 30.852 1.00 37.97 356 GLN A CA 1
ATOM 2684 C C . GLN A 1 356 ? 10.353 11.575 32.379 1.00 37.97 356 GLN A C 1
ATOM 2686 O O . GLN A 1 356 ? 9.298 11.280 32.930 1.00 37.97 356 GLN A O 1
ATOM 2691 N N . ASP A 1 357 ? 11.508 11.746 33.023 1.00 41.53 357 ASP A N 1
ATOM 2692 C CA . ASP A 1 357 ? 11.675 12.057 34.452 1.00 41.53 357 ASP A CA 1
ATOM 2693 C C . ASP A 1 357 ? 11.735 10.925 35.489 1.00 41.53 357 ASP A C 1
ATOM 2695 O O . ASP A 1 357 ? 11.538 11.184 36.669 1.00 41.53 357 ASP A O 1
ATOM 2699 N N . GLY A 1 358 ? 12.113 9.694 35.124 1.00 40.75 358 GLY A N 1
ATOM 2700 C CA . GLY A 1 358 ? 12.564 8.703 36.122 1.00 40.75 358 GLY A CA 1
ATOM 2701 C C . GLY A 1 358 ? 11.558 8.351 37.233 1.00 40.75 358 GLY A C 1
ATOM 2702 O O . GLY A 1 358 ? 11.966 7.808 38.258 1.00 40.75 358 GLY A O 1
ATOM 2703 N N . GLU A 1 359 ? 10.270 8.650 37.049 1.00 36.62 359 GLU A N 1
ATOM 2704 C CA . GLU A 1 359 ? 9.233 8.337 38.029 1.00 36.62 359 GLU A CA 1
ATOM 2705 C C . GLU A 1 359 ? 8.745 6.886 37.915 1.00 36.62 359 GLU A C 1
ATOM 2707 O O . GLU A 1 359 ? 8.634 6.307 36.829 1.00 36.62 359 GLU A O 1
ATOM 2712 N N . GLU A 1 360 ? 8.467 6.303 39.082 1.00 36.56 360 GLU A N 1
ATOM 2713 C CA . GLU A 1 360 ? 7.919 4.962 39.268 1.00 36.56 360 GLU A CA 1
ATOM 2714 C C . GLU A 1 360 ? 6.429 4.916 38.867 1.00 36.56 360 GLU A C 1
ATOM 2716 O O . GLU A 1 360 ? 5.700 5.902 38.960 1.00 36.56 360 GLU A O 1
ATOM 2721 N N . TYR A 1 361 ? 5.976 3.752 38.399 1.00 43.78 361 TYR A N 1
ATOM 2722 C CA . TYR A 1 361 ? 4.632 3.496 37.865 1.00 43.78 361 TYR A CA 1
ATOM 2723 C C . TYR A 1 361 ? 3.477 4.036 38.741 1.00 43.78 361 TYR A C 1
ATOM 2725 O O . TYR A 1 361 ? 3.393 3.732 39.930 1.00 43.78 361 TYR A O 1
ATOM 2733 N N . SER A 1 362 ? 2.523 4.755 38.130 1.00 30.22 362 SER A N 1
ATOM 2734 C CA . SER A 1 362 ? 1.213 5.073 38.725 1.00 30.22 362 SER A CA 1
ATOM 2735 C C . SER A 1 362 ? 0.076 4.955 37.692 1.00 30.22 362 SER A C 1
ATOM 2737 O O . SER A 1 362 ? 0.131 5.607 36.643 1.00 30.22 362 SER A O 1
ATOM 2739 N N . PRO A 1 363 ? -0.976 4.157 37.957 1.00 31.97 363 PRO A N 1
ATOM 2740 C CA . PRO A 1 363 ? -2.166 4.090 37.107 1.00 31.97 363 PRO A CA 1
ATOM 2741 C C . PRO A 1 363 ? -2.873 5.457 37.013 1.00 31.97 363 PRO A C 1
ATOM 2743 O O . PRO A 1 363 ? -3.075 6.113 38.031 1.00 31.97 363 PRO A O 1
ATOM 2746 N N . GLY A 1 364 ? -3.267 5.883 35.804 1.00 36.97 364 GLY A N 1
ATOM 2747 C CA . GLY A 1 364 ? -4.043 7.118 35.567 1.00 36.97 364 GLY A CA 1
ATOM 2748 C C . GLY A 1 364 ? -3.253 8.356 35.105 1.00 36.97 364 GLY A C 1
ATOM 2749 O O . GLY A 1 364 ? -3.861 9.373 34.793 1.00 36.97 364 GLY A O 1
ATOM 2750 N N . LEU A 1 365 ? -1.919 8.276 35.007 1.00 37.34 365 LEU A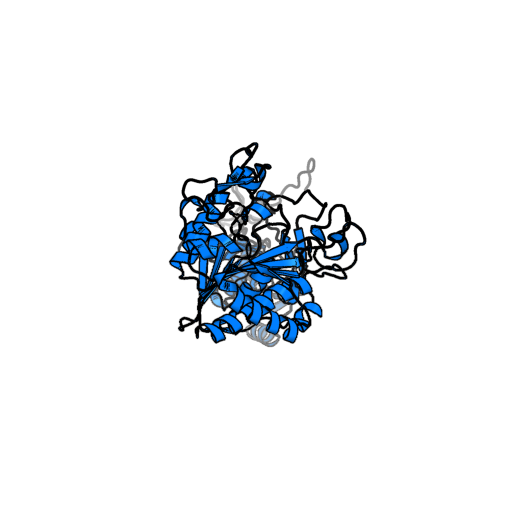 N 1
ATOM 2751 C CA . LEU A 1 365 ? -1.043 9.371 34.537 1.00 37.34 365 LEU A CA 1
ATOM 2752 C C . LEU A 1 365 ? -0.166 8.984 33.329 1.00 37.34 365 LEU A C 1
ATOM 2754 O O . LEU A 1 365 ? 0.763 9.704 32.962 1.00 37.34 365 LEU A O 1
ATOM 2758 N N . ASN A 1 366 ? -0.433 7.834 32.705 1.00 45.19 366 ASN A N 1
ATOM 2759 C CA . ASN A 1 366 ? 0.458 7.259 31.703 1.00 45.19 366 ASN A CA 1
ATOM 2760 C C . ASN A 1 366 ? 0.390 8.027 30.366 1.00 45.19 366 ASN A C 1
ATOM 2762 O O . ASN A 1 366 ? -0.526 7.807 29.577 1.00 45.19 366 ASN A O 1
ATOM 2766 N N . ARG A 1 367 ? 1.385 8.892 30.115 1.00 51.81 367 ARG A N 1
ATOM 2767 C CA . ARG A 1 367 ? 1.592 9.665 28.869 1.00 51.81 367 ARG A CA 1
ATOM 2768 C C . ARG A 1 367 ? 2.129 8.828 27.694 1.00 51.81 367 ARG A C 1
ATOM 2770 O O . ARG A 1 367 ? 2.547 9.404 26.690 1.00 51.81 367 ARG A O 1
ATOM 2777 N N . ARG A 1 368 ? 2.204 7.499 27.835 1.00 65.00 368 ARG A N 1
ATOM 2778 C CA . ARG A 1 368 ? 2.787 6.622 26.817 1.00 65.00 368 ARG A CA 1
ATOM 2779 C C . ARG A 1 368 ? 1.716 6.103 25.859 1.00 65.00 368 ARG A C 1
ATOM 2781 O O . ARG A 1 368 ? 0.819 5.401 26.309 1.00 65.00 368 ARG A O 1
ATOM 2788 N N . LEU A 1 369 ? 1.820 6.480 24.583 1.00 81.75 369 LEU A N 1
ATOM 2789 C CA . LEU A 1 369 ? 0.903 6.068 23.510 1.00 81.75 369 LEU A CA 1
ATOM 2790 C C . LEU A 1 369 ? 1.308 4.727 22.885 1.00 81.75 369 LEU A C 1
ATOM 2792 O O . LEU A 1 369 ? 0.437 3.976 22.476 1.00 81.75 369 LEU A O 1
ATOM 2796 N N . ALA A 1 370 ? 2.598 4.383 22.842 1.00 89.06 370 ALA A N 1
ATOM 2797 C CA . ALA A 1 370 ? 3.022 3.103 22.273 1.00 89.06 370 ALA A CA 1
ATOM 2798 C C . ALA A 1 370 ? 2.453 1.915 23.070 1.00 89.06 370 ALA A C 1
ATOM 2800 O O . ALA A 1 370 ? 2.434 1.952 24.302 1.00 89.06 370 ALA A O 1
ATOM 2801 N N . TYR A 1 371 ? 2.043 0.861 22.357 1.00 94.06 371 TYR A N 1
ATOM 2802 C CA . TYR A 1 371 ? 1.275 -0.270 22.887 1.00 94.06 371 TYR A CA 1
ATOM 2803 C C . TYR A 1 371 ? -0.074 0.152 23.477 1.00 94.06 371 TYR A C 1
ATOM 2805 O O . TYR A 1 371 ? -0.417 -0.226 24.597 1.00 94.06 371 TYR A O 1
ATOM 2813 N N . THR A 1 372 ? -0.852 0.922 22.717 1.00 95.88 372 THR A N 1
ATOM 2814 C CA . THR A 1 372 ? -2.204 1.340 23.116 1.00 95.88 372 THR A CA 1
ATOM 2815 C C . THR A 1 372 ? -3.221 0.962 22.050 1.00 95.88 372 THR A C 1
ATOM 2817 O O . THR A 1 372 ? -2.957 1.074 20.856 1.00 95.88 372 THR A O 1
ATOM 2820 N N . LEU A 1 373 ? -4.396 0.526 22.490 1.00 98.06 373 LEU A N 1
ATOM 2821 C CA . LEU A 1 373 ? -5.611 0.463 21.695 1.00 98.06 373 LEU A CA 1
ATOM 2822 C C . LEU A 1 373 ? -6.570 1.520 22.238 1.00 98.06 373 LEU A C 1
ATOM 2824 O O . LEU A 1 373 ? -7.038 1.410 23.369 1.00 98.06 373 LEU A O 1
ATOM 2828 N N . VAL A 1 374 ? -6.850 2.544 21.443 1.00 97.81 374 VAL A N 1
ATOM 2829 C CA . VAL A 1 374 ? -7.872 3.547 21.736 1.00 97.81 374 VAL A CA 1
ATOM 2830 C C . VAL A 1 374 ? -9.178 3.091 21.097 1.00 97.81 374 VAL A C 1
ATOM 2832 O O . VAL A 1 374 ? -9.209 2.784 19.907 1.00 97.81 374 VAL A O 1
ATOM 2835 N N . ALA A 1 375 ? -10.257 3.039 21.869 1.00 98.38 375 ALA A N 1
ATOM 2836 C CA . ALA A 1 375 ? -11.560 2.579 21.400 1.00 98.38 375 ALA A CA 1
ATOM 2837 C C . ALA A 1 375 ? -12.634 3.648 21.612 1.00 98.38 375 ALA A C 1
ATOM 2839 O O . ALA A 1 375 ? -12.605 4.406 22.589 1.00 98.38 375 ALA A O 1
ATOM 2840 N N . HIS A 1 376 ? -13.602 3.714 20.702 1.00 98.38 376 HIS A N 1
ATOM 2841 C CA . HIS A 1 376 ? -14.846 4.446 20.938 1.00 98.38 376 HIS A CA 1
ATOM 2842 C C . HIS A 1 376 ? -15.535 3.916 22.215 1.00 98.38 376 HIS A C 1
ATOM 2844 O O . HIS A 1 376 ? -15.431 2.713 22.471 1.00 98.38 376 HIS A O 1
ATOM 2850 N N . PRO A 1 377 ? -16.270 4.734 22.998 1.00 97.12 377 PRO A N 1
ATOM 2851 C CA . PRO A 1 377 ? -16.975 4.251 24.191 1.00 97.12 377 PRO A CA 1
ATOM 2852 C C . PRO A 1 377 ? -17.859 3.021 23.927 1.00 97.12 377 PRO A C 1
ATOM 2854 O O . PRO A 1 377 ? -17.816 2.050 24.679 1.00 97.12 377 PRO A O 1
ATOM 2857 N N . ASP A 1 378 ? -18.571 3.007 22.797 1.00 97.31 378 ASP A N 1
ATOM 2858 C CA . ASP A 1 378 ? -19.422 1.875 22.384 1.00 97.31 378 ASP A CA 1
ATOM 2859 C C . ASP A 1 378 ? -18.637 0.613 21.977 1.00 97.31 378 ASP A C 1
ATOM 2861 O O . ASP A 1 378 ? -19.217 -0.456 21.810 1.00 97.31 378 ASP A O 1
ATOM 2865 N N . ALA A 1 379 ? -17.321 0.725 21.796 1.00 98.19 379 ALA A N 1
ATOM 2866 C CA . ALA A 1 379 ? -16.448 -0.335 21.305 1.00 98.19 379 ALA A CA 1
ATOM 2867 C C . ALA A 1 379 ? -15.559 -0.950 22.406 1.00 98.19 379 ALA A C 1
ATOM 2869 O O . ALA A 1 379 ? -14.824 -1.904 22.144 1.00 98.19 379 ALA A O 1
ATOM 2870 N N . LEU A 1 380 ? -15.628 -0.434 23.641 1.00 98.31 380 LEU A N 1
ATOM 2871 C CA . LEU A 1 380 ? -14.762 -0.848 24.752 1.00 98.31 380 LEU A CA 1
ATOM 2872 C C . LEU A 1 380 ? -14.861 -2.338 25.089 1.00 98.31 380 LEU A C 1
ATOM 2874 O O . LEU A 1 380 ? -13.847 -2.954 25.409 1.00 98.31 380 LEU A O 1
ATOM 2878 N N . GLU A 1 381 ? -16.060 -2.920 25.017 1.00 98.38 381 GLU A N 1
ATOM 2879 C CA . GLU A 1 381 ? -16.260 -4.340 25.322 1.00 98.38 381 GLU A CA 1
ATOM 2880 C C . GLU A 1 381 ? -15.531 -5.224 24.302 1.00 98.38 381 GLU A C 1
ATOM 2882 O O . GLU A 1 381 ? -14.699 -6.044 24.688 1.00 98.38 381 GLU A O 1
ATOM 2887 N N . VAL A 1 382 ? -15.745 -4.986 23.003 1.00 98.69 382 VAL A N 1
ATOM 2888 C CA . VAL A 1 382 ? -15.042 -5.697 21.920 1.00 98.69 382 VAL A CA 1
ATOM 2889 C C . VAL A 1 382 ? -13.527 -5.513 22.033 1.00 98.69 382 VAL A C 1
ATOM 2891 O O . VAL A 1 382 ? -12.788 -6.490 21.925 1.00 98.69 382 VAL A O 1
ATOM 2894 N N . ALA A 1 383 ? -13.054 -4.292 22.311 1.00 98.62 383 ALA A N 1
ATOM 2895 C CA . ALA A 1 383 ? -11.630 -4.034 22.511 1.00 98.62 383 ALA A CA 1
ATOM 2896 C C . ALA A 1 383 ? -11.047 -4.846 23.675 1.00 98.62 383 ALA A C 1
ATOM 2898 O O . ALA A 1 383 ? -9.981 -5.437 23.531 1.00 98.62 383 ALA A O 1
ATOM 2899 N N . ALA A 1 384 ? -11.734 -4.904 24.819 1.00 98.44 384 ALA A N 1
ATOM 2900 C CA . ALA A 1 384 ? -11.252 -5.637 25.984 1.00 98.44 384 ALA A CA 1
ATOM 2901 C C . ALA A 1 384 ? -11.085 -7.137 25.692 1.00 98.44 384 ALA A C 1
ATOM 2903 O O . ALA A 1 384 ? -10.046 -7.707 26.023 1.00 98.44 384 ALA A O 1
ATOM 2904 N N . PHE A 1 385 ? -12.061 -7.765 25.027 1.00 98.44 385 PHE A N 1
ATOM 2905 C CA . PHE A 1 385 ? -11.960 -9.173 24.626 1.00 98.44 385 PHE A CA 1
ATOM 2906 C C . PHE A 1 385 ? -10.850 -9.405 23.596 1.00 98.44 385 PHE A C 1
ATOM 2908 O O . PHE A 1 385 ? -10.070 -10.346 23.745 1.00 98.44 385 PHE A O 1
ATOM 2915 N N . ALA A 1 386 ? -10.722 -8.523 22.603 1.00 98.56 386 ALA A N 1
ATOM 2916 C CA . ALA A 1 386 ? -9.670 -8.630 21.599 1.00 98.56 386 ALA A CA 1
ATOM 2917 C C . ALA A 1 386 ? -8.262 -8.529 22.210 1.00 98.56 386 ALA A C 1
ATOM 2919 O O . ALA A 1 386 ? -7.355 -9.251 21.802 1.00 98.56 386 ALA A O 1
ATOM 2920 N N . LEU A 1 387 ? -8.068 -7.666 23.212 1.00 98.19 387 LEU A N 1
ATOM 2921 C CA . LEU A 1 387 ? -6.778 -7.533 23.890 1.00 98.19 387 LEU A CA 1
ATOM 2922 C C . LEU A 1 387 ? -6.417 -8.752 24.744 1.00 98.19 387 LEU A C 1
ATOM 2924 O O . LEU A 1 387 ? -5.242 -9.104 24.802 1.00 98.19 387 LEU A O 1
ATOM 2928 N N . LEU A 1 388 ? -7.400 -9.416 25.360 1.00 97.88 388 LEU A N 1
ATOM 2929 C CA . LEU A 1 388 ? -7.161 -10.680 26.066 1.00 97.88 388 LEU A CA 1
ATOM 2930 C C . LEU A 1 388 ? -6.679 -11.768 25.098 1.00 97.88 388 LEU A C 1
ATOM 2932 O O . LEU A 1 388 ? -5.690 -12.438 25.387 1.00 97.88 388 LEU A O 1
ATOM 2936 N N . GLY A 1 389 ? -7.334 -11.895 23.939 1.00 97.38 389 GLY A N 1
ATOM 2937 C CA . GLY A 1 389 ? -6.918 -12.830 22.891 1.00 97.38 389 GLY A CA 1
ATOM 2938 C C . GLY A 1 389 ? -5.529 -12.505 22.340 1.00 97.38 389 GLY A C 1
ATOM 2939 O O . GLY A 1 389 ? -4.694 -13.397 22.203 1.00 97.38 389 GLY A O 1
ATOM 2940 N N . LEU A 1 390 ? -5.238 -11.222 22.105 1.00 97.12 390 LEU A N 1
ATOM 2941 C CA . LEU A 1 390 ? -3.924 -10.769 21.646 1.00 97.12 390 LEU A CA 1
ATOM 2942 C C . LEU A 1 390 ? -2.811 -11.111 22.646 1.00 97.12 390 LEU A C 1
ATOM 2944 O O . LEU A 1 390 ? -1.747 -11.579 22.237 1.00 97.12 390 LEU A O 1
ATOM 2948 N N . GLU A 1 391 ? -3.037 -10.878 23.941 1.00 96.12 391 GLU A N 1
ATOM 2949 C CA . GLU A 1 391 ? -2.062 -11.190 24.989 1.00 96.12 391 GLU A CA 1
ATOM 2950 C C . GLU A 1 391 ? -1.842 -12.702 25.121 1.00 96.12 391 GLU A C 1
ATOM 2952 O O . GLU A 1 391 ? -0.698 -13.134 25.240 1.00 96.12 391 GLU A O 1
ATOM 2957 N N . GLU A 1 392 ? -2.897 -13.517 25.036 1.00 95.69 392 GLU A N 1
ATOM 2958 C CA . GLU A 1 392 ? -2.777 -14.982 25.042 1.00 95.69 392 GLU A CA 1
ATOM 2959 C C . GLU A 1 392 ? -1.991 -15.504 23.826 1.00 95.69 392 GLU A C 1
ATOM 2961 O O . GLU A 1 392 ? -1.151 -16.393 23.960 1.00 95.69 392 GLU A O 1
ATOM 2966 N N . ASP A 1 393 ? -2.237 -14.924 22.652 1.00 91.88 393 ASP A N 1
ATOM 2967 C CA . ASP A 1 393 ? -1.666 -15.330 21.364 1.00 91.88 393 ASP A CA 1
ATOM 2968 C C . ASP A 1 393 ? -0.210 -14.878 21.171 1.00 91.88 393 ASP A C 1
ATOM 2970 O O . ASP A 1 393 ? 0.596 -15.591 20.579 1.00 91.88 393 ASP A O 1
ATOM 2974 N N . THR A 1 394 ? 0.148 -13.690 21.666 1.00 92.50 394 THR A N 1
ATOM 2975 C CA . THR A 1 394 ? 1.455 -13.058 21.387 1.00 92.50 394 THR A CA 1
ATOM 2976 C C . THR A 1 394 ? 2.311 -12.810 22.627 1.00 92.50 394 THR A C 1
ATOM 2978 O O . THR A 1 394 ? 3.498 -12.500 22.508 1.00 92.50 394 THR A O 1
ATOM 2981 N N . GLY A 1 395 ? 1.726 -12.897 23.824 1.00 92.25 395 GLY A N 1
ATOM 2982 C CA . GLY A 1 395 ? 2.355 -12.486 25.079 1.00 92.25 395 GLY A CA 1
ATOM 2983 C C . GLY A 1 395 ? 2.496 -10.969 25.243 1.00 92.25 395 GLY A C 1
ATOM 2984 O O . GLY A 1 395 ? 3.233 -10.526 26.126 1.00 92.25 395 GLY A O 1
ATOM 2985 N N . ILE A 1 396 ? 1.851 -10.163 24.389 1.00 89.94 396 ILE A N 1
ATOM 2986 C CA . ILE A 1 396 ? 1.992 -8.703 24.386 1.00 89.94 396 ILE A CA 1
ATOM 2987 C C . ILE A 1 396 ? 0.708 -8.038 24.864 1.00 89.94 396 ILE A C 1
ATOM 2989 O O . ILE A 1 396 ? -0.342 -8.153 24.236 1.00 89.94 396 ILE A O 1
ATOM 2993 N N . SER A 1 397 ? 0.828 -7.258 25.935 1.00 90.00 397 SER A N 1
ATOM 2994 C CA . SER A 1 397 ? -0.262 -6.437 26.454 1.00 90.00 397 SER A CA 1
ATOM 2995 C C . SER A 1 397 ? -0.265 -5.053 25.807 1.00 90.00 397 SER A C 1
ATOM 2997 O O . SER A 1 397 ? 0.732 -4.327 25.859 1.00 90.00 397 SER A O 1
ATOM 2999 N N . LEU A 1 398 ? -1.415 -4.654 25.265 1.00 93.25 398 LEU A N 1
ATOM 3000 C CA . LEU A 1 398 ? -1.707 -3.262 24.923 1.00 93.25 398 LEU A CA 1
ATOM 3001 C C . LEU A 1 398 ? -2.569 -2.639 26.025 1.00 93.25 398 LEU A C 1
ATOM 3003 O O . LEU A 1 398 ? -3.450 -3.277 26.599 1.00 93.25 398 LEU A O 1
ATOM 3007 N N . LYS A 1 399 ? -2.334 -1.361 26.305 1.00 93.75 399 LYS A N 1
ATOM 3008 C CA . LYS A 1 399 ? -3.198 -0.540 27.150 1.00 93.75 399 LYS A CA 1
ATOM 3009 C C . LYS A 1 399 ? -4.497 -0.251 26.398 1.00 93.75 399 LYS A C 1
ATOM 3011 O O . LYS A 1 399 ? -4.449 0.233 25.274 1.00 93.75 399 LYS A O 1
ATOM 3016 N N . LEU A 1 400 ? -5.645 -0.487 27.027 1.00 96.69 400 LEU A N 1
ATOM 3017 C CA . LEU A 1 400 ? -6.928 -0.004 26.517 1.00 96.69 400 LEU A CA 1
ATOM 3018 C C . LEU A 1 400 ? -7.163 1.436 26.983 1.00 96.69 400 LEU A C 1
ATOM 3020 O O . LEU A 1 400 ? -7.092 1.720 28.181 1.00 96.69 400 LEU A O 1
ATOM 3024 N N . GLU A 1 401 ? -7.463 2.330 26.048 1.00 95.56 401 GLU A N 1
ATOM 3025 C CA . GLU A 1 401 ? -7.895 3.698 26.320 1.00 95.56 401 GLU A CA 1
ATOM 3026 C C . GLU A 1 401 ? -9.271 3.972 25.721 1.00 95.56 401 GLU A C 1
ATOM 3028 O O . GLU A 1 401 ? -9.560 3.627 24.577 1.00 95.56 401 GLU A O 1
ATOM 3033 N N . GLU A 1 402 ? -10.122 4.636 26.495 1.00 96.56 402 GLU A N 1
ATOM 3034 C CA . GLU A 1 402 ? -11.382 5.169 25.993 1.00 96.56 402 GLU A CA 1
ATOM 3035 C C . GLU A 1 402 ? -11.138 6.499 25.274 1.00 96.56 402 GLU A C 1
ATOM 3037 O O . GLU A 1 402 ? -10.417 7.375 25.759 1.00 96.56 402 GLU A O 1
ATOM 3042 N N . SER A 1 403 ? -11.779 6.666 24.120 1.00 95.00 403 SER A N 1
ATOM 3043 C CA . SER A 1 403 ? -11.777 7.926 23.381 1.00 95.00 403 SER A CA 1
ATOM 3044 C C . SER A 1 403 ? -12.413 9.039 24.207 1.00 95.00 403 SER A C 1
ATOM 3046 O O . SER A 1 403 ? -13.598 8.975 24.526 1.00 95.00 403 SER A O 1
ATOM 3048 N N . ASN A 1 404 ? -11.667 10.106 24.488 1.00 91.75 404 ASN A N 1
ATOM 3049 C CA . ASN A 1 404 ? -12.230 11.255 25.188 1.00 91.75 404 ASN A CA 1
ATOM 3050 C C . ASN A 1 404 ? -13.060 12.133 24.216 1.00 91.75 404 ASN A C 1
ATOM 3052 O O . ASN A 1 404 ? -12.490 12.688 23.270 1.00 91.75 404 ASN A O 1
ATOM 3056 N N . PRO A 1 405 ? -14.374 12.324 24.459 1.00 90.25 405 PRO A N 1
ATOM 3057 C CA . PRO A 1 405 ? -15.261 13.092 23.583 1.00 90.25 405 PRO A CA 1
ATOM 3058 C C . PRO A 1 405 ? -14.924 14.590 23.487 1.00 90.25 405 PRO A C 1
ATOM 3060 O O . PRO A 1 405 ? -15.402 15.266 22.576 1.00 90.25 405 PRO A O 1
ATOM 3063 N N . GLU A 1 406 ? -14.104 15.126 24.394 1.00 90.25 406 GLU A N 1
ATOM 3064 C CA . GLU A 1 406 ? -13.624 16.511 24.342 1.00 90.25 406 GLU A CA 1
ATOM 3065 C C . GLU A 1 406 ? -12.580 16.731 23.232 1.00 90.25 406 GLU A C 1
ATOM 3067 O O . GLU A 1 406 ? -12.423 17.853 22.746 1.00 90.25 406 GLU A O 1
ATOM 3072 N N . PHE A 1 407 ? -11.894 15.673 22.782 1.00 90.25 407 PHE A N 1
ATOM 3073 C CA . PHE A 1 407 ? -10.868 15.738 21.739 1.00 90.25 407 PHE A CA 1
ATOM 3074 C C . PHE A 1 407 ? -11.424 15.276 20.389 1.00 90.25 407 PHE A C 1
ATOM 3076 O O . PHE A 1 407 ? -11.288 14.121 19.985 1.00 90.25 407 PHE A O 1
ATOM 3083 N N . ARG A 1 408 ? -12.053 16.210 19.673 1.00 94.88 408 ARG A N 1
ATOM 3084 C CA . ARG A 1 408 ? -12.663 15.963 18.357 1.00 94.88 408 ARG A CA 1
ATOM 3085 C C . ARG A 1 408 ? -11.625 15.892 17.238 1.00 94.88 408 ARG A C 1
ATOM 3087 O O . ARG A 1 408 ? -10.531 16.443 17.364 1.00 94.88 408 ARG A O 1
ATOM 3094 N N . GLY A 1 409 ? -11.988 15.281 16.111 1.00 94.62 409 GLY A N 1
ATOM 3095 C CA . GLY A 1 409 ? -11.135 15.208 14.913 1.00 94.62 409 GLY A CA 1
ATOM 3096 C C . GLY A 1 409 ? -10.377 13.904 14.695 1.00 94.62 409 GLY A C 1
ATOM 3097 O O . GLY A 1 409 ? -9.658 13.790 13.703 1.00 94.62 409 GLY A O 1
ATOM 3098 N N . LEU A 1 410 ? -10.510 12.955 15.621 1.00 96.56 410 LEU A N 1
ATOM 3099 C CA . LEU A 1 410 ? -9.753 11.706 15.662 1.00 96.56 410 LEU A CA 1
ATOM 3100 C C . LEU A 1 410 ? -10.579 10.549 15.093 1.00 96.56 410 LEU A C 1
ATOM 3102 O O . LEU A 1 410 ? -11.781 10.461 15.353 1.00 96.56 410 LEU A O 1
ATOM 3106 N N . SER A 1 411 ? -9.941 9.638 14.360 1.00 96.31 411 SER A N 1
ATOM 3107 C CA . SER A 1 411 ? -10.614 8.497 13.725 1.00 96.31 411 SER A CA 1
ATOM 3108 C C . SER A 1 411 ? -11.362 7.619 14.737 1.00 96.31 411 SER A C 1
ATOM 3110 O O . SER A 1 411 ? -12.557 7.373 14.571 1.00 96.31 411 SER A O 1
ATOM 3112 N N . HIS A 1 412 ? -10.704 7.246 15.837 1.00 94.94 412 HIS A N 1
ATOM 3113 C CA . HIS A 1 412 ? -11.262 6.382 16.885 1.00 94.94 412 HIS A CA 1
ATOM 3114 C C . HIS A 1 412 ? -12.522 6.935 17.574 1.00 94.94 412 HIS A C 1
ATOM 3116 O O . HIS A 1 412 ? -13.255 6.176 18.203 1.00 94.94 412 HIS A O 1
ATOM 3122 N N . LEU A 1 413 ? -12.793 8.240 17.461 1.00 96.31 413 LEU A N 1
ATOM 3123 C CA . LEU A 1 413 ? -14.004 8.862 17.995 1.00 96.31 413 LEU A CA 1
ATOM 3124 C C . LEU A 1 413 ? -15.035 9.131 16.891 1.00 96.31 413 LEU A C 1
ATOM 3126 O O . LEU A 1 413 ? -16.196 8.741 16.995 1.00 96.31 413 LEU A O 1
ATOM 3130 N N . GLU A 1 414 ? -14.623 9.815 15.824 1.00 97.44 414 GLU A N 1
ATOM 3131 C CA . GLU A 1 414 ? -15.557 10.347 14.828 1.00 97.44 414 GLU A CA 1
ATOM 3132 C C . GLU A 1 414 ? -16.164 9.255 13.940 1.00 97.44 414 GLU A C 1
ATOM 3134 O O . GLU A 1 414 ? -17.314 9.392 13.531 1.00 97.44 414 GLU A O 1
ATOM 3139 N N . TYR A 1 415 ? -15.457 8.145 13.679 1.00 96.50 415 TYR A N 1
ATOM 3140 C CA . TYR A 1 415 ? -16.054 7.022 12.944 1.00 96.50 415 TYR A CA 1
ATOM 3141 C C . TYR A 1 415 ? -17.251 6.433 13.691 1.00 96.50 415 TYR A C 1
ATOM 3143 O O . TYR A 1 415 ? -18.287 6.187 13.069 1.00 96.50 415 TYR A 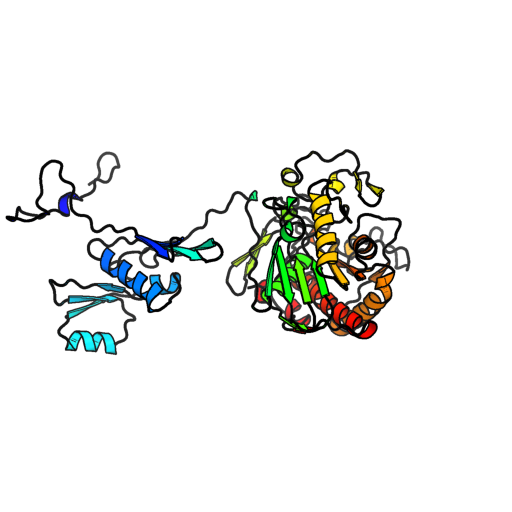O 1
ATOM 3151 N N . GLY A 1 416 ? -17.131 6.231 15.007 1.00 95.44 416 GLY A N 1
ATOM 3152 C CA . GLY A 1 416 ? -18.230 5.728 15.835 1.00 95.44 416 GLY A CA 1
ATOM 3153 C C . GLY A 1 416 ? -19.433 6.661 15.790 1.00 95.44 416 GLY A C 1
ATOM 3154 O O . GLY A 1 416 ? -20.526 6.245 15.404 1.00 95.44 416 GLY A O 1
ATOM 3155 N N . ASN A 1 417 ? -19.195 7.947 16.057 1.00 96.44 417 ASN A N 1
ATOM 3156 C CA . ASN A 1 417 ? -20.235 8.975 16.066 1.00 96.44 417 ASN A CA 1
ATOM 3157 C C . ASN A 1 417 ? -20.965 9.127 14.724 1.00 96.44 417 ASN A C 1
ATOM 3159 O O . ASN A 1 417 ? -22.178 9.326 14.700 1.00 96.44 417 ASN A O 1
ATOM 3163 N N . GLU A 1 418 ? -20.242 9.060 13.605 1.00 96.44 418 GLU A N 1
ATOM 3164 C CA . GLU A 1 418 ? -20.822 9.368 12.299 1.00 96.44 418 GLU A CA 1
ATOM 3165 C C . GLU A 1 418 ? -21.406 8.167 11.573 1.00 96.44 418 GLU A C 1
ATOM 3167 O O . GLU A 1 418 ? -22.329 8.331 10.774 1.00 96.44 418 GLU A O 1
ATOM 3172 N N . THR A 1 419 ? -20.842 6.977 11.770 1.00 96.56 419 THR A N 1
ATOM 3173 C CA . THR A 1 419 ? -21.151 5.803 10.937 1.00 96.56 419 THR A CA 1
ATOM 3174 C C . THR A 1 419 ? -21.890 4.713 11.703 1.00 96.56 419 THR A C 1
ATOM 3176 O O . THR A 1 419 ? -22.544 3.882 11.078 1.00 96.56 419 THR A O 1
ATOM 3179 N N . GLY A 1 420 ? -21.809 4.719 13.039 1.00 94.12 420 GLY A N 1
ATOM 3180 C CA . GLY A 1 420 ? -22.298 3.637 13.891 1.00 94.12 420 GLY A CA 1
ATOM 3181 C C . GLY A 1 420 ? -21.387 2.403 13.924 1.00 94.12 420 GLY A C 1
ATOM 3182 O O . GLY A 1 420 ? -21.720 1.440 14.610 1.00 94.12 420 GLY A O 1
ATOM 3183 N N . SER A 1 421 ? -20.254 2.412 13.211 1.00 96.50 421 SER A N 1
ATOM 3184 C CA . SER A 1 421 ? -19.251 1.345 13.298 1.00 96.50 421 SER A CA 1
ATOM 3185 C C . SER A 1 421 ? -18.514 1.397 14.636 1.00 96.50 421 SER A C 1
ATOM 3187 O O . SER A 1 421 ? -18.208 2.487 15.124 1.00 96.50 421 SER A O 1
ATOM 3189 N N . LEU A 1 422 ? -18.131 0.250 15.190 1.00 98.50 422 LEU A N 1
ATOM 3190 C CA . LEU A 1 422 ? -17.207 0.229 16.325 1.00 98.50 422 LEU A CA 1
ATOM 3191 C C . LEU A 1 422 ? -15.818 0.686 15.861 1.00 98.50 422 LEU A C 1
ATOM 3193 O O . LEU A 1 422 ? -15.251 0.099 14.943 1.00 98.50 422 LEU A O 1
ATOM 3197 N N . ALA A 1 423 ? -15.287 1.752 16.458 1.00 98.38 423 ALA A N 1
ATOM 3198 C CA . ALA A 1 423 ? -14.060 2.392 15.992 1.00 98.38 423 ALA A CA 1
ATOM 3199 C C . ALA A 1 423 ? -12.884 2.161 16.940 1.00 98.38 423 ALA A C 1
ATOM 3201 O O . ALA A 1 423 ? -13.012 2.317 18.159 1.00 98.38 423 ALA A O 1
ATOM 3202 N N . PHE A 1 424 ? -11.735 1.838 16.348 1.00 98.62 424 PHE A N 1
ATOM 3203 C CA . PHE A 1 424 ? -10.495 1.537 17.047 1.00 98.62 424 PHE A CA 1
ATOM 3204 C C . PHE A 1 424 ? -9.314 2.263 16.394 1.00 98.62 424 PHE A C 1
ATOM 3206 O O . PHE A 1 424 ? -9.236 2.368 15.170 1.00 98.62 424 PHE A O 1
ATOM 3213 N N . LEU A 1 425 ? -8.358 2.707 17.207 1.00 98.31 425 LEU A N 1
ATOM 3214 C CA . LEU A 1 425 ? -7.032 3.138 16.770 1.00 98.31 425 LEU A CA 1
ATOM 3215 C C . LEU A 1 425 ? -5.982 2.387 17.580 1.00 98.31 425 LEU A C 1
ATOM 3217 O O . LEU A 1 425 ? -6.027 2.386 18.807 1.00 98.31 425 LEU A O 1
ATOM 3221 N N . SER A 1 426 ? -5.027 1.758 16.906 1.00 98.06 426 SER A N 1
ATOM 3222 C CA . SER A 1 426 ? -3.916 1.062 17.568 1.00 98.06 426 SER A CA 1
ATOM 3223 C C . SER A 1 426 ? -2.605 1.808 17.390 1.00 98.06 426 SER A C 1
ATOM 3225 O O . SER A 1 426 ? -2.353 2.300 16.299 1.00 98.06 426 SER A O 1
ATOM 3227 N N . GLU A 1 427 ? -1.758 1.802 18.412 1.00 96.69 427 GLU A N 1
ATOM 3228 C CA . GLU A 1 427 ? -0.448 2.452 18.435 1.00 96.69 427 GLU A CA 1
ATOM 3229 C C . GLU A 1 427 ? 0.656 1.413 18.671 1.00 96.69 427 GLU A C 1
ATOM 3231 O O . GLU A 1 427 ? 0.832 0.918 19.791 1.00 96.69 427 GLU A O 1
ATOM 3236 N N . SER A 1 428 ? 1.430 1.084 17.634 1.00 96.62 428 SER A N 1
ATOM 3237 C CA . SER A 1 428 ? 2.653 0.278 17.779 1.00 96.62 428 SER A CA 1
ATOM 3238 C C . SER A 1 428 ? 3.891 1.174 18.024 1.00 96.62 428 SER A C 1
ATOM 3240 O O . SER A 1 428 ? 3.840 2.382 17.785 1.00 96.62 428 SER A O 1
ATOM 3242 N N . PRO A 1 429 ? 5.001 0.662 18.592 1.00 94.38 429 PRO A N 1
ATOM 3243 C CA . PRO A 1 429 ? 6.165 1.495 18.930 1.00 94.38 429 PRO A CA 1
ATOM 3244 C C . PRO A 1 429 ? 7.048 1.814 17.712 1.00 94.38 429 PRO A C 1
ATOM 3246 O O . PRO A 1 429 ? 7.733 0.935 17.222 1.00 94.38 429 PRO A O 1
ATOM 3249 N N . ASN A 1 430 ? 7.162 3.064 17.275 1.00 94.12 430 ASN A N 1
ATOM 3250 C CA . ASN A 1 430 ? 7.978 3.453 16.122 1.00 94.12 430 ASN A CA 1
ATOM 3251 C C . ASN A 1 430 ? 9.312 4.113 16.524 1.00 94.12 430 ASN A C 1
ATOM 3253 O O . ASN A 1 430 ? 9.316 5.264 16.982 1.00 94.12 430 ASN A O 1
ATOM 3257 N N . PRO A 1 431 ? 10.465 3.460 16.276 1.00 92.12 431 PRO A N 1
ATOM 3258 C CA . PRO A 1 431 ? 11.779 4.045 16.553 1.00 92.12 431 PRO A CA 1
ATOM 3259 C C . PRO A 1 431 ? 12.063 5.308 15.723 1.00 92.12 431 PRO A C 1
ATOM 3261 O O . PRO A 1 431 ? 12.779 6.198 16.179 1.00 92.12 431 PRO A O 1
ATOM 3264 N N . GLY A 1 432 ? 11.465 5.436 14.537 1.00 91.50 432 GLY A N 1
ATOM 3265 C CA . GLY A 1 432 ? 11.567 6.604 13.659 1.00 91.50 432 GLY A CA 1
ATOM 3266 C C . GLY A 1 432 ? 10.874 7.856 14.194 1.00 91.50 432 GLY A C 1
ATOM 3267 O O . GLY A 1 432 ? 11.121 8.951 13.690 1.00 91.50 432 GLY A O 1
ATOM 3268 N N . GLN A 1 433 ? 10.041 7.741 15.235 1.00 89.88 433 GLN A N 1
ATOM 3269 C CA . GLN A 1 433 ? 9.408 8.886 15.900 1.00 89.88 433 GLN A CA 1
ATOM 3270 C C . GLN A 1 433 ? 10.181 9.387 17.134 1.00 89.88 433 GLN A C 1
ATOM 3272 O O . GLN A 1 433 ? 9.848 10.435 17.701 1.00 89.88 433 GLN A O 1
ATOM 3277 N N . ASP A 1 434 ? 11.265 8.713 17.518 1.00 86.38 434 ASP A N 1
ATOM 3278 C CA . ASP A 1 434 ? 12.085 9.086 18.664 1.00 86.38 434 ASP A CA 1
ATOM 3279 C C . ASP A 1 434 ? 12.964 10.317 18.366 1.00 86.38 434 ASP A C 1
ATOM 3281 O O . ASP A 1 434 ? 14.059 10.219 17.821 1.00 86.38 434 ASP A O 1
ATOM 3285 N N . ARG A 1 435 ? 12.526 11.502 18.815 1.00 75.50 435 ARG A N 1
ATOM 3286 C CA . ARG A 1 435 ? 13.204 12.802 18.586 1.00 75.50 435 ARG A CA 1
ATOM 3287 C C . ARG A 1 435 ? 14.734 12.805 18.792 1.00 75.50 435 ARG A C 1
ATOM 3289 O O . ARG A 1 435 ? 15.232 12.719 19.903 1.00 75.50 435 ARG A O 1
ATOM 3296 N N . GLY A 1 436 ? 15.551 13.005 17.771 1.00 70.44 436 GLY A N 1
ATOM 3297 C CA . GLY A 1 436 ? 17.012 13.070 17.979 1.00 70.44 436 GLY A CA 1
ATOM 3298 C C . GLY A 1 436 ? 17.678 11.723 18.284 1.00 70.44 436 GLY A C 1
ATOM 3299 O O . GLY A 1 436 ? 18.828 11.701 18.719 1.00 70.44 436 GLY A O 1
ATOM 3300 N N . ARG A 1 437 ? 16.989 10.608 18.016 1.00 78.44 437 ARG A N 1
ATOM 3301 C CA . ARG A 1 437 ? 17.657 9.363 17.638 1.00 78.44 437 ARG A CA 1
ATOM 3302 C C . ARG A 1 437 ? 18.027 9.481 16.155 1.00 78.44 437 ARG A C 1
ATOM 3304 O O . ARG A 1 437 ? 17.194 9.252 15.288 1.00 78.44 437 ARG A O 1
ATOM 3311 N N . SER A 1 438 ? 19.247 9.934 15.870 1.00 65.75 438 SER A N 1
ATOM 3312 C CA . SER A 1 438 ? 19.704 10.251 14.504 1.00 65.75 438 SER A CA 1
ATOM 3313 C C . SER A 1 438 ? 19.988 9.027 13.627 1.00 65.75 438 SER A C 1
ATOM 3315 O O . SER A 1 438 ? 20.248 9.180 12.441 1.00 65.75 438 SER A O 1
ATOM 3317 N N . ASP A 1 439 ? 19.989 7.832 14.212 1.00 71.62 439 ASP A N 1
ATOM 3318 C CA . ASP A 1 439 ? 20.259 6.539 13.578 1.00 71.62 439 ASP A CA 1
ATOM 3319 C C . ASP A 1 439 ? 19.043 5.599 13.655 1.00 71.62 439 ASP A C 1
ATOM 3321 O O . ASP A 1 439 ? 19.192 4.379 13.708 1.00 71.62 439 ASP A O 1
ATOM 3325 N N . ALA A 1 440 ? 17.830 6.158 13.722 1.00 84.50 440 ALA A N 1
ATOM 3326 C CA . ALA A 1 440 ? 16.614 5.365 13.815 1.00 84.50 440 ALA A CA 1
ATOM 3327 C C . ALA A 1 440 ? 16.454 4.450 12.588 1.00 84.50 440 ALA A C 1
ATOM 3329 O O . ALA A 1 440 ? 16.255 4.911 11.465 1.00 84.50 440 ALA A O 1
ATOM 3330 N N . ASP A 1 441 ? 16.513 3.142 12.828 1.00 91.00 441 ASP A N 1
ATOM 3331 C CA . ASP A 1 441 ? 16.216 2.117 11.838 1.00 91.00 441 ASP A CA 1
ATOM 3332 C C . ASP A 1 441 ? 14.749 1.709 11.973 1.00 91.00 441 ASP A C 1
ATOM 3334 O O . ASP A 1 441 ? 14.341 1.130 12.972 1.00 91.00 441 ASP A O 1
ATOM 3338 N N . VAL A 1 442 ? 13.936 2.026 10.970 1.00 94.25 442 VAL A N 1
ATOM 3339 C CA . VAL A 1 442 ? 12.501 1.707 10.957 1.00 94.25 442 VAL A CA 1
ATOM 3340 C C . VAL A 1 442 ? 12.193 0.363 10.298 1.00 94.25 442 VAL A C 1
ATOM 3342 O O . VAL A 1 442 ? 11.024 0.063 10.075 1.00 94.25 442 VAL A O 1
ATOM 3345 N N . ILE A 1 443 ? 13.198 -0.456 9.981 1.00 95.12 443 ILE A N 1
ATOM 3346 C CA . ILE A 1 443 ? 13.021 -1.798 9.413 1.00 95.12 443 ILE A CA 1
ATOM 3347 C C . ILE A 1 443 ? 13.551 -2.851 10.383 1.00 95.12 443 ILE A C 1
ATOM 3349 O O . ILE A 1 443 ? 12.782 -3.706 10.829 1.00 95.12 443 ILE A O 1
ATOM 3353 N N . THR A 1 444 ? 14.834 -2.769 10.743 1.00 94.44 444 THR A N 1
ATOM 3354 C CA . THR A 1 444 ? 15.546 -3.807 11.507 1.00 94.44 444 THR A CA 1
ATOM 3355 C C . THR A 1 444 ? 15.959 -3.380 12.913 1.00 94.44 444 THR A C 1
ATOM 3357 O O . THR A 1 444 ? 16.908 -3.933 13.469 1.00 94.44 444 THR A O 1
ATOM 3360 N N . ASP A 1 445 ? 15.233 -2.431 13.522 1.00 93.56 445 ASP A N 1
ATOM 3361 C CA . ASP A 1 445 ? 15.456 -2.060 14.923 1.00 93.56 445 ASP A CA 1
ATOM 3362 C C . ASP A 1 445 ? 15.537 -3.313 15.816 1.00 93.56 445 ASP A C 1
ATOM 3364 O O . ASP A 1 445 ? 14.650 -4.167 15.753 1.00 93.56 445 ASP A O 1
ATOM 3368 N N . PRO A 1 446 ? 16.572 -3.447 16.662 1.00 90.94 446 PRO A N 1
ATOM 3369 C CA . PRO A 1 446 ? 16.798 -4.668 17.430 1.00 90.94 446 PRO A CA 1
ATOM 3370 C C . PRO A 1 446 ? 15.726 -4.936 18.491 1.00 90.94 446 PRO A C 1
ATOM 3372 O O . PRO A 1 446 ? 15.618 -6.063 18.970 1.00 90.94 446 PRO A O 1
ATOM 3375 N N . LYS A 1 447 ? 14.969 -3.913 18.900 1.00 90.50 447 LYS A N 1
ATOM 3376 C CA . LYS A 1 447 ? 13.922 -4.022 19.916 1.00 90.50 447 LYS A CA 1
ATOM 3377 C C . LYS A 1 447 ? 12.523 -3.908 19.320 1.00 90.50 447 LYS A C 1
ATOM 3379 O O . LYS A 1 447 ? 11.613 -4.592 19.778 1.00 90.50 447 LYS A O 1
ATOM 3384 N N . TYR A 1 448 ? 12.368 -3.071 18.299 1.00 93.94 448 TYR A N 1
ATOM 3385 C CA . TYR A 1 448 ? 11.092 -2.765 17.658 1.00 93.94 448 TYR A CA 1
ATOM 3386 C C . TYR A 1 448 ? 11.141 -2.997 16.138 1.00 93.94 448 TYR A C 1
ATOM 3388 O O . TYR A 1 448 ? 10.827 -2.082 15.363 1.00 93.94 448 TYR A O 1
ATOM 3396 N N . PRO A 1 449 ? 11.540 -4.200 15.675 1.00 96.38 449 PRO A N 1
ATOM 3397 C CA . PRO A 1 449 ? 11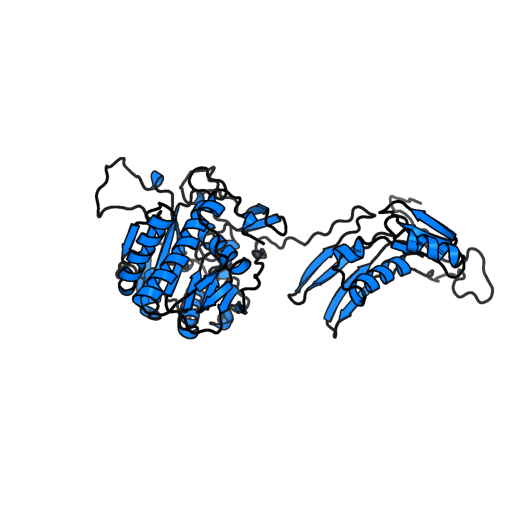.654 -4.471 14.247 1.00 96.38 449 PRO A CA 1
ATOM 3398 C C . PRO A 1 449 ? 10.293 -4.306 13.563 1.00 96.38 449 PRO A C 1
ATOM 3400 O O . PRO A 1 449 ? 9.236 -4.456 14.183 1.00 96.38 449 PRO A O 1
ATOM 3403 N N . LEU A 1 450 ? 10.292 -3.993 12.267 1.00 97.94 450 LEU A N 1
ATOM 3404 C CA . LEU A 1 450 ? 9.050 -3.808 11.510 1.00 97.94 450 LEU A CA 1
ATOM 3405 C C . LEU A 1 450 ? 8.149 -5.049 11.560 1.00 97.94 450 LEU A C 1
ATOM 3407 O O . LEU A 1 450 ? 6.936 -4.910 11.671 1.00 97.94 450 LEU A O 1
ATOM 3411 N N . THR A 1 451 ? 8.727 -6.251 11.559 1.00 97.75 451 THR A N 1
ATOM 3412 C CA . THR A 1 451 ? 7.985 -7.516 11.679 1.00 97.75 451 THR A CA 1
ATOM 3413 C C . THR A 1 451 ? 7.178 -7.619 12.973 1.00 97.75 451 THR A C 1
ATOM 3415 O O . THR A 1 451 ? 6.024 -8.035 12.929 1.00 97.75 451 THR A O 1
ATOM 3418 N N . HIS A 1 452 ? 7.734 -7.172 14.103 1.00 97.12 452 HIS A N 1
ATOM 3419 C CA . HIS A 1 452 ? 7.028 -7.105 15.386 1.00 97.12 452 HIS A CA 1
ATOM 3420 C C . HIS A 1 452 ? 5.814 -6.172 15.310 1.00 97.12 452 HIS A C 1
ATOM 3422 O O . HIS A 1 452 ? 4.704 -6.553 15.678 1.00 97.12 452 HIS A O 1
ATOM 3428 N N . ARG A 1 453 ? 6.011 -4.960 14.784 1.00 97.94 453 ARG A N 1
ATOM 3429 C CA . ARG A 1 453 ? 4.971 -3.921 14.720 1.00 97.94 453 ARG A CA 1
ATOM 3430 C C . ARG A 1 453 ? 3.851 -4.286 13.748 1.00 97.94 453 ARG A C 1
ATOM 3432 O O . ARG A 1 453 ? 2.679 -4.133 14.071 1.00 97.94 453 ARG A O 1
ATOM 3439 N N . VAL A 1 454 ? 4.207 -4.843 12.590 1.00 98.50 454 VAL A N 1
ATOM 3440 C CA . VAL A 1 454 ? 3.248 -5.397 11.622 1.00 98.50 454 VAL A CA 1
ATOM 3441 C C . VAL A 1 454 ? 2.478 -6.566 12.237 1.00 98.50 454 VAL A C 1
ATOM 3443 O O . VAL A 1 454 ? 1.255 -6.614 12.124 1.00 98.50 454 VAL A O 1
ATOM 3446 N N . GLY A 1 455 ? 3.170 -7.474 12.932 1.00 97.50 455 GLY A N 1
ATOM 3447 C CA . GLY A 1 455 ? 2.546 -8.602 13.621 1.00 97.50 455 GLY A CA 1
ATOM 3448 C C . GLY A 1 455 ? 1.498 -8.166 14.635 1.00 97.50 455 GLY A C 1
ATOM 3449 O O . GLY A 1 455 ? 0.393 -8.698 14.609 1.00 97.50 455 GLY A O 1
ATOM 3450 N N . LEU A 1 456 ? 1.788 -7.148 15.448 1.00 97.00 456 LEU A N 1
ATOM 3451 C CA . LEU A 1 456 ? 0.821 -6.590 16.396 1.00 97.00 456 LEU A CA 1
ATOM 3452 C C . LEU A 1 456 ? -0.487 -6.170 15.725 1.00 97.00 456 LEU A C 1
ATOM 3454 O O . LEU A 1 456 ? -1.558 -6.574 16.172 1.00 97.00 456 LEU A O 1
ATOM 3458 N N . HIS A 1 457 ? -0.410 -5.401 14.639 1.00 98.31 457 H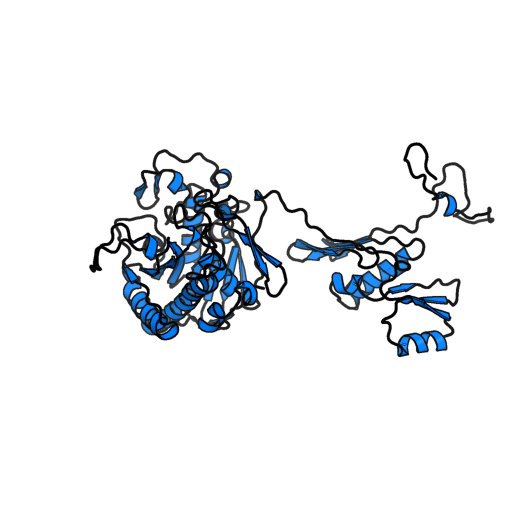IS A N 1
ATOM 3459 C CA . HIS A 1 457 ? -1.605 -4.951 13.931 1.00 98.31 457 HIS A CA 1
ATOM 3460 C C . HIS A 1 457 ? -2.379 -6.116 13.299 1.00 98.31 457 HIS A C 1
ATOM 3462 O O . HIS A 1 457 ? -3.598 -6.188 13.435 1.00 98.31 457 HIS A O 1
ATOM 3468 N N . LEU A 1 458 ? -1.686 -7.059 12.652 1.00 98.25 458 LEU A N 1
ATOM 3469 C CA . LEU A 1 458 ? -2.324 -8.216 12.016 1.00 98.25 458 LEU A CA 1
ATOM 3470 C C . LEU A 1 458 ? -3.041 -9.112 13.032 1.00 98.25 458 LEU A C 1
ATOM 3472 O O . LEU A 1 458 ? -4.173 -9.535 12.788 1.00 98.25 458 LEU A O 1
ATOM 3476 N N . ARG A 1 459 ? -2.410 -9.373 14.184 1.00 97.62 459 ARG A N 1
ATOM 3477 C CA . ARG A 1 459 ? -3.035 -10.156 15.257 1.00 97.62 459 ARG A CA 1
ATOM 3478 C C . ARG A 1 459 ? -4.184 -9.401 15.901 1.00 97.62 459 ARG A C 1
ATOM 3480 O O . ARG A 1 459 ? -5.234 -9.992 16.127 1.00 97.62 459 ARG A O 1
ATOM 3487 N N . LEU A 1 460 ? -4.045 -8.095 16.112 1.00 98.25 460 LEU A N 1
ATOM 3488 C CA . LEU A 1 460 ? -5.128 -7.282 16.652 1.00 98.25 460 LEU A CA 1
ATOM 3489 C C . LEU A 1 460 ? -6.378 -7.315 15.757 1.00 98.25 460 LEU A C 1
ATOM 3491 O O . LEU A 1 460 ? -7.478 -7.474 16.274 1.00 98.25 460 LEU A O 1
ATOM 3495 N N . ILE A 1 461 ? -6.235 -7.229 14.430 1.00 97.94 461 ILE A N 1
ATOM 3496 C CA . ILE A 1 461 ? -7.377 -7.329 13.498 1.00 97.94 461 ILE A CA 1
ATOM 3497 C C . ILE A 1 461 ? -8.084 -8.676 13.636 1.00 97.94 461 ILE A C 1
ATOM 3499 O O . ILE A 1 461 ? -9.314 -8.721 13.677 1.00 97.94 461 ILE A O 1
ATOM 3503 N N . ARG A 1 462 ? -7.314 -9.768 13.723 1.00 97.94 462 ARG A N 1
ATOM 3504 C CA . ARG A 1 462 ? -7.858 -11.113 13.927 1.00 97.94 462 ARG A CA 1
ATOM 3505 C C . ARG A 1 462 ? -8.667 -11.182 15.225 1.00 97.94 462 ARG A C 1
ATOM 3507 O O . ARG A 1 462 ? -9.820 -11.598 15.191 1.00 97.94 462 ARG A O 1
ATOM 3514 N N . HIS A 1 463 ? -8.101 -10.717 16.337 1.00 98.44 463 HIS A N 1
ATOM 3515 C CA . HIS A 1 463 ? -8.767 -10.764 17.643 1.00 98.44 463 HIS A CA 1
ATOM 3516 C C . HIS A 1 463 ? -9.964 -9.812 17.747 1.00 98.44 463 HIS A C 1
ATOM 3518 O O . HIS A 1 463 ? -10.946 -10.138 18.405 1.00 98.44 463 HIS A O 1
ATOM 3524 N N . LEU A 1 464 ? -9.946 -8.672 17.050 1.00 98.75 464 LEU A N 1
ATOM 3525 C CA . LEU A 1 464 ? -11.124 -7.807 16.914 1.00 98.75 464 LEU A CA 1
ATOM 3526 C C . LEU A 1 464 ? -12.247 -8.503 16.136 1.00 98.75 464 LEU A C 1
ATOM 3528 O O . LEU A 1 464 ? -13.405 -8.411 16.533 1.00 98.75 464 LEU A O 1
ATOM 3532 N N . ALA A 1 465 ? -11.919 -9.224 15.059 1.00 98.69 465 ALA A N 1
ATOM 3533 C CA . ALA A 1 465 ? -12.896 -9.990 14.290 1.00 98.69 465 ALA A CA 1
ATOM 3534 C C . ALA A 1 465 ? -13.512 -11.137 15.111 1.00 98.69 465 ALA A C 1
ATOM 3536 O O . ALA A 1 465 ? -14.727 -11.334 15.060 1.00 98.69 465 ALA A O 1
ATOM 3537 N N . GLU A 1 466 ? -12.695 -11.856 15.887 1.00 98.44 466 GLU A N 1
ATOM 3538 C CA . GLU A 1 466 ? -13.138 -12.916 16.804 1.00 98.44 466 GLU A CA 1
ATOM 3539 C C . GLU A 1 466 ? -14.042 -12.351 17.913 1.00 98.44 466 GLU A C 1
ATOM 3541 O O . GLU A 1 466 ? -15.182 -12.792 18.064 1.00 98.44 466 GLU A O 1
ATOM 3546 N N . ALA A 1 467 ? -13.600 -11.299 18.611 1.00 98.56 467 ALA A N 1
ATOM 3547 C CA . ALA A 1 467 ? -14.383 -10.651 19.663 1.00 98.56 467 ALA A CA 1
ATOM 3548 C C . ALA A 1 467 ? -15.711 -10.078 19.136 1.00 98.56 467 ALA A C 1
ATOM 3550 O O . ALA A 1 467 ? -16.755 -10.217 19.777 1.00 98.56 467 ALA A O 1
ATOM 3551 N N . TYR A 1 468 ? -15.700 -9.464 17.948 1.00 98.62 468 TYR A N 1
ATOM 3552 C CA . TYR A 1 468 ? -16.918 -8.964 17.315 1.00 98.62 468 TYR A CA 1
ATOM 3553 C C . TYR A 1 468 ? -17.887 -10.104 16.975 1.00 98.62 468 TYR A C 1
ATOM 3555 O O . TYR A 1 468 ? -19.094 -9.985 17.201 1.00 98.62 468 TYR A O 1
ATOM 3563 N N . ALA A 1 469 ? -17.374 -11.227 16.462 1.00 98.44 469 ALA A N 1
ATOM 3564 C CA . ALA A 1 469 ? -18.184 -12.396 16.145 1.00 98.44 469 ALA A CA 1
ATOM 3565 C C . ALA A 1 469 ? -18.860 -12.983 17.390 1.00 98.44 469 ALA A C 1
ATOM 3567 O O . ALA A 1 469 ? -20.058 -13.272 17.342 1.00 98.44 469 ALA A O 1
ATOM 3568 N N . ASP A 1 470 ? -18.129 -13.100 18.496 1.00 98.12 470 ASP A N 1
ATOM 3569 C CA . ASP A 1 470 ? -18.641 -13.657 19.749 1.00 98.12 470 ASP A CA 1
ATOM 3570 C C . ASP A 1 470 ? -19.707 -12.763 20.395 1.00 98.12 470 ASP A C 1
ATOM 3572 O O . ASP A 1 470 ? -20.730 -13.257 20.876 1.00 98.12 470 ASP A O 1
ATOM 3576 N N . LEU A 1 471 ? -19.506 -11.443 20.370 1.00 98.12 471 LEU A N 1
ATOM 3577 C CA . LEU A 1 471 ? -20.404 -10.483 21.018 1.00 98.12 471 LEU A CA 1
ATOM 3578 C C . LEU A 1 471 ? -21.621 -10.111 20.156 1.00 98.12 471 LEU A C 1
ATOM 3580 O O . LEU A 1 471 ? -22.702 -9.860 20.690 1.00 98.12 471 LEU A O 1
ATOM 3584 N N . HIS A 1 472 ? -21.477 -10.097 18.827 1.00 97.62 472 HIS A N 1
ATOM 3585 C CA . HIS A 1 472 ? -22.519 -9.623 17.906 1.00 97.62 472 HIS A CA 1
ATOM 3586 C C . HIS A 1 472 ? -23.073 -10.702 16.964 1.00 97.62 472 HIS A C 1
ATOM 3588 O O . HIS A 1 472 ? -24.009 -10.434 16.208 1.00 97.62 472 HIS A O 1
ATOM 3594 N N . GLY A 1 473 ? -22.532 -11.924 16.986 1.00 97.12 473 GLY A N 1
ATOM 3595 C CA . GLY A 1 473 ? -23.008 -13.045 16.169 1.00 97.12 473 GLY A CA 1
ATOM 3596 C C . GLY A 1 473 ? -22.757 -12.886 14.665 1.00 97.12 473 GLY A C 1
ATOM 3597 O O . GLY A 1 473 ? -23.401 -13.564 13.860 1.00 97.12 473 GLY A O 1
ATOM 3598 N N . LYS A 1 474 ? -21.850 -11.986 14.266 1.00 96.94 474 LYS A N 1
ATOM 3599 C CA . LYS A 1 474 ? -21.468 -11.732 12.870 1.00 96.94 474 LYS A CA 1
ATOM 3600 C C . LYS A 1 474 ? -19.986 -12.039 12.669 1.00 96.94 474 LYS A C 1
ATOM 3602 O O . LYS A 1 474 ? -19.129 -11.265 13.076 1.00 96.94 474 LYS A O 1
ATOM 3607 N N . ALA A 1 475 ? -19.686 -13.151 12.007 1.00 97.56 475 ALA A N 1
ATOM 3608 C CA . ALA A 1 475 ? -18.307 -13.575 11.796 1.00 97.56 475 ALA A CA 1
ATOM 3609 C C . ALA A 1 475 ? -17.634 -12.840 10.628 1.00 97.56 475 ALA A C 1
ATOM 3611 O O . ALA A 1 475 ? -18.202 -12.752 9.535 1.00 97.56 475 ALA A O 1
ATOM 3612 N N . LEU A 1 476 ? -16.395 -12.400 10.842 1.00 98.62 476 LEU A N 1
ATOM 3613 C CA . LEU A 1 476 ? -15.423 -12.115 9.790 1.00 98.62 476 LEU A CA 1
ATOM 3614 C C . LEU A 1 476 ? -14.305 -13.156 9.901 1.00 98.62 476 LEU A C 1
ATOM 3616 O O . LEU A 1 476 ? -13.606 -13.197 10.908 1.00 98.62 476 LEU A O 1
ATOM 3620 N N . VAL A 1 477 ? -14.149 -14.009 8.888 1.00 98.06 477 VAL A N 1
ATOM 3621 C CA . VAL A 1 477 ? -13.140 -15.082 8.894 1.00 98.06 477 VAL A CA 1
ATOM 3622 C C . VAL A 1 477 ? -12.084 -14.777 7.842 1.00 98.06 477 VAL A C 1
ATOM 3624 O O . VAL A 1 477 ? -12.384 -14.778 6.646 1.00 98.06 477 VAL A O 1
ATOM 3627 N N . ILE A 1 478 ? -10.863 -14.509 8.305 1.00 97.88 478 ILE A N 1
ATOM 3628 C CA . ILE A 1 478 ? -9.704 -14.159 7.480 1.00 97.88 478 ILE A CA 1
ATOM 3629 C C . ILE A 1 478 ? -8.729 -15.341 7.491 1.00 97.88 478 ILE A C 1
ATOM 3631 O O . ILE A 1 478 ? -8.228 -15.733 8.542 1.00 97.88 478 ILE A O 1
ATOM 3635 N N . GLU A 1 479 ? -8.440 -15.896 6.319 1.00 96.44 479 GLU A N 1
ATOM 3636 C CA . GLU A 1 479 ? -7.482 -16.985 6.121 1.00 96.44 479 GLU A CA 1
ATOM 3637 C C . GLU A 1 479 ? -6.195 -16.472 5.468 1.00 96.44 479 GLU A C 1
ATOM 3639 O O . GLU A 1 479 ? -6.215 -15.516 4.693 1.00 96.44 479 GLU A O 1
ATOM 3644 N N . GLY A 1 480 ? -5.065 -17.124 5.754 1.00 92.50 480 GLY A N 1
ATOM 3645 C CA . GLY A 1 480 ? -3.760 -16.752 5.192 1.00 92.50 480 GLY A CA 1
ATOM 3646 C C . GLY A 1 480 ? -3.046 -15.614 5.929 1.00 92.50 480 GLY A C 1
ATOM 3647 O O . GLY A 1 480 ? -2.012 -15.143 5.457 1.00 92.50 480 GLY A O 1
ATOM 3648 N N . LEU A 1 481 ? -3.568 -15.183 7.083 1.00 93.81 481 LEU A N 1
ATOM 3649 C CA . LEU A 1 481 ? -2.837 -14.307 7.997 1.00 93.81 481 LEU A CA 1
ATOM 3650 C C . LEU A 1 481 ? -1.590 -15.031 8.531 1.00 93.81 481 LEU A C 1
ATOM 3652 O O . LEU A 1 481 ? -1.716 -16.161 9.004 1.00 93.81 481 LEU A O 1
ATOM 3656 N N . PRO A 1 482 ? -0.403 -14.403 8.495 1.00 92.88 482 PRO A N 1
ATOM 3657 C CA . PRO A 1 482 ? 0.774 -14.955 9.150 1.00 92.88 482 PRO A CA 1
ATOM 3658 C C . PRO A 1 482 ? 0.586 -15.068 10.667 1.00 92.88 482 PRO A C 1
ATOM 3660 O O . PRO A 1 482 ? -0.037 -14.206 11.300 1.00 92.88 482 PRO A O 1
ATOM 3663 N N . GLU A 1 483 ? 1.175 -16.103 11.260 1.00 93.19 483 GLU A N 1
ATOM 3664 C CA . GLU A 1 483 ? 1.303 -16.188 12.712 1.00 93.19 483 GLU A CA 1
ATOM 3665 C C . GLU A 1 483 ? 2.364 -15.203 13.215 1.00 93.19 483 GLU A C 1
ATOM 3667 O O . GLU A 1 483 ? 3.309 -14.843 12.504 1.00 93.19 483 GLU A O 1
ATOM 3672 N N . TYR A 1 484 ? 2.195 -14.736 14.453 1.00 95.19 484 TYR A N 1
ATOM 3673 C CA . TYR A 1 484 ? 3.076 -13.723 15.030 1.00 95.19 484 TYR A CA 1
ATOM 3674 C C . TYR A 1 484 ? 4.529 -14.211 15.125 1.00 95.19 484 TYR A C 1
ATOM 3676 O O . TYR A 1 484 ? 5.446 -13.502 14.705 1.00 95.19 484 TYR A O 1
ATOM 3684 N N . ASP A 1 485 ? 4.726 -15.448 15.584 1.00 94.00 485 ASP A N 1
ATOM 3685 C CA . ASP A 1 485 ? 6.046 -16.075 15.701 1.00 94.00 485 ASP A CA 1
ATOM 3686 C C . ASP A 1 485 ? 6.757 -16.209 14.343 1.00 94.00 485 ASP A C 1
ATOM 3688 O O . ASP A 1 485 ? 7.965 -15.978 14.247 1.00 94.00 485 ASP A O 1
ATOM 3692 N N . ASP A 1 486 ? 6.011 -16.500 13.272 1.00 92.69 486 ASP A N 1
ATOM 3693 C CA . ASP A 1 486 ? 6.557 -16.589 11.914 1.00 92.69 486 ASP A CA 1
ATOM 3694 C C . ASP A 1 486 ? 7.025 -15.220 11.398 1.00 92.69 486 ASP A C 1
ATOM 3696 O O . ASP A 1 486 ? 8.060 -15.125 10.727 1.00 92.69 486 ASP A O 1
ATOM 3700 N N . LEU A 1 487 ? 6.284 -14.152 11.719 1.00 91.06 487 LEU A N 1
ATOM 3701 C CA . LEU A 1 487 ? 6.653 -12.781 11.367 1.00 91.06 487 LEU A CA 1
ATOM 3702 C C . LEU A 1 487 ? 7.946 -12.365 12.064 1.00 91.06 487 LEU A C 1
ATOM 3704 O O . LEU A 1 487 ? 8.878 -11.917 11.397 1.00 91.06 487 LEU A O 1
ATOM 3708 N N . VAL A 1 488 ? 8.026 -12.524 13.388 1.00 92.31 488 VAL A N 1
ATOM 3709 C CA . VAL A 1 488 ? 9.191 -12.062 14.164 1.00 92.31 488 VAL A CA 1
ATOM 3710 C C . VAL A 1 488 ? 10.444 -12.906 13.937 1.00 92.31 488 VAL A C 1
ATOM 3712 O O . VAL A 1 488 ? 11.551 -12.388 14.076 1.00 92.31 488 VAL A O 1
ATOM 3715 N N . ALA A 1 489 ? 10.300 -14.176 13.549 1.00 89.38 489 ALA A N 1
ATOM 3716 C CA . ALA A 1 489 ? 11.424 -15.028 13.158 1.00 89.38 489 ALA A CA 1
ATOM 3717 C C . ALA A 1 489 ? 11.918 -14.765 11.720 1.00 89.38 489 ALA A C 1
ATOM 3719 O O . ALA A 1 489 ? 12.995 -15.234 11.334 1.00 89.38 489 ALA A O 1
ATOM 3720 N N . GLY A 1 490 ? 11.116 -14.076 10.905 1.00 84.38 490 GLY A N 1
ATOM 3721 C CA . GLY A 1 490 ? 11.346 -13.871 9.482 1.00 84.38 490 GLY A CA 1
ATOM 3722 C C . GLY A 1 490 ? 11.850 -12.479 9.106 1.00 84.38 490 GLY A C 1
ATOM 3723 O O . GLY A 1 490 ? 12.072 -11.601 9.933 1.00 84.38 490 GLY A O 1
ATOM 3724 N N . ASP A 1 491 ? 12.005 -12.292 7.795 1.00 90.19 491 ASP A N 1
ATOM 3725 C CA . ASP A 1 491 ? 12.138 -10.975 7.175 1.00 90.19 491 ASP A CA 1
ATOM 3726 C C . ASP A 1 491 ? 10.765 -10.542 6.653 1.00 90.19 491 ASP A C 1
ATOM 3728 O O . ASP A 1 491 ? 10.027 -11.368 6.104 1.00 90.19 491 ASP A O 1
ATOM 3732 N N . ILE A 1 492 ? 10.432 -9.257 6.794 1.00 93.94 492 ILE A N 1
ATOM 3733 C CA . ILE A 1 492 ? 9.126 -8.727 6.384 1.00 93.94 492 ILE A CA 1
ATOM 3734 C C . ILE A 1 492 ? 8.824 -8.999 4.902 1.00 93.94 492 ILE A C 1
ATOM 3736 O O . ILE A 1 492 ? 7.681 -9.269 4.537 1.00 93.94 492 ILE A O 1
ATOM 3740 N N . GLY A 1 493 ? 9.853 -9.022 4.052 1.00 92.38 493 GLY A N 1
ATOM 3741 C CA . GLY A 1 493 ? 9.744 -9.293 2.626 1.00 92.38 493 GLY A CA 1
ATOM 3742 C C . GLY A 1 493 ? 9.238 -10.698 2.288 1.00 92.38 493 GLY A C 1
ATOM 3743 O O . GLY A 1 493 ? 8.678 -10.896 1.212 1.00 92.38 493 GLY A O 1
ATOM 3744 N N . ARG A 1 494 ? 9.318 -11.674 3.206 1.00 93.12 494 ARG A N 1
ATOM 3745 C CA . ARG A 1 494 ? 8.719 -13.012 3.005 1.00 93.12 494 ARG A CA 1
ATOM 3746 C C . ARG A 1 494 ? 7.194 -12.980 2.908 1.00 93.12 494 ARG A C 1
ATOM 3748 O O . ARG A 1 494 ? 6.605 -13.888 2.320 1.00 93.12 494 ARG A O 1
ATOM 3755 N N . PHE A 1 495 ? 6.581 -11.949 3.480 1.00 93.50 495 PHE A N 1
ATOM 3756 C CA . PHE A 1 495 ? 5.134 -11.750 3.534 1.00 93.50 495 PHE A CA 1
ATOM 3757 C C . PHE A 1 495 ? 4.655 -10.703 2.529 1.00 93.50 495 PHE A C 1
ATOM 3759 O O . PHE A 1 495 ? 3.469 -10.393 2.484 1.00 93.50 495 PHE A O 1
ATOM 3766 N N . LEU A 1 496 ? 5.563 -10.174 1.712 1.00 92.25 496 LEU A N 1
ATOM 3767 C CA . LEU A 1 496 ? 5.255 -9.241 0.642 1.00 92.25 496 LEU A CA 1
ATOM 3768 C C . LEU A 1 496 ? 5.499 -9.932 -0.696 1.00 92.25 496 LEU A C 1
ATOM 3770 O O . LEU A 1 496 ? 6.519 -10.601 -0.897 1.00 92.25 496 LEU A O 1
ATOM 3774 N N . ASN A 1 497 ? 4.552 -9.780 -1.613 1.00 79.56 497 ASN A N 1
ATOM 3775 C CA . ASN A 1 497 ? 4.735 -10.177 -2.997 1.00 79.56 497 ASN A CA 1
ATOM 3776 C C . ASN A 1 497 ? 5.659 -9.224 -3.694 1.00 79.56 497 ASN A C 1
ATOM 3778 O O . ASN A 1 497 ? 5.658 -8.002 -3.429 1.00 79.56 497 ASN A O 1
#

pLDDT: mean 91.25, std 11.77, range [30.22, 98.88]

Sequence (497 aa):
NMVDGYFLNNELGNFKSRPVEGSPINLEPGRRPRTTIAPLIVKKDGELRWVIGSPGGGRIGSTVIEILVNLIDFEMDLETAIRAPKFAGYDAYPEIQLEDDFPPKTVRLLELMGHEVTRYSYPDLYFGGPNAIAVGADGLLTGVGSIRRLGGAAAPGGQDSDFKPLIRPGPGVTEQKKMSDYFAPLAGTGLDADVFILDSGKPGATALVFGGTHGNELAGTVAGLVLVENVTVTSGKLIVLPYTNSSAITVPDTRNGVADRHPVQSRSGERFLPYGDRRTAPADQGREDPDAYTNPGGFVLENGAESRNLNRTHPGKEDGTPTEQLAFALMTLAKREQVDFNLDMHEAGTPERQAQDGEEYSPGLNRRLAYTLVAHPDALEVAAFALLGLEEDTGISLKLEESNPEFRGLSHLEYGNETGSLAFLSESPNPGQDRGRSDADVITDPKYPLTHRVGLHLRLIRHLAEAYADLHGKALVIEGLPEYDDLVAGDIGRFLN

Foldseek 3Di:
DADPRDDDDPQLVLAPPDDDPPDPRHDDPPDGGDFPWDFDFDDDPNHTFKTKGWDATVLRVQLVVQLVCCCPVVVDDNQCSLQDKGWDDDPVALEIETEPPDDPVVVVVSVVVVHDYHYDHPPACNNTWMWMWGQDPVRDIDTDGGPNVPGDDDDPPDDLLPDDFDADFAPQFPDKDWLCVLPVVCPPFLQGFIKTKRALVAFFAEEEQEEQLFLQFQQSLLLLRLQRHFKHWNFYMYMGTSNNLSQQLSAAAPQQQDDQWDWDQAPVGIGIRGHGGQFGDPVRLVDDQDCWDQEPLRDIGNGSSCLRRLQQRPCADCPGGPSSVSNVSVLSVCQVSVHQAYEYEAADAAPVLQPDDPDDDDPPPRPDQALAKEWEPVQQQLQVQLQVQLCVQPVGHGHYHYDDSNRPRGQRHRSCVRRVHTYIYHYHHAQSNRGPPNPGDRAPPPVRHSLQSNQSVLSSVVSSQVSCCVVPVGHTDMPRRDRSVDSVVDHSSHSHD